Protein 2DDL (pdb70)

Solvent-accessible surface area: 2959 Å² total; per-residue (Å²): 130,134,41,92,89,206,117,11,82,90,55,9,183,160,83,117,66,4,155,81,30,126,19,85,60,152,129,39,111,32,100,76,96

Nearest PDB structures (foldseek):
  2ddl-assembly1_A  TM=5.776E-01  e=3.361E-04  unclassified
  1m2s-assembly1_A  TM=6.509E-01  e=1.854E-01  Olivierus martensii
  4jtc-assembly2_Y  TM=6.910E-01  e=8.664E-01  Leiurus hebraeus
  4jta-assembly2_Y  TM=6.886E-01  e=9.324E-01  Leiurus hebraeus
  2ddl-assembly1_A  TM=7.007E-01  e=1.284E-04  unclassified

Structure (mmCIF, N/CA/C/O backbone):
data_2DDL
#
_entry.id   2DDL
#
loop_
_atom_site.group_PDB
_atom_site.id
_atom_site.type_symbol
_atom_site.label_atom_id
_atom_site.label_alt_id
_atom_site.label_comp_id
_atom_site.label_asym_id
_atom_site.label_entity_id
_atom_site.label_seq_id
_atom_site.pdbx_PDB_ins_code
_atom_site.Cartn_x
_atom_site.Cartn_y
_atom_site.Cartn_z
_atom_site.occupancy
_atom_site.B_iso_or_equiv
_atom_site.auth_seq_id
_atom_site.auth_comp_id
_atom_site.auth_asym_id
_atom_site.auth_atom_id
_atom_site.pdbx_PDB_model_num
ATOM 1 N N . ALA A 1 1 ? -11.355 -2.724 -3.328 1.00 1.00 1 ALA A N 1
ATOM 2 C CA . ALA A 1 1 ? -11.728 -2.070 -2.047 1.00 1.00 1 ALA A CA 1
ATOM 3 C C . ALA A 1 1 ? -10.546 -1.309 -1.457 1.00 1.00 1 ALA A C 1
ATOM 4 O O . ALA A 1 1 ? -9.486 -1.211 -2.076 1.00 1.00 1 ALA A O 1
ATOM 13 N N . PHE A 1 2 ? -10.735 -0.770 -0.257 1.00 1.00 2 PHE A N 1
ATOM 14 C CA . PHE A 1 2 ? -9.684 -0.017 0.419 1.00 1.00 2 PHE A CA 1
ATOM 15 C C . PHE A 1 2 ? -9.302 1.223 -0.384 1.00 1.00 2 PHE A C 1
ATOM 16 O O . PHE A 1 2 ? -9.385 1.230 -1.612 1.00 1.00 2 PHE A O 1
ATOM 33 N N . CYS A 1 3 ? -8.885 2.271 0.322 1.00 1.00 3 CYS A N 1
ATOM 34 C CA . CYS A 1 3 ? -8.488 3.527 -0.320 1.00 1.00 3 CYS A CA 1
ATOM 35 C C . CYS A 1 3 ? -7.491 3.280 -1.450 1.00 1.00 3 CYS A C 1
ATOM 36 O O . CYS A 1 3 ? -6.281 3.251 -1.230 1.00 1.00 3 CYS A O 1
ATOM 43 N N . ASN A 1 4 ? -8.008 3.104 -2.664 1.00 1.00 4 ASN A N 1
ATOM 44 C CA . ASN A 1 4 ? -7.163 2.859 -3.830 1.00 1.00 4 ASN A CA 1
ATOM 45 C C . ASN A 1 4 ? -6.147 1.758 -3.545 1.00 1.00 4 ASN A C 1
ATOM 46 O O . ASN A 1 4 ? -4.998 2.033 -3.203 1.00 1.00 4 ASN A O 1
ATOM 57 N N . LEU A 1 5 ? -6.585 0.512 -3.682 1.00 1.00 5 LEU A N 1
ATOM 58 C CA . LEU A 1 5 ? -5.721 -0.636 -3.435 1.00 1.00 5 LEU A CA 1
ATOM 59 C C . LEU A 1 5 ? -4.608 -0.723 -4.470 1.00 1.00 5 LEU A C 1
ATOM 60 O O . LEU A 1 5 ? -3.428 -0.621 -4.131 1.00 1.00 5 LEU A O 1
ATOM 76 N N . ARG A 1 6 ? -4.983 -0.905 -5.734 1.00 1.00 6 ARG A N 1
ATOM 77 C CA . ARG A 1 6 ? -4.012 -1.001 -6.811 1.00 1.00 6 ARG A CA 1
ATOM 78 C C . ARG A 1 6 ? -2.933 0.059 -6.636 1.00 1.00 6 ARG A C 1
ATOM 79 O O . ARG A 1 6 ? -1.766 -0.255 -6.400 1.00 1.00 6 ARG A O 1
ATOM 100 N N . MET A 1 7 ? -3.341 1.316 -6.720 1.00 1.00 7 MET A N 1
ATOM 101 C CA . MET A 1 7 ? -2.413 2.424 -6.547 1.00 1.00 7 MET A CA 1
ATOM 102 C C . MET A 1 7 ? -1.595 2.233 -5.277 1.00 1.00 7 MET A C 1
ATOM 103 O O . MET A 1 7 ? -0.387 2.474 -5.260 1.00 1.00 7 MET A O 1
ATOM 117 N N . CYS A 1 8 ? -2.256 1.768 -4.218 1.00 1.00 8 CYS A N 1
ATOM 118 C CA . CYS A 1 8 ? -1.579 1.522 -2.954 1.00 1.00 8 CYS A CA 1
ATOM 119 C C . CYS A 1 8 ? -0.399 0.596 -3.179 1.00 1.00 8 CYS A C 1
ATOM 120 O O . CYS A 1 8 ? 0.720 0.873 -2.743 1.00 1.00 8 CYS A O 1
ATOM 127 N N . GLN A 1 9 ? -0.662 -0.496 -3.895 1.00 1.00 9 GLN A N 1
ATOM 128 C CA . GLN A 1 9 ? 0.372 -1.473 -4.216 1.00 1.00 9 GLN A CA 1
ATOM 129 C C . GLN A 1 9 ? 1.628 -0.758 -4.668 1.00 1.00 9 GLN A C 1
ATOM 130 O O . GLN A 1 9 ? 2.744 -1.120 -4.295 1.00 1.00 9 GLN A O 1
ATOM 144 N N . LEU A 1 10 ? 1.420 0.275 -5.469 1.00 1.00 10 LEU A N 1
ATOM 145 C CA . LEU A 1 10 ? 2.494 1.075 -5.981 1.00 1.00 10 LEU A CA 1
ATOM 146 C C . LEU A 1 10 ? 3.363 1.564 -4.841 1.00 1.00 10 LEU A C 1
ATOM 147 O O . LEU A 1 10 ? 4.570 1.323 -4.802 1.00 1.00 10 LEU A O 1
ATOM 163 N N . SER A 1 11 ? 2.715 2.240 -3.902 1.00 1.00 11 SER A N 1
ATOM 164 C CA . SER A 1 11 ? 3.397 2.776 -2.725 1.00 1.00 11 SER A CA 1
ATOM 165 C C . SER A 1 11 ? 4.233 1.697 -2.062 1.00 1.00 11 SER A C 1
ATOM 166 O O . SER A 1 11 ? 5.295 1.973 -1.507 1.00 1.00 11 SER A O 1
ATOM 174 N N . CYS A 1 12 ? 3.760 0.465 -2.147 1.00 1.00 12 CYS A N 1
ATOM 175 C CA . CYS A 1 12 ? 4.469 -0.658 -1.587 1.00 1.00 12 CYS A CA 1
ATOM 176 C C . CYS A 1 12 ? 5.595 -1.046 -2.525 1.00 1.00 12 CYS A C 1
ATOM 177 O O . CYS A 1 12 ? 6.710 -1.340 -2.102 1.00 1.00 12 CYS A O 1
ATOM 184 N N . ARG A 1 13 ? 5.289 -1.017 -3.814 1.00 1.00 13 ARG A N 1
ATOM 185 C CA . ARG A 1 13 ? 6.271 -1.343 -4.839 1.00 1.00 13 ARG A CA 1
ATOM 186 C C . ARG A 1 13 ? 7.465 -0.404 -4.731 1.00 1.00 13 ARG A C 1
ATOM 187 O O . ARG A 1 13 ? 8.616 -0.823 -4.851 1.00 1.00 13 ARG A O 1
ATOM 208 N N . LYS A 1 14 ? 7.175 0.870 -4.488 1.00 1.00 14 LYS A N 1
ATOM 209 C CA . LYS A 1 14 ? 8.214 1.880 -4.344 1.00 1.00 14 LYS A CA 1
ATOM 210 C C . LYS A 1 14 ? 8.801 1.844 -2.937 1.00 1.00 14 LYS A C 1
ATOM 211 O O . LYS A 1 14 ? 10.012 1.713 -2.762 1.00 1.00 14 LYS A O 1
ATOM 230 N N . SER A 1 15 ? 7.933 1.964 -1.935 1.00 1.00 15 SER A N 1
ATOM 231 C CA . SER A 1 15 ? 8.368 1.948 -0.543 1.00 1.00 15 SER A CA 1
ATOM 232 C C . SER A 1 15 ? 9.027 0.617 -0.185 1.00 1.00 15 SER A C 1
ATOM 233 O O . SER A 1 15 ? 10.230 0.559 0.068 1.00 1.00 15 SER A O 1
ATOM 241 N N . LEU A 1 16 ? 8.231 -0.448 -0.160 1.00 1.00 16 LEU A N 1
ATOM 242 C CA . LEU A 1 16 ? 8.741 -1.777 0.174 1.00 1.00 16 LEU A CA 1
ATOM 243 C C . LEU A 1 16 ? 7.762 -2.869 -0.251 1.00 1.00 16 LEU A C 1
ATOM 244 O O . LEU A 1 16 ? 6.554 -2.737 -0.067 1.00 1.00 16 LEU A O 1
ATOM 260 N N . GLY A 1 17 ? 8.295 -3.944 -0.823 1.00 1.00 17 GLY A N 1
ATOM 261 C CA . GLY A 1 17 ? 7.464 -5.051 -1.276 1.00 1.00 17 GLY A CA 1
ATOM 262 C C . GLY A 1 17 ? 6.860 -5.843 -0.185 1.00 1.00 17 GLY A C 1
ATOM 263 O O . GLY A 1 17 ? 7.031 -7.061 -0.121 1.00 1.00 17 GLY A O 1
ATOM 267 N N . CYS A 1 18 ? 6.055 -5.176 0.622 1.00 1.00 18 CYS A N 1
ATOM 268 C CA . CYS A 1 18 ? 5.339 -5.888 1.623 1.00 1.00 18 CYS A CA 1
ATOM 269 C C . CYS A 1 18 ? 3.876 -5.836 1.353 1.00 1.00 18 CYS A C 1
ATOM 270 O O . CYS A 1 18 ? 3.132 -4.935 1.733 1.00 1.00 18 CYS A O 1
ATOM 277 N N . LEU A 1 19 ? 3.532 -6.857 0.692 1.00 1.00 19 LEU A N 1
ATOM 278 C CA . LEU A 1 19 ? 2.181 -7.148 0.248 1.00 1.00 19 LEU A CA 1
ATOM 279 C C . LEU A 1 19 ? 1.130 -6.772 1.296 1.00 1.00 19 LEU A C 1
ATOM 280 O O . LEU A 1 19 ? 0.014 -6.384 0.951 1.00 1.00 19 LEU A O 1
ATOM 296 N N . LEU A 1 20 ? 1.488 -6.893 2.569 1.00 1.00 20 LEU A N 1
ATOM 297 C CA . LEU A 1 20 ? 0.566 -6.567 3.654 1.00 1.00 20 LEU A CA 1
ATOM 298 C C . LEU A 1 20 ? 0.856 -5.186 4.227 1.00 1.00 20 LEU A C 1
ATOM 299 O O . LEU A 1 20 ? 1.979 -4.688 4.144 1.00 1.00 20 LEU A O 1
ATOM 315 N N . GLY A 1 21 ? -0.168 -4.576 4.815 1.00 1.00 21 GLY A N 1
ATOM 316 C CA . GLY A 1 21 ? -0.014 -3.265 5.402 1.00 1.00 21 GLY A CA 1
ATOM 317 C C . GLY A 1 21 ? -1.327 -2.602 5.741 1.00 1.00 21 GLY A C 1
ATOM 318 O O . GLY A 1 21 ? -2.339 -3.263 5.970 1.00 1.00 21 GLY A O 1
ATOM 322 N N . LYS A 1 22 ? -1.288 -1.281 5.780 1.00 1.00 22 LYS A N 1
ATOM 323 C CA . LYS A 1 22 ? -2.465 -0.476 6.103 1.00 1.00 22 LYS A CA 1
ATOM 324 C C . LYS A 1 22 ? -2.659 0.656 5.103 1.00 1.00 22 LYS A C 1
ATOM 325 O O . LYS A 1 22 ? -1.697 1.230 4.597 1.00 1.00 22 LYS A O 1
ATOM 344 N N . CYS A 1 23 ? -3.918 0.972 4.836 1.00 1.00 23 CYS A N 1
ATOM 345 C CA . CYS A 1 23 ? -4.266 2.040 3.908 1.00 1.00 23 CYS A CA 1
ATOM 346 C C . CYS A 1 23 ? -4.919 3.206 4.645 1.00 1.00 23 CYS A C 1
ATOM 347 O O . CYS A 1 23 ? -5.562 3.016 5.678 1.00 1.00 23 CYS A O 1
ATOM 354 N N . ILE A 1 24 ? -4.752 4.411 4.110 1.00 1.00 24 ILE A N 1
ATOM 355 C CA . ILE A 1 24 ? -5.317 5.601 4.703 1.00 1.00 24 ILE A CA 1
ATOM 356 C C . ILE A 1 24 ? -5.920 6.459 3.632 1.00 1.00 24 ILE A C 1
ATOM 357 O O . ILE A 1 24 ? -5.701 6.259 2.437 1.00 1.00 24 ILE A O 1
ATOM 373 N N . GLY A 1 25 ? -6.662 7.413 4.114 1.00 1.00 25 GLY A N 1
ATOM 374 C CA . GLY A 1 25 ? -7.342 8.388 3.314 1.00 1.00 25 GLY A CA 1
ATOM 375 C C . GLY A 1 25 ? -6.973 8.297 1.896 1.00 1.00 25 GLY A C 1
ATOM 376 O O . GLY A 1 25 ? -7.736 7.940 0.999 1.00 1.00 25 GLY A O 1
ATOM 380 N N . ASP A 1 26 ? -5.739 8.611 1.774 1.00 1.00 26 ASP A N 1
ATOM 381 C CA . ASP A 1 26 ? -5.032 8.597 0.517 1.00 1.00 26 ASP A CA 1
ATOM 382 C C . ASP A 1 26 ? -3.630 8.087 0.753 1.00 1.00 26 ASP A C 1
ATOM 383 O O . ASP A 1 26 ? -2.753 8.214 -0.102 1.00 1.00 26 ASP A O 1
ATOM 392 N N . LYS A 1 27 ? -3.421 7.516 1.936 1.00 1.00 27 LYS A N 1
ATOM 393 C CA . LYS A 1 27 ? -2.144 7.003 2.301 1.00 1.00 27 LYS A CA 1
ATOM 394 C C . LYS A 1 27 ? -2.134 5.506 2.313 1.00 1.00 27 LYS A C 1
ATOM 395 O O . LYS A 1 27 ? -3.154 4.830 2.192 1.00 1.00 27 LYS A O 1
ATOM 414 N N . CYS A 1 28 ? -0.942 5.029 2.456 1.00 1.00 28 CYS A N 1
ATOM 415 C CA . CYS A 1 28 ? -0.665 3.599 2.497 1.00 1.00 28 CYS A CA 1
ATOM 416 C C . CYS A 1 28 ? 0.636 3.315 3.238 1.00 1.00 28 CYS A C 1
ATOM 417 O O . CYS A 1 28 ? 1.566 4.121 3.215 1.00 1.00 28 CYS A O 1
ATOM 424 N N . LYS A 1 29 ? 0.692 2.163 3.896 1.00 1.00 29 LYS A N 1
ATOM 425 C CA . LYS A 1 29 ? 1.877 1.768 4.648 1.00 1.00 29 LYS A CA 1
ATOM 426 C C . LYS A 1 29 ? 1.945 0.252 4.802 1.00 1.00 29 LYS A C 1
ATOM 427 O O . LYS A 1 29 ? 1.117 -0.351 5.484 1.00 1.00 29 LYS A O 1
ATOM 446 N N . CYS A 1 30 ? 2.943 -0.354 4.169 1.00 1.00 30 CYS A N 1
ATOM 447 C CA . CYS A 1 30 ? 3.128 -1.801 4.239 1.00 1.00 30 CYS A CA 1
ATOM 448 C C . CYS A 1 30 ? 3.647 -2.195 5.625 1.00 1.00 30 CYS A C 1
ATOM 449 O O . CYS A 1 30 ? 3.891 -1.325 6.461 1.00 1.00 30 CYS A O 1
ATOM 456 N N . TYR A 1 31 ? 3.824 -3.496 5.877 1.00 1.00 31 TYR A N 1
ATOM 457 C CA . TYR A 1 31 ? 4.301 -3.958 7.117 1.00 1.00 31 TYR A CA 1
ATOM 458 C C . TYR A 1 31 ? 5.702 -4.514 6.945 1.00 1.00 31 TYR A C 1
ATOM 459 O O . TYR A 1 31 ? 6.417 -4.130 6.019 1.00 1.00 31 TYR A O 1
ATOM 477 N N . GLY A 1 32 ? 6.082 -5.449 7.802 1.00 1.00 32 GLY A N 1
ATOM 478 C CA . GLY A 1 32 ? 7.375 -6.062 7.673 1.00 1.00 32 GLY A CA 1
ATOM 479 C C . GLY A 1 32 ? 7.321 -7.225 6.706 1.00 1.00 32 GLY A C 1
ATOM 480 O O . GLY A 1 32 ? 8.108 -8.164 6.819 1.00 1.00 32 GLY A O 1
ATOM 484 N N . CYS A 1 33 ? 6.376 -7.171 5.752 1.00 1.00 33 CYS A N 1
ATOM 485 C CA . CYS A 1 33 ? 6.230 -8.247 4.770 1.00 1.00 33 CYS A CA 1
ATOM 486 C C . CYS A 1 33 ? 5.738 -9.525 5.441 1.00 1.00 33 CYS A C 1
ATOM 487 O O . CYS A 1 33 ? 5.504 -10.518 4.720 1.00 1.00 33 CYS A O 1
ATOM 495 N N . ALA A 1 1 ? -14.667 1.714 3.657 1.00 1.00 1 ALA A N 2
ATOM 496 C CA . ALA A 1 1 ? -14.476 2.241 2.281 1.00 1.00 1 ALA A CA 2
ATOM 497 C C . ALA A 1 1 ? -12.994 2.348 1.936 1.00 1.00 1 ALA A C 2
ATOM 498 O O . ALA A 1 1 ? -12.311 3.276 2.369 1.00 1.00 1 ALA A O 2
ATOM 507 N N . PHE A 1 2 ? -12.504 1.391 1.155 1.00 1.00 2 PHE A N 2
ATOM 508 C CA . PHE A 1 2 ? -11.102 1.377 0.752 1.00 1.00 2 PHE A CA 2
ATOM 509 C C . PHE A 1 2 ? -10.750 2.637 -0.033 1.00 1.00 2 PHE A C 2
ATOM 510 O O . PHE A 1 2 ? -11.610 3.249 -0.665 1.00 1.00 2 PHE A O 2
ATOM 527 N N . CYS A 1 3 ? -9.477 3.017 0.013 1.00 1.00 3 CYS A N 2
ATOM 528 C CA . CYS A 1 3 ? -9.006 4.204 -0.694 1.00 1.00 3 CYS A CA 2
ATOM 529 C C . CYS A 1 3 ? -7.944 3.839 -1.719 1.00 1.00 3 CYS A C 2
ATOM 530 O O . CYS A 1 3 ? -6.750 4.029 -1.490 1.00 1.00 3 CYS A O 2
ATOM 537 N N . ASN A 1 4 ? -8.399 3.313 -2.852 1.00 1.00 4 ASN A N 2
ATOM 538 C CA . ASN A 1 4 ? -7.509 2.906 -3.942 1.00 1.00 4 ASN A CA 2
ATOM 539 C C . ASN A 1 4 ? -6.222 2.295 -3.405 1.00 1.00 4 ASN A C 2
ATOM 540 O O . ASN A 1 4 ? -5.174 2.941 -3.374 1.00 1.00 4 ASN A O 2
ATOM 551 N N . LEU A 1 5 ? -6.319 1.047 -2.979 1.00 1.00 5 LEU A N 2
ATOM 552 C CA . LEU A 1 5 ? -5.174 0.332 -2.431 1.00 1.00 5 LEU A CA 2
ATOM 553 C C . LEU A 1 5 ? -4.343 -0.304 -3.539 1.00 1.00 5 LEU A C 2
ATOM 554 O O . LEU A 1 5 ? -3.115 -0.351 -3.454 1.00 1.00 5 LEU A O 2
ATOM 570 N N . ARG A 1 6 ? -5.015 -0.786 -4.583 1.00 1.00 6 ARG A N 2
ATOM 571 C CA . ARG A 1 6 ? -4.338 -1.417 -5.705 1.00 1.00 6 ARG A CA 2
ATOM 572 C C . ARG A 1 6 ? -3.098 -0.621 -6.088 1.00 1.00 6 ARG A C 2
ATOM 573 O O . ARG A 1 6 ? -1.973 -1.103 -5.975 1.00 1.00 6 ARG A O 2
ATOM 594 N N . MET A 1 7 ? -3.313 0.611 -6.514 1.00 1.00 7 MET A N 2
ATOM 595 C CA . MET A 1 7 ? -2.207 1.477 -6.891 1.00 1.00 7 MET A CA 2
ATOM 596 C C . MET A 1 7 ? -1.215 1.600 -5.744 1.00 1.00 7 MET A C 2
ATOM 597 O O . MET A 1 7 ? -0.002 1.622 -5.960 1.00 1.00 7 MET A O 2
ATOM 611 N N . CYS A 1 8 ? -1.730 1.651 -4.517 1.00 1.00 8 CYS A N 2
ATOM 612 C CA . CYS A 1 8 ? -0.869 1.750 -3.350 1.00 1.00 8 CYS A CA 2
ATOM 613 C C . CYS A 1 8 ? 0.084 0.569 -3.319 1.00 1.00 8 CYS A C 2
ATOM 614 O O . CYS A 1 8 ? 1.275 0.725 -3.041 1.00 1.00 8 CYS A O 2
ATOM 621 N N . GLN A 1 9 ? -0.444 -0.613 -3.647 1.00 1.00 9 GLN A N 2
ATOM 622 C CA . GLN A 1 9 ? 0.367 -1.824 -3.689 1.00 1.00 9 GLN A CA 2
ATOM 623 C C . GLN A 1 9 ? 1.657 -1.546 -4.432 1.00 1.00 9 GLN A C 2
ATOM 624 O O . GLN A 1 9 ? 2.737 -1.978 -4.029 1.00 1.00 9 GLN A O 2
ATOM 638 N N . LEU A 1 10 ? 1.525 -0.798 -5.519 1.00 1.00 10 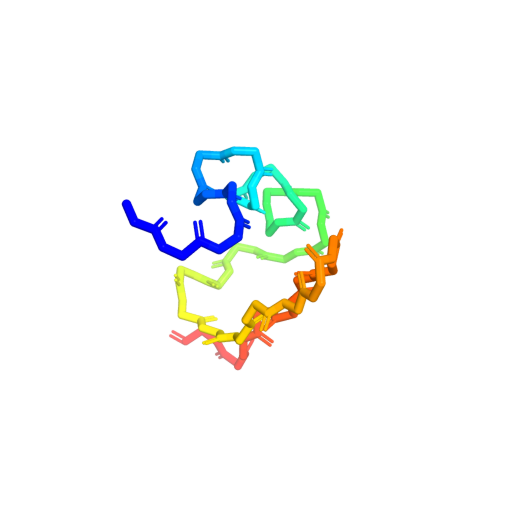LEU A N 2
ATOM 639 C CA . LEU A 1 10 ? 2.648 -0.424 -6.329 1.00 1.00 10 LEU A CA 2
ATOM 640 C C . LEU A 1 10 ? 3.724 0.198 -5.461 1.00 1.00 10 LEU A C 2
ATOM 641 O O . LEU A 1 10 ? 4.872 -0.247 -5.439 1.00 1.00 10 LEU A O 2
ATOM 657 N N . SER A 1 11 ? 3.315 1.227 -4.728 1.00 1.00 11 SER A N 2
ATOM 658 C CA . SER A 1 11 ? 4.215 1.940 -3.823 1.00 1.00 11 SER A CA 2
ATOM 659 C C . SER A 1 11 ? 4.982 0.961 -2.954 1.00 1.00 11 SER A C 2
ATOM 660 O O . SER A 1 11 ? 6.119 1.219 -2.568 1.00 1.00 11 SER A O 2
ATOM 668 N N . CYS A 1 12 ? 4.364 -0.174 -2.670 1.00 1.00 12 CYS A N 2
ATOM 669 C CA . CYS A 1 12 ? 5.001 -1.197 -1.878 1.00 1.00 12 CYS A CA 2
ATOM 670 C C . CYS A 1 12 ? 6.020 -1.924 -2.735 1.00 1.00 12 CYS A C 2
ATOM 671 O O . CYS A 1 12 ? 7.159 -2.136 -2.330 1.00 1.00 12 CYS A O 2
ATOM 678 N N . ARG A 1 13 ? 5.597 -2.284 -3.940 1.00 1.00 13 ARG A N 2
ATOM 679 C CA . ARG A 1 13 ? 6.469 -2.976 -4.882 1.00 1.00 13 ARG A CA 2
ATOM 680 C C . ARG A 1 13 ? 7.758 -2.189 -5.088 1.00 1.00 13 ARG A C 2
ATOM 681 O O . ARG A 1 13 ? 8.850 -2.757 -5.114 1.00 1.00 13 ARG A O 2
ATOM 702 N N . LYS A 1 14 ? 7.619 -0.875 -5.224 1.00 1.00 14 LYS A N 2
ATOM 703 C CA . LYS A 1 14 ? 8.767 0.001 -5.416 1.00 1.00 14 LYS A CA 2
ATOM 704 C C . LYS A 1 14 ? 9.460 0.280 -4.086 1.00 1.00 14 LYS A C 2
ATOM 705 O O . LYS A 1 14 ? 10.663 0.059 -3.943 1.00 1.00 14 LYS A O 2
ATOM 724 N N . SER A 1 15 ? 8.694 0.772 -3.115 1.00 1.00 15 SER A N 2
ATOM 725 C CA . SER A 1 15 ? 9.239 1.088 -1.799 1.00 1.00 15 SER A CA 2
ATOM 726 C C . SER A 1 15 ? 9.808 -0.154 -1.114 1.00 1.00 15 SER A C 2
ATOM 727 O O . SER A 1 15 ? 11.014 -0.248 -0.885 1.00 1.00 15 SER A O 2
ATOM 735 N N . LEU A 1 16 ? 8.933 -1.099 -0.777 1.00 1.00 16 LEU A N 2
ATOM 736 C CA . LEU A 1 16 ? 9.358 -2.327 -0.104 1.00 1.00 16 LEU A CA 2
ATOM 737 C C . LEU A 1 16 ? 8.745 -3.564 -0.758 1.00 1.00 16 LEU A C 2
ATOM 738 O O . LEU A 1 16 ? 7.540 -3.796 -0.668 1.00 1.00 16 LEU A O 2
ATOM 754 N N . GLY A 1 17 ? 9.590 -4.358 -1.413 1.00 1.00 17 GLY A N 2
ATOM 755 C CA . GLY A 1 17 ? 9.130 -5.568 -2.081 1.00 1.00 17 GLY A CA 2
ATOM 756 C C . GLY A 1 17 ? 8.171 -6.378 -1.295 1.00 1.00 17 GLY A C 2
ATOM 757 O O . GLY A 1 17 ? 7.397 -7.129 -1.892 1.00 1.00 17 GLY A O 2
ATOM 761 N N . CYS A 1 18 ? 8.138 -6.248 0.016 1.00 1.00 18 CYS A N 2
ATOM 762 C CA . CYS A 1 18 ? 7.155 -7.026 0.691 1.00 1.00 18 CYS A CA 2
ATOM 763 C C . CYS A 1 18 ? 5.796 -6.450 0.458 1.00 1.00 18 CYS A C 2
ATOM 764 O O . CYS A 1 18 ? 5.338 -5.504 1.099 1.00 1.00 18 CYS A O 2
ATOM 771 N N . LEU A 1 19 ? 5.204 -7.068 -0.489 1.00 1.00 19 LEU A N 2
ATOM 772 C CA . LEU A 1 19 ? 3.870 -6.748 -0.968 1.00 1.00 19 LEU A CA 2
ATOM 773 C C . LEU A 1 19 ? 2.817 -6.943 0.123 1.00 1.00 19 LEU A C 2
ATOM 774 O O . LEU A 1 19 ? 2.297 -8.044 0.308 1.00 1.00 19 LEU A O 2
ATOM 790 N N . LEU A 1 20 ? 2.503 -5.863 0.832 1.00 1.00 20 LEU A N 2
ATOM 791 C CA . LEU A 1 20 ? 1.507 -5.896 1.900 1.00 1.00 20 LEU A CA 2
ATOM 792 C C . LEU A 1 20 ? 1.366 -4.518 2.541 1.00 1.00 20 LEU A C 2
ATOM 793 O O . LEU A 1 20 ? 2.318 -3.740 2.572 1.00 1.00 20 LEU A O 2
ATOM 809 N N . GLY A 1 21 ? 0.175 -4.224 3.056 1.00 1.00 21 GLY A N 2
ATOM 810 C CA . GLY A 1 21 ? -0.063 -2.947 3.689 1.00 1.00 21 GLY A CA 2
ATOM 811 C C . GLY A 1 21 ? -1.525 -2.659 3.908 1.00 1.00 21 GLY A C 2
ATOM 812 O O . GLY A 1 21 ? -2.349 -3.567 4.011 1.00 1.00 21 GLY A O 2
ATOM 816 N N . LYS A 1 22 ? -1.833 -1.378 3.981 1.00 1.00 22 LYS A N 2
ATOM 817 C CA . LYS A 1 22 ? -3.203 -0.928 4.195 1.00 1.00 22 LYS A CA 2
ATOM 818 C C . LYS A 1 22 ? -3.339 0.567 3.944 1.00 1.00 22 LYS A C 2
ATOM 819 O O . LYS A 1 22 ? -2.427 1.345 4.227 1.00 1.00 22 LYS A O 2
ATOM 838 N N . CYS A 1 23 ? -4.489 0.956 3.411 1.00 1.00 23 CYS A N 2
ATOM 839 C CA . CYS A 1 23 ? -4.765 2.357 3.115 1.00 1.00 23 CYS A CA 2
ATOM 840 C C . CYS A 1 23 ? -5.674 2.965 4.178 1.00 1.00 23 CYS A C 2
ATOM 841 O O . CYS A 1 23 ? -6.448 2.262 4.826 1.00 1.00 23 CYS A O 2
ATOM 848 N N . ILE A 1 24 ? -5.572 4.277 4.348 1.00 1.00 24 ILE A N 2
ATOM 849 C CA . ILE A 1 24 ? -6.371 4.993 5.319 1.00 1.00 24 ILE A CA 2
ATOM 850 C C . ILE A 1 24 ? -6.907 6.255 4.711 1.00 1.00 24 ILE A C 2
ATOM 851 O O . ILE A 1 24 ? -6.515 6.678 3.623 1.00 1.00 24 ILE A O 2
ATOM 867 N N . GLY A 1 25 ? -7.798 6.821 5.466 1.00 1.00 25 GLY A N 2
ATOM 868 C CA . GLY A 1 25 ? -8.470 8.046 5.149 1.00 1.00 25 GLY A CA 2
ATOM 869 C C . GLY A 1 25 ? -7.905 8.708 3.968 1.00 1.00 25 GLY A C 2
ATOM 870 O O . GLY A 1 25 ? -8.497 8.842 2.897 1.00 1.00 25 GLY A O 2
ATOM 874 N N . ASP A 1 26 ? -6.712 9.084 4.234 1.00 1.00 26 ASP A N 2
ATOM 875 C CA . ASP A 1 26 ? -5.856 9.746 3.279 1.00 1.00 26 ASP A CA 2
ATOM 876 C C . ASP A 1 26 ? -4.464 9.180 3.395 1.00 1.00 26 ASP A C 2
ATOM 877 O O . ASP A 1 26 ? -3.505 9.720 2.842 1.00 1.00 26 ASP A O 2
ATOM 886 N N . LYS A 1 27 ? -4.361 8.083 4.133 1.00 1.00 27 LYS A N 2
ATOM 887 C CA . LYS A 1 27 ? -3.109 7.437 4.342 1.00 1.00 27 LYS A CA 2
ATOM 888 C C . LYS A 1 27 ? -2.993 6.183 3.532 1.00 1.00 27 LYS A C 2
ATOM 889 O O . LYS A 1 27 ? -3.943 5.692 2.925 1.00 1.00 27 LYS A O 2
ATOM 908 N N . CYS A 1 28 ? -1.796 5.695 3.555 1.00 1.00 28 CYS A N 2
ATOM 909 C CA . CYS A 1 28 ? -1.424 4.475 2.848 1.00 1.00 28 CYS A CA 2
ATOM 910 C C . CYS A 1 28 ? 0.020 4.098 3.147 1.00 1.00 28 CYS A C 2
ATOM 911 O O . CYS A 1 28 ? 0.918 4.935 3.065 1.00 1.00 28 CYS A O 2
ATOM 918 N N . LYS A 1 29 ? 0.239 2.836 3.500 1.00 1.00 29 LYS A N 2
ATOM 919 C CA . LYS A 1 29 ? 1.584 2.366 3.815 1.00 1.00 29 LYS A CA 2
ATOM 920 C C . LYS A 1 29 ? 1.619 0.859 3.995 1.00 1.00 29 LYS A C 2
ATOM 921 O O . LYS A 1 29 ? 0.661 0.252 4.474 1.00 1.00 29 LYS A O 2
ATOM 940 N N . CYS A 1 30 ? 2.739 0.264 3.608 1.00 1.00 30 CYS A N 2
ATOM 941 C CA . CYS A 1 30 ? 2.918 -1.176 3.726 1.00 1.00 30 CYS A CA 2
ATOM 942 C C . CYS A 1 30 ? 2.823 -1.607 5.185 1.00 1.00 30 CYS A C 2
ATOM 943 O O . CYS A 1 30 ? 2.778 -0.768 6.085 1.00 1.00 30 CYS A O 2
ATOM 950 N N . TYR A 1 31 ? 2.778 -2.915 5.418 1.00 1.00 31 TYR A N 2
ATOM 951 C CA . TYR A 1 31 ? 2.673 -3.449 6.725 1.00 1.00 31 TYR A CA 2
ATOM 952 C C . TYR A 1 31 ? 4.044 -3.709 7.332 1.00 1.00 31 TYR A C 2
ATOM 953 O O . TYR A 1 31 ? 4.211 -4.617 8.146 1.00 1.00 31 TYR A O 2
ATOM 971 N N . GLY A 1 32 ? 5.031 -2.921 6.917 1.00 1.00 32 GLY A N 2
ATOM 972 C CA . GLY A 1 32 ? 6.375 -3.105 7.419 1.00 1.00 32 GLY A CA 2
ATOM 973 C C . GLY A 1 32 ? 6.926 -4.469 7.058 1.00 1.00 32 GLY A C 2
ATOM 974 O O . GLY A 1 32 ? 7.904 -4.927 7.650 1.00 1.00 32 GLY A O 2
ATOM 978 N N . CYS A 1 33 ? 6.292 -5.126 6.084 1.00 1.00 33 CYS A N 2
ATOM 979 C CA . CYS A 1 33 ? 6.726 -6.450 5.653 1.00 1.00 33 CYS A CA 2
ATOM 980 C C . CYS A 1 33 ? 6.620 -7.453 6.797 1.00 1.00 33 CYS A C 2
ATOM 981 O O . CYS A 1 33 ? 5.625 -8.208 6.831 1.00 1.00 33 CYS A O 2
ATOM 989 N N . ALA A 1 1 ? -14.100 2.789 3.447 1.00 1.00 1 ALA A N 3
ATOM 990 C CA . ALA A 1 1 ? -13.812 3.338 2.097 1.00 1.00 1 ALA A CA 3
ATOM 991 C C . ALA A 1 1 ? -12.317 3.302 1.799 1.00 1.00 1 ALA A C 3
ATOM 992 O O . ALA A 1 1 ? -11.571 4.190 2.212 1.00 1.00 1 ALA A O 3
ATOM 1001 N N . PHE A 1 2 ? -11.886 2.272 1.079 1.00 1.00 2 PHE A N 3
ATOM 1002 C CA . PHE A 1 2 ? -10.480 2.121 0.725 1.00 1.00 2 PHE A CA 3
ATOM 1003 C C . PHE A 1 2 ? -9.996 3.307 -0.102 1.00 1.00 2 PHE A C 3
ATOM 1004 O O . PHE A 1 2 ? -10.783 3.971 -0.777 1.00 1.00 2 PHE A O 3
ATOM 1021 N N . CYS A 1 3 ? -8.695 3.565 -0.043 1.00 1.00 3 CYS A N 3
ATOM 1022 C CA . CYS A 1 3 ? -8.096 4.670 -0.785 1.00 1.00 3 CYS A CA 3
ATOM 1023 C C . CYS A 1 3 ? -7.105 4.153 -1.820 1.00 1.00 3 CYS A C 3
ATOM 1024 O O . CYS A 1 3 ? -5.897 4.134 -1.587 1.00 1.00 3 CYS A O 3
ATOM 1031 N N . ASN A 1 4 ? -7.628 3.731 -2.967 1.00 1.00 4 ASN A N 3
ATOM 1032 C CA . ASN A 1 4 ? -6.793 3.209 -4.045 1.00 1.00 4 ASN A CA 3
ATOM 1033 C C . ASN A 1 4 ? -5.804 2.176 -3.516 1.00 1.00 4 ASN A C 3
ATOM 1034 O O . ASN A 1 4 ? -4.641 2.487 -3.258 1.00 1.00 4 ASN A O 3
ATOM 1045 N N . LEU A 1 5 ? -6.280 0.949 -3.352 1.00 1.00 5 LEU A N 3
ATOM 1046 C CA . LEU A 1 5 ? -5.445 -0.135 -2.849 1.00 1.00 5 LEU A CA 3
ATOM 1047 C C . LEU A 1 5 ? -4.407 -0.553 -3.881 1.00 1.00 5 LEU A C 3
ATOM 1048 O O . LEU A 1 5 ? -3.204 -0.445 -3.640 1.00 1.00 5 LEU A O 3
ATOM 1064 N N . ARG A 1 6 ? -4.875 -1.025 -5.035 1.00 1.00 6 ARG A N 3
ATOM 1065 C CA . ARG A 1 6 ? -3.984 -1.457 -6.101 1.00 1.00 6 ARG A CA 3
ATOM 1066 C C . ARG A 1 6 ? -2.836 -0.473 -6.265 1.00 1.00 6 ARG A C 3
ATOM 1067 O O . ARG A 1 6 ? -1.673 -0.811 -6.045 1.00 1.00 6 ARG A O 3
ATOM 1088 N N . MET A 1 7 ? -3.176 0.757 -6.621 1.00 1.00 7 MET A N 3
ATOM 1089 C CA . MET A 1 7 ? -2.174 1.800 -6.790 1.00 1.00 7 MET A CA 3
ATOM 1090 C C . MET A 1 7 ? -1.255 1.841 -5.580 1.00 1.00 7 MET A C 3
ATOM 1091 O O . MET A 1 7 ? -0.035 1.946 -5.714 1.00 1.00 7 MET A O 3
ATOM 1105 N N . CYS A 1 8 ? -1.847 1.719 -4.395 1.00 1.00 8 CYS A N 3
ATOM 1106 C CA . CYS A 1 8 ? -1.074 1.714 -3.163 1.00 1.00 8 CYS A CA 3
ATOM 1107 C C . CYS A 1 8 ? -0.014 0.634 -3.236 1.00 1.00 8 CYS A C 3
ATOM 1108 O O . CYS A 1 8 ? 1.164 0.880 -2.969 1.00 1.00 8 CYS A O 3
ATOM 1115 N N . GLN A 1 9 ? -0.448 -0.561 -3.635 1.00 1.00 9 GLN A N 3
ATOM 1116 C CA . GLN A 1 9 ? 0.455 -1.697 -3.779 1.00 1.00 9 GLN A CA 3
ATOM 1117 C C . GLN A 1 9 ? 1.721 -1.247 -4.477 1.00 1.00 9 GLN A C 3
ATOM 1118 O O . GLN A 1 9 ? 2.832 -1.620 -4.100 1.00 1.00 9 GLN A O 3
ATOM 1132 N N . LEU A 1 10 ? 1.528 -0.419 -5.493 1.00 1.00 10 LEU A N 3
ATOM 1133 C CA . LEU A 1 10 ? 2.616 0.123 -6.253 1.00 1.00 10 LEU A CA 3
ATOM 1134 C C . LEU A 1 10 ? 3.603 0.808 -5.325 1.00 1.00 10 LEU A C 3
ATOM 1135 O O . LEU A 1 10 ? 4.788 0.475 -5.286 1.00 1.00 10 LEU A O 3
ATOM 1151 N N . SER A 1 11 ? 3.080 1.762 -4.565 1.00 1.00 11 SER A N 3
ATOM 1152 C CA . SER A 1 11 ? 3.885 2.514 -3.608 1.00 1.00 11 SER A CA 3
ATOM 1153 C C . SER A 1 11 ? 4.516 1.578 -2.586 1.00 1.00 11 SER A C 3
ATOM 1154 O O . SER A 1 11 ? 5.543 1.893 -1.988 1.00 1.00 11 SER A O 3
ATOM 1162 N N . CYS A 1 12 ? 3.897 0.419 -2.401 1.00 1.00 12 CYS A N 3
ATOM 1163 C CA . CYS A 1 12 ? 4.385 -0.574 -1.475 1.00 1.00 12 CYS A CA 3
ATOM 1164 C C . CYS A 1 12 ? 5.618 -1.250 -2.050 1.00 1.00 12 CYS A C 3
ATOM 1165 O O . CYS A 1 12 ? 6.573 -1.553 -1.336 1.00 1.00 12 CYS A O 3
ATOM 1172 N N . ARG A 1 13 ? 5.577 -1.478 -3.356 1.00 1.00 13 ARG A N 3
ATOM 1173 C CA . ARG A 1 13 ? 6.680 -2.118 -4.063 1.00 1.00 13 ARG A CA 3
ATOM 1174 C C . ARG A 1 13 ? 7.796 -1.120 -4.358 1.00 1.00 13 ARG A C 3
ATOM 1175 O O . ARG A 1 13 ? 8.962 -1.497 -4.473 1.00 1.00 13 ARG A O 3
ATOM 1196 N N . LYS A 1 14 ? 7.434 0.155 -4.479 1.00 1.00 14 LYS A N 3
ATOM 1197 C CA . LYS A 1 14 ? 8.409 1.200 -4.759 1.00 1.00 14 LYS A CA 3
ATOM 1198 C C . LYS A 1 14 ? 9.221 1.521 -3.512 1.00 1.00 14 LYS A C 3
ATOM 1199 O O . LYS A 1 14 ? 10.424 1.265 -3.458 1.00 1.00 14 LYS A O 3
ATOM 1218 N N . SER A 1 15 ? 8.553 2.080 -2.511 1.00 1.00 15 SER A N 3
ATOM 1219 C CA . SER A 1 15 ? 9.180 2.437 -1.273 1.00 1.00 15 SER A CA 3
ATOM 1220 C C . SER A 1 15 ? 9.739 1.206 -0.566 1.00 1.00 15 SER A C 3
ATOM 1221 O O . SER A 1 15 ? 10.891 1.196 -0.132 1.00 1.00 15 SER A O 3
ATOM 1229 N N . LEU A 1 16 ? 8.915 0.168 -0.455 1.00 1.00 16 LEU A N 3
ATOM 1230 C CA . LEU A 1 16 ? 9.329 -1.069 0.198 1.00 1.00 16 LEU A CA 3
ATOM 1231 C C . LEU A 1 16 ? 9.141 -2.264 -0.734 1.00 1.00 16 LEU A C 3
ATOM 1232 O O . LEU A 1 16 ? 8.906 -2.096 -1.931 1.00 1.00 16 LEU A O 3
ATOM 1248 N N . GLY A 1 17 ? 9.248 -3.469 -0.182 1.00 1.00 17 GLY A N 3
ATOM 1249 C CA . GLY A 1 17 ? 9.089 -4.668 -0.985 1.00 1.00 17 GLY A CA 3
ATOM 1250 C C . GLY A 1 17 ? 7.998 -5.549 -0.522 1.00 1.00 17 GLY A C 3
ATOM 1251 O O . GLY A 1 17 ? 7.614 -6.467 -1.250 1.00 1.00 17 GLY A O 3
ATOM 1255 N N . CYS A 1 18 ? 7.420 -5.279 0.631 1.00 1.00 18 CYS A N 3
ATOM 1256 C CA . CYS A 1 18 ? 6.321 -6.104 0.995 1.00 1.00 18 CYS A CA 3
ATOM 1257 C C . CYS A 1 18 ? 5.080 -5.594 0.344 1.00 1.00 18 CYS A C 3
ATOM 1258 O O . CYS A 1 18 ? 4.406 -4.671 0.797 1.00 1.00 18 CYS A O 3
ATOM 1265 N N . LEU A 1 19 ? 4.831 -6.243 -0.725 1.00 1.00 19 LEU A N 3
ATOM 1266 C CA . LEU A 1 19 ? 3.693 -5.989 -1.590 1.00 1.00 19 LEU A CA 3
ATOM 1267 C C . LEU A 1 19 ? 2.406 -5.800 -0.788 1.00 1.00 19 LEU A C 3
ATOM 1268 O O . LEU A 1 19 ? 1.503 -5.075 -1.206 1.00 1.00 19 LEU A O 3
ATOM 1284 N N . LEU A 1 20 ? 2.331 -6.453 0.367 1.00 1.00 20 LEU A N 3
ATOM 1285 C CA . LEU A 1 20 ? 1.163 -6.356 1.228 1.00 1.00 20 LEU A CA 3
ATOM 1286 C C . LEU A 1 20 ? 1.208 -5.082 2.060 1.00 1.00 20 LEU A C 3
ATOM 1287 O O . LEU A 1 20 ? 2.276 -4.519 2.304 1.00 1.00 20 LEU A O 3
ATOM 1303 N N . GLY A 1 21 ? 0.038 -4.640 2.496 1.00 1.00 21 GLY A N 3
ATOM 1304 C CA . GLY A 1 21 ? -0.057 -3.450 3.300 1.00 1.00 21 GLY A CA 3
ATOM 1305 C C . GLY A 1 21 ? -1.475 -2.987 3.503 1.00 1.00 21 GLY A C 3
ATOM 1306 O O . GLY A 1 21 ? -2.421 -3.772 3.435 1.00 1.00 21 GLY A O 3
ATOM 1310 N N . LYS A 1 22 ? -1.608 -1.701 3.761 1.00 1.00 22 LYS A N 3
ATOM 1311 C CA . LYS A 1 22 ? -2.915 -1.095 3.990 1.00 1.00 22 LYS A CA 3
ATOM 1312 C C . LYS A 1 22 ? -2.875 0.408 3.756 1.00 1.00 22 LYS A C 3
ATOM 1313 O O . LYS A 1 22 ? -1.879 1.071 4.047 1.00 1.00 22 LYS A O 3
ATOM 1332 N N . CYS A 1 23 ? -3.970 0.936 3.227 1.00 1.00 23 CYS A N 3
ATOM 1333 C CA . CYS A 1 23 ? -4.077 2.363 2.948 1.00 1.00 23 CYS A CA 3
ATOM 1334 C C . CYS A 1 23 ? -4.925 3.064 4.002 1.00 1.00 23 CYS A C 3
ATOM 1335 O O . CYS A 1 23 ? -5.779 2.450 4.641 1.00 1.00 23 CYS A O 3
ATOM 1342 N N . ILE A 1 24 ? -4.679 4.357 4.173 1.00 1.00 24 ILE A N 3
ATOM 1343 C CA . ILE A 1 24 ? -5.401 5.163 5.135 1.00 1.00 24 ILE A CA 3
ATOM 1344 C C . ILE A 1 24 ? -5.798 6.463 4.518 1.00 1.00 24 ILE A C 3
ATOM 1345 O O . ILE A 1 24 ? -5.391 6.818 3.412 1.00 1.00 24 ILE A O 3
ATOM 1361 N N . GLY A 1 25 ? -6.586 7.144 5.290 1.00 1.00 25 GLY A N 3
ATOM 1362 C CA . GLY A 1 25 ? -7.108 8.438 4.966 1.00 1.00 25 GLY A CA 3
ATOM 1363 C C . GLY A 1 25 ? -6.467 9.011 3.776 1.00 1.00 25 GLY A C 3
ATOM 1364 O O . GLY A 1 25 ? -7.036 9.190 2.700 1.00 1.00 25 GLY A O 3
ATOM 1368 N N . ASP A 1 26 ? -5.236 9.248 4.039 1.00 1.00 26 ASP A N 3
ATOM 1369 C CA . ASP A 1 26 ? -4.308 9.782 3.073 1.00 1.00 26 ASP A CA 3
ATOM 1370 C C . ASP A 1 26 ? -2.984 9.073 3.221 1.00 1.00 26 ASP A C 3
ATOM 1371 O O . ASP A 1 26 ? -1.968 9.494 2.667 1.00 1.00 26 ASP A O 3
ATOM 1380 N N . LYS A 1 27 ? -3.003 7.990 3.989 1.00 1.00 27 LYS A N 3
ATOM 1381 C CA . LYS A 1 27 ? -1.824 7.225 4.227 1.00 1.00 27 LYS A CA 3
ATOM 1382 C C . LYS A 1 27 ? -1.831 5.937 3.458 1.00 1.00 27 LYS A C 3
ATOM 1383 O O . LYS A 1 27 ? -2.819 5.527 2.852 1.00 1.00 27 LYS A O 3
ATOM 1402 N N . CYS A 1 28 ? -0.688 5.332 3.512 1.00 1.00 28 CYS A N 3
ATOM 1403 C CA . CYS A 1 28 ? -0.430 4.059 2.849 1.00 1.00 28 CYS A CA 3
ATOM 1404 C C . CYS A 1 28 ? 0.911 3.488 3.294 1.00 1.00 28 CYS A C 3
ATOM 1405 O O . CYS A 1 28 ? 1.932 4.175 3.250 1.00 1.00 28 CYS A O 3
ATOM 1412 N N . LYS A 1 29 ? 0.906 2.231 3.730 1.00 1.00 29 LYS A N 3
ATOM 1413 C CA . LYS A 1 29 ? 2.132 1.586 4.189 1.00 1.00 29 LYS A CA 3
ATOM 1414 C C . LYS A 1 29 ? 2.028 0.070 4.105 1.00 1.00 29 LYS A C 3
ATOM 1415 O O . LYS A 1 29 ? 0.961 -0.507 4.317 1.00 1.00 29 LYS A O 3
ATOM 1434 N N . CYS A 1 30 ? 3.151 -0.564 3.796 1.00 1.00 30 CYS A N 3
ATOM 1435 C CA . CYS A 1 30 ? 3.207 -2.016 3.683 1.00 1.00 30 CYS A CA 3
ATOM 1436 C C . CYS A 1 30 ? 3.006 -2.673 5.047 1.00 1.00 30 CYS A C 3
ATOM 1437 O O . CYS A 1 30 ? 2.896 -1.989 6.064 1.00 1.00 30 CYS A O 3
ATOM 1444 N N . TYR A 1 31 ? 2.940 -4.002 5.058 1.00 1.00 31 TYR A N 3
ATOM 1445 C CA . TYR A 1 31 ? 2.736 -4.744 6.246 1.00 1.00 31 TYR A CA 3
ATOM 1446 C C . TYR A 1 31 ? 4.050 -5.257 6.825 1.00 1.00 31 TYR A C 3
ATOM 1447 O O . TYR A 1 31 ? 4.635 -4.636 7.713 1.00 1.00 31 TYR A O 3
ATOM 1465 N N . GLY A 1 32 ? 4.506 -6.397 6.316 1.00 1.00 32 GLY A N 3
ATOM 1466 C CA . GLY A 1 32 ? 5.745 -6.977 6.791 1.00 1.00 32 GLY A CA 3
ATOM 1467 C C . GLY A 1 32 ? 6.936 -6.072 6.558 1.00 1.00 32 GLY A C 3
ATOM 1468 O O . GLY A 1 32 ? 7.975 -6.231 7.199 1.00 1.00 32 GLY A O 3
ATOM 1472 N N . CYS A 1 33 ? 6.790 -5.116 5.642 1.00 1.00 33 CYS A N 3
ATOM 1473 C CA . CYS A 1 33 ? 7.875 -4.188 5.340 1.00 1.00 33 CYS A CA 3
ATOM 1474 C C . CYS A 1 33 ? 7.445 -3.153 4.306 1.00 1.00 33 CYS A C 3
ATOM 1475 O O . CYS A 1 33 ? 7.020 -3.557 3.203 1.00 1.00 33 CYS A O 3
ATOM 1483 N N . ALA A 1 1 ? -14.875 -0.527 2.697 1.00 1.00 1 ALA A N 4
ATOM 1484 C CA . ALA A 1 1 ? -14.294 0.749 2.204 1.00 1.00 1 ALA A CA 4
ATOM 1485 C C . ALA A 1 1 ? -12.803 0.598 1.923 1.00 1.00 1 ALA A C 4
ATOM 1486 O O . ALA A 1 1 ? -12.141 -0.276 2.483 1.00 1.00 1 ALA A O 4
ATOM 1495 N N . PHE A 1 2 ? -12.281 1.456 1.053 1.00 1.00 2 PHE A N 4
ATOM 1496 C CA . PHE A 1 2 ? -10.867 1.418 0.697 1.00 1.00 2 PHE A CA 4
ATOM 1497 C C . PHE A 1 2 ? -10.513 2.560 -0.250 1.00 1.00 2 PHE A C 4
ATOM 1498 O O . PHE A 1 2 ? -11.367 3.070 -0.974 1.00 1.00 2 PHE A O 4
ATOM 1515 N N . CYS A 1 3 ? -9.245 2.952 -0.236 1.00 1.00 3 CYS A N 4
ATOM 1516 C CA . CYS A 1 3 ? -8.764 4.033 -1.092 1.00 1.00 3 CYS A CA 4
ATOM 1517 C C . CYS A 1 3 ? -7.754 3.510 -2.107 1.00 1.00 3 CYS A C 4
ATOM 1518 O O . CYS A 1 3 ? -6.546 3.593 -1.891 1.00 1.00 3 CYS A O 4
ATOM 1525 N N . ASN A 1 4 ? -8.260 2.966 -3.213 1.00 1.00 4 ASN A N 4
ATOM 1526 C CA . ASN A 1 4 ? -7.408 2.419 -4.269 1.00 1.00 4 ASN A CA 4
ATOM 1527 C C . ASN A 1 4 ? -6.261 1.604 -3.681 1.00 1.00 4 ASN A C 4
ATOM 1528 O O . ASN A 1 4 ? -5.137 2.090 -3.556 1.00 1.00 4 ASN A O 4
ATOM 1539 N N . LEU A 1 5 ? -6.561 0.365 -3.317 1.00 1.00 5 LEU A N 4
ATOM 1540 C CA . LEU A 1 5 ? -5.565 -0.525 -2.734 1.00 1.00 5 LEU A CA 4
ATOM 1541 C C . LEU A 1 5 ? -4.510 -0.918 -3.760 1.00 1.00 5 LEU A C 4
ATOM 1542 O O . LEU A 1 5 ? -3.315 -0.726 -3.536 1.00 1.00 5 LEU A O 4
ATOM 1558 N N . ARG A 1 6 ? -4.958 -1.463 -4.890 1.00 1.00 6 ARG A N 4
ATOM 1559 C CA . ARG A 1 6 ? -4.051 -1.882 -5.951 1.00 1.00 6 ARG A CA 4
ATOM 1560 C C . ARG A 1 6 ? -2.959 -0.845 -6.159 1.00 1.00 6 ARG A C 4
ATOM 1561 O O . ARG A 1 6 ? -1.776 -1.117 -5.959 1.00 1.00 6 ARG A O 4
ATOM 1582 N N . MET A 1 7 ? -3.367 0.358 -6.534 1.00 1.00 7 MET A N 4
ATOM 1583 C CA . MET A 1 7 ? -2.419 1.443 -6.747 1.00 1.00 7 MET A CA 4
ATOM 1584 C C . MET A 1 7 ? -1.500 1.578 -5.542 1.00 1.00 7 MET A C 4
ATOM 1585 O O . MET A 1 7 ? -0.287 1.737 -5.688 1.00 1.00 7 MET A O 4
ATOM 1599 N N . CYS A 1 8 ? -2.080 1.482 -4.349 1.00 1.00 8 CYS A N 4
ATOM 1600 C CA . CYS A 1 8 ? -1.299 1.571 -3.125 1.00 1.00 8 CYS A CA 4
ATOM 1601 C C . CYS A 1 8 ? -0.203 0.518 -3.146 1.00 1.00 8 CYS A C 4
ATOM 1602 O O . CYS A 1 8 ? 0.960 0.806 -2.853 1.00 1.00 8 CYS A O 4
ATOM 1609 N N . GLN A 1 9 ? -0.584 -0.699 -3.534 1.00 1.00 9 GLN A N 4
ATOM 1610 C CA . GLN A 1 9 ? 0.361 -1.806 -3.632 1.00 1.00 9 GLN A CA 4
ATOM 1611 C C . GLN A 1 9 ? 1.615 -1.351 -4.349 1.00 1.00 9 GLN A C 4
ATOM 1612 O O . GLN A 1 9 ? 2.734 -1.693 -3.966 1.00 1.00 9 GLN A O 4
ATOM 1626 N N . LEU A 1 10 ? 1.406 -0.562 -5.392 1.00 1.00 10 LEU A N 4
ATOM 1627 C CA . LEU A 1 10 ? 2.481 -0.029 -6.178 1.00 1.00 10 LEU A CA 4
ATOM 1628 C C . LEU A 1 10 ? 3.492 0.646 -5.275 1.00 1.00 10 LEU A C 4
ATOM 1629 O O . LEU A 1 10 ? 4.677 0.317 -5.278 1.00 1.00 10 LEU A O 4
ATOM 1645 N N . SER A 1 11 ? 2.988 1.583 -4.485 1.00 1.00 11 SER A N 4
ATOM 1646 C CA . SER A 1 11 ? 3.822 2.327 -3.541 1.00 1.00 11 SER A CA 4
ATOM 1647 C C . SER A 1 11 ? 4.607 1.369 -2.657 1.00 1.00 11 SER A C 4
ATOM 1648 O O . SER A 1 11 ? 5.726 1.660 -2.239 1.00 1.00 11 SER A O 4
ATOM 1656 N N . CYS A 1 12 ? 4.008 0.218 -2.395 1.00 1.00 12 CYS A N 4
ATOM 1657 C CA . CYS A 1 12 ? 4.618 -0.817 -1.585 1.00 1.00 12 CYS A CA 4
ATOM 1658 C C . CYS A 1 12 ? 5.660 -1.558 -2.404 1.00 1.00 12 CYS A C 4
ATOM 1659 O O . CYS A 1 12 ? 6.729 -1.899 -1.908 1.00 1.00 12 CYS A O 4
ATOM 1666 N N . ARG A 1 13 ? 5.338 -1.787 -3.670 1.00 1.00 13 ARG A N 4
ATOM 1667 C CA . ARG A 1 13 ? 6.251 -2.475 -4.575 1.00 1.00 13 ARG A CA 4
ATOM 1668 C C . ARG A 1 13 ? 7.427 -1.568 -4.915 1.00 1.00 13 ARG A C 4
ATOM 1669 O O . ARG A 1 13 ? 8.562 -2.023 -5.058 1.00 1.00 13 ARG A O 4
ATOM 1690 N N . LYS A 1 14 ? 7.136 -0.279 -5.031 1.00 1.00 14 LYS A N 4
ATOM 1691 C CA . LYS A 1 14 ? 8.149 0.719 -5.341 1.00 1.00 14 LYS A CA 4
ATOM 1692 C C . LYS A 1 14 ? 8.965 1.052 -4.101 1.00 1.00 14 LYS A C 4
ATOM 1693 O O . LYS A 1 14 ? 10.195 1.084 -4.139 1.00 1.00 14 LYS A O 4
ATOM 1712 N N . SER A 1 15 ? 8.263 1.301 -3.001 1.00 1.00 15 SER A N 4
ATOM 1713 C CA . SER A 1 15 ? 8.908 1.637 -1.739 1.00 1.00 15 SER A CA 4
ATOM 1714 C C . SER A 1 15 ? 9.913 0.566 -1.349 1.00 1.00 15 SER A C 4
ATOM 1715 O O . SER A 1 15 ? 11.112 0.831 -1.265 1.00 1.00 15 SER A O 4
ATOM 1723 N N . LEU A 1 16 ? 9.423 -0.645 -1.105 1.00 1.00 16 LEU A N 4
ATOM 1724 C CA . LEU A 1 16 ? 10.312 -1.739 -0.715 1.00 1.00 16 LEU A CA 4
ATOM 1725 C C . LEU A 1 16 ? 9.634 -3.104 -0.809 1.00 1.00 16 LEU A C 4
ATOM 1726 O O . LEU A 1 16 ? 8.515 -3.227 -1.300 1.00 1.00 16 LEU A O 4
ATOM 1742 N N . GLY A 1 17 ? 10.327 -4.130 -0.317 1.00 1.00 17 GLY A N 4
ATOM 1743 C CA . GLY A 1 17 ? 9.789 -5.482 -0.330 1.00 1.00 17 GLY A CA 4
ATOM 1744 C C . GLY A 1 17 ? 8.720 -5.687 0.656 1.00 1.00 17 GLY A C 4
ATOM 1745 O O . GLY A 1 17 ? 8.736 -6.653 1.419 1.00 1.00 17 GLY A O 4
ATOM 1749 N N . CYS A 1 18 ? 7.720 -4.835 0.574 1.00 1.00 18 CYS A N 4
ATOM 1750 C CA . CYS A 1 18 ? 6.593 -5.022 1.401 1.00 1.00 18 CYS A CA 4
ATOM 1751 C C . CYS A 1 18 ? 5.443 -5.478 0.574 1.00 1.00 18 CYS A C 4
ATOM 1752 O O . CYS A 1 18 ? 4.707 -4.725 -0.057 1.00 1.00 18 CYS A O 4
ATOM 1759 N N . LEU A 1 19 ? 5.356 -6.733 0.616 1.00 1.00 19 LEU A N 4
ATOM 1760 C CA . LEU A 1 19 ? 4.349 -7.506 -0.082 1.00 1.00 19 LEU A CA 4
ATOM 1761 C C . LEU A 1 19 ? 2.930 -7.139 0.367 1.00 1.00 19 LEU A C 4
ATOM 1762 O O . LEU A 1 19 ? 1.957 -7.490 -0.300 1.00 1.00 19 LEU A O 4
ATOM 1778 N N . LEU A 1 20 ? 2.808 -6.444 1.501 1.00 1.00 20 LEU A N 4
ATOM 1779 C CA . LEU A 1 20 ? 1.493 -6.059 2.015 1.00 1.00 20 LEU A CA 4
ATOM 1780 C C . LEU A 1 20 ? 1.514 -4.692 2.690 1.00 1.00 20 LEU A C 4
ATOM 1781 O O . LEU A 1 20 ? 2.560 -4.191 3.106 1.00 1.00 20 LEU A O 4
ATOM 1797 N N . GLY A 1 21 ? 0.325 -4.117 2.810 1.00 1.00 21 GLY A N 4
ATOM 1798 C CA . GLY A 1 21 ? 0.157 -2.848 3.435 1.00 1.00 21 GLY A CA 4
ATOM 1799 C C . GLY A 1 21 ? -1.285 -2.500 3.681 1.00 1.00 21 GLY A C 4
ATOM 1800 O O . GLY A 1 21 ? -2.145 -3.374 3.787 1.00 1.00 21 GLY A O 4
ATOM 1804 N N . LYS A 1 22 ? -1.538 -1.210 3.782 1.00 1.00 22 LYS A N 4
ATOM 1805 C CA . LYS A 1 22 ? -2.889 -0.714 4.033 1.00 1.00 22 LYS A CA 4
ATOM 1806 C C . LYS A 1 22 ? -3.031 0.755 3.655 1.00 1.00 22 LYS A C 4
ATOM 1807 O O . LYS A 1 22 ? -2.100 1.546 3.811 1.00 1.00 22 LYS A O 4
ATOM 1826 N N . CYS A 1 23 ? -4.214 1.107 3.165 1.00 1.00 23 CYS A N 4
ATOM 1827 C CA . CYS A 1 23 ? -4.508 2.477 2.765 1.00 1.00 23 CYS A CA 4
ATOM 1828 C C . CYS A 1 23 ? -5.467 3.134 3.752 1.00 1.00 23 CYS A C 4
ATOM 1829 O O . CYS A 1 23 ? -6.253 2.457 4.416 1.00 1.00 23 CYS A O 4
ATOM 1836 N N . ILE A 1 24 ? -5.396 4.456 3.841 1.00 1.00 24 ILE A N 4
ATOM 1837 C CA . ILE A 1 24 ? -6.244 5.217 4.736 1.00 1.00 24 ILE A CA 4
ATOM 1838 C C . ILE A 1 24 ? -6.775 6.427 4.039 1.00 1.00 24 ILE A C 4
ATOM 1839 O O . ILE A 1 24 ? -6.373 6.778 2.930 1.00 1.00 24 ILE A O 4
ATOM 1855 N N . GLY A 1 25 ? -7.671 7.040 4.748 1.00 1.00 25 GLY A N 4
ATOM 1856 C CA . GLY A 1 25 ? -8.337 8.241 4.344 1.00 1.00 25 GLY A CA 4
ATOM 1857 C C . GLY A 1 25 ? -7.734 8.832 3.143 1.00 1.00 25 GLY A C 4
ATOM 1858 O O . GLY A 1 25 ? -8.287 8.890 2.045 1.00 1.00 25 GLY A O 4
ATOM 1862 N N . ASP A 1 26 ? -6.551 9.233 3.425 1.00 1.00 26 ASP A N 4
ATOM 1863 C CA . ASP A 1 26 ? -5.667 9.833 2.458 1.00 1.00 26 ASP A CA 4
ATOM 1864 C C . ASP A 1 26 ? -4.274 9.294 2.665 1.00 1.00 26 ASP A C 4
ATOM 1865 O O . ASP A 1 26 ? -3.301 9.806 2.110 1.00 1.00 26 ASP A O 4
ATOM 1874 N N . LYS A 1 27 ? -4.186 8.252 3.482 1.00 1.00 27 LYS A N 4
ATOM 1875 C CA . LYS A 1 27 ? -2.932 7.643 3.779 1.00 1.00 27 LYS A CA 4
ATOM 1876 C C . LYS A 1 27 ? -2.763 6.338 3.058 1.00 1.00 27 LYS A C 4
ATOM 1877 O O . LYS A 1 27 ? -3.679 5.790 2.446 1.00 1.00 27 LYS A O 4
ATOM 1896 N N . CYS A 1 28 ? -1.558 5.878 3.160 1.00 1.00 28 CYS A N 4
ATOM 1897 C CA . CYS A 1 28 ? -1.131 4.624 2.551 1.00 1.00 28 CYS A CA 4
ATOM 1898 C C . CYS A 1 28 ? 0.270 4.253 3.019 1.00 1.00 28 CYS A C 4
ATOM 1899 O O . CYS A 1 28 ? 1.177 5.085 3.005 1.00 1.00 28 CYS A O 4
ATOM 1906 N N . LYS A 1 29 ? 0.446 3.003 3.437 1.00 1.00 29 LYS A N 4
ATOM 1907 C CA . LYS A 1 29 ? 1.746 2.547 3.910 1.00 1.00 29 LYS A CA 4
ATOM 1908 C C . LYS A 1 29 ? 1.759 1.042 4.128 1.00 1.00 29 LYS A C 4
ATOM 1909 O O . LYS A 1 29 ? 0.766 0.453 4.556 1.00 1.00 29 LYS A O 4
ATOM 1928 N N . CYS A 1 30 ? 2.896 0.429 3.833 1.00 1.00 30 CYS A N 4
ATOM 1929 C CA . CYS A 1 30 ? 3.057 -1.008 3.997 1.00 1.00 30 CYS A CA 4
ATOM 1930 C C . CYS A 1 30 ? 2.990 -1.382 5.474 1.00 1.00 30 CYS A C 4
ATOM 1931 O O . CYS A 1 30 ? 2.950 -0.504 6.335 1.00 1.00 30 CYS A O 4
ATOM 1938 N N . TYR A 1 31 ? 2.944 -2.680 5.773 1.00 1.00 31 TYR A N 4
ATOM 1939 C CA . TYR A 1 31 ? 2.844 -3.131 7.110 1.00 1.00 31 TYR A CA 4
ATOM 1940 C C . TYR A 1 31 ? 3.117 -4.622 7.206 1.00 1.00 31 TYR A C 4
ATOM 1941 O O . TYR A 1 31 ? 2.920 -5.360 6.242 1.00 1.00 31 TYR A O 4
ATOM 1959 N N . GLY A 1 32 ? 3.567 -5.065 8.370 1.00 1.00 32 GLY A N 4
ATOM 1960 C CA . GLY A 1 32 ? 3.850 -6.472 8.558 1.00 1.00 32 GLY A CA 4
ATOM 1961 C C . GLY A 1 32 ? 5.054 -6.945 7.766 1.00 1.00 32 GLY A C 4
ATOM 1962 O O . GLY A 1 32 ? 5.777 -7.836 8.213 1.00 1.00 32 GLY A O 4
ATOM 1966 N N . CYS A 1 33 ? 5.279 -6.361 6.586 1.00 1.00 33 CYS A N 4
ATOM 1967 C CA . CYS A 1 33 ? 6.413 -6.757 5.755 1.00 1.00 33 CYS A CA 4
ATOM 1968 C C . CYS A 1 33 ? 7.704 -6.809 6.570 1.00 1.00 33 CYS A C 4
ATOM 1969 O O . CYS A 1 33 ? 8.527 -7.714 6.316 1.00 1.00 33 CYS A O 4
ATOM 1977 N N . ALA A 1 1 ? -13.831 0.675 -2.580 1.00 1.00 1 ALA A N 5
ATOM 1978 C CA . ALA A 1 1 ? -12.989 -0.402 -1.996 1.00 1.00 1 ALA A CA 5
ATOM 1979 C C . ALA A 1 1 ? -11.617 0.132 -1.599 1.00 1.00 1 ALA A C 5
ATOM 1980 O O . ALA A 1 1 ? -10.653 0.019 -2.357 1.00 1.00 1 ALA A O 5
ATOM 1989 N N . PHE A 1 2 ? -11.536 0.712 -0.406 1.00 1.00 2 PHE A N 5
ATOM 1990 C CA . PHE A 1 2 ? -10.281 1.264 0.093 1.00 1.00 2 PHE A CA 5
ATOM 1991 C C . PHE A 1 2 ? -9.791 2.399 -0.801 1.00 1.00 2 PHE A C 5
ATOM 1992 O O . PHE A 1 2 ? -10.035 2.403 -2.007 1.00 1.00 2 PHE A O 5
ATOM 2009 N N . CYS A 1 3 ? -9.097 3.360 -0.200 1.00 1.00 3 CYS A N 5
ATOM 2010 C CA . CYS A 1 3 ? -8.570 4.501 -0.945 1.00 1.00 3 CYS A CA 5
ATOM 2011 C C . CYS A 1 3 ? -7.510 4.054 -1.942 1.00 1.00 3 CYS A C 5
ATOM 2012 O O . CYS A 1 3 ? -6.311 4.178 -1.693 1.00 1.00 3 CYS A O 5
ATOM 2019 N N . ASN A 1 4 ? -7.965 3.532 -3.075 1.00 1.00 4 ASN A N 5
ATOM 2020 C CA . ASN A 1 4 ? -7.065 3.058 -4.125 1.00 1.00 4 ASN A CA 5
ATOM 2021 C C . ASN A 1 4 ? -5.943 2.205 -3.540 1.00 1.00 4 ASN A C 5
ATOM 2022 O O . ASN A 1 4 ? -4.833 2.685 -3.314 1.00 1.00 4 ASN A O 5
ATOM 2033 N N . LEU A 1 5 ? -6.249 0.938 -3.292 1.00 1.00 5 LEU A N 5
ATOM 2034 C CA . LEU A 1 5 ? -5.276 0.011 -2.726 1.00 1.00 5 LEU A CA 5
ATOM 2035 C C . LEU A 1 5 ? -4.277 -0.455 -3.778 1.00 1.00 5 LEU A C 5
ATOM 2036 O O . LEU A 1 5 ? -3.067 -0.402 -3.559 1.00 1.00 5 LEU A O 5
ATOM 2052 N N . ARG A 1 6 ? -4.786 -0.906 -4.923 1.00 1.00 6 ARG A N 5
ATOM 2053 C CA . ARG A 1 6 ? -3.932 -1.379 -6.004 1.00 1.00 6 ARG A CA 5
ATOM 2054 C C . ARG A 1 6 ? -2.739 -0.454 -6.177 1.00 1.00 6 ARG A C 5
ATOM 2055 O O . ARG A 1 6 ? -1.592 -0.847 -5.968 1.00 1.00 6 ARG A O 5
ATOM 2076 N N . MET A 1 7 ? -3.022 0.788 -6.530 1.00 1.00 7 MET A N 5
ATOM 2077 C CA . MET A 1 7 ? -1.971 1.779 -6.708 1.00 1.00 7 MET A CA 5
ATOM 2078 C C . MET A 1 7 ? -1.088 1.841 -5.467 1.00 1.00 7 MET A C 5
ATOM 2079 O O . MET A 1 7 ? 0.136 1.942 -5.567 1.00 1.00 7 MET A O 5
ATOM 2093 N N . CYS A 1 8 ? -1.714 1.754 -4.294 1.00 1.00 8 CYS A N 5
ATOM 2094 C CA . CYS A 1 8 ? -0.977 1.784 -3.040 1.00 1.00 8 CYS A CA 5
ATOM 2095 C C . CYS A 1 8 ? 0.074 0.687 -3.034 1.00 1.00 8 CYS A C 5
ATOM 2096 O O . CYS A 1 8 ? 1.225 0.913 -2.654 1.00 1.00 8 CYS A O 5
ATOM 2103 N N . GLN A 1 9 ? -0.327 -0.498 -3.489 1.00 1.00 9 GLN A N 5
ATOM 2104 C CA . GLN A 1 9 ? 0.582 -1.636 -3.564 1.00 1.00 9 GLN A CA 5
ATOM 2105 C C . GLN A 1 9 ? 1.885 -1.212 -4.215 1.00 1.00 9 GLN A C 5
ATOM 2106 O O . GLN A 1 9 ? 2.973 -1.589 -3.779 1.00 1.00 9 GLN A O 5
ATOM 2120 N N . LEU A 1 10 ? 1.751 -0.408 -5.259 1.00 1.00 10 LEU A N 5
ATOM 2121 C CA . LEU A 1 10 ? 2.880 0.104 -5.985 1.00 1.00 10 LEU A CA 5
ATOM 2122 C C . LEU A 1 10 ? 3.879 0.716 -5.025 1.00 1.00 10 LEU A C 5
ATOM 2123 O O . LEU A 1 10 ? 5.061 0.370 -5.015 1.00 1.00 10 LEU A O 5
ATOM 2139 N N . SER A 1 11 ? 3.368 1.625 -4.206 1.00 1.00 11 SER A N 5
ATOM 2140 C CA . SER A 1 11 ? 4.183 2.313 -3.207 1.00 1.00 11 SER A CA 5
ATOM 2141 C C . SER A 1 11 ? 5.041 1.316 -2.445 1.00 1.00 11 SER A C 5
ATOM 2142 O O . SER A 1 11 ? 6.188 1.597 -2.104 1.00 1.00 11 SER A O 5
ATOM 2150 N N . CYS A 1 12 ? 4.479 0.140 -2.206 1.00 1.00 12 CYS A N 5
ATOM 2151 C CA . CYS A 1 12 ? 5.188 -0.917 -1.512 1.00 1.00 12 CYS A CA 5
ATOM 2152 C C . CYS A 1 12 ? 6.226 -1.523 -2.439 1.00 1.00 12 CYS A C 5
ATOM 2153 O O . CYS A 1 12 ? 7.367 -1.770 -2.052 1.00 1.00 12 CYS A O 5
ATOM 2160 N N . ARG A 1 13 ? 5.803 -1.753 -3.674 1.00 1.00 13 ARG A N 5
ATOM 2161 C CA . ARG A 1 13 ? 6.673 -2.328 -4.692 1.00 1.00 13 ARG A CA 5
ATOM 2162 C C . ARG A 1 13 ? 7.881 -1.432 -4.940 1.00 1.00 13 ARG A C 5
ATOM 2163 O O . ARG A 1 13 ? 9.020 -1.898 -4.959 1.00 1.00 13 ARG A O 5
ATOM 2184 N N . LYS A 1 14 ? 7.624 -0.142 -5.129 1.00 1.00 14 LYS A N 5
ATOM 2185 C CA . LYS A 1 14 ? 8.688 0.823 -5.375 1.00 1.00 14 LYS A CA 5
ATOM 2186 C C . LYS A 1 14 ? 9.501 1.070 -4.108 1.00 1.00 14 LYS A C 5
ATOM 2187 O O . LYS A 1 14 ? 10.724 0.928 -4.106 1.00 1.00 14 LYS A O 5
ATOM 2206 N N . SER A 1 15 ? 8.815 1.445 -3.032 1.00 1.00 15 SER A N 5
ATOM 2207 C CA . SER A 1 15 ? 9.476 1.716 -1.758 1.00 1.00 15 SER A CA 5
ATOM 2208 C C . SER A 1 15 ? 10.346 0.539 -1.321 1.00 1.00 15 SER A C 5
ATOM 2209 O O . SER A 1 15 ? 11.514 0.716 -0.977 1.00 1.00 15 SER A O 5
ATOM 2217 N N . LEU A 1 16 ? 9.770 -0.660 -1.332 1.00 1.00 16 LEU A N 5
ATOM 2218 C CA . LEU A 1 16 ? 10.502 -1.857 -0.930 1.00 1.00 16 LEU A CA 5
ATOM 2219 C C . LEU A 1 16 ? 10.186 -3.036 -1.848 1.00 1.00 16 LEU A C 5
ATOM 2220 O O . LEU A 1 16 ? 10.963 -3.361 -2.746 1.00 1.00 16 LEU A O 5
ATOM 2236 N N . GLY A 1 17 ? 9.044 -3.678 -1.614 1.00 1.00 17 GLY A N 5
ATOM 2237 C CA . GLY A 1 17 ? 8.654 -4.817 -2.427 1.00 1.00 17 GLY A CA 5
ATOM 2238 C C . GLY A 1 17 ? 7.895 -5.843 -1.683 1.00 1.00 17 GLY A C 5
ATOM 2239 O O . GLY A 1 17 ? 7.307 -6.728 -2.308 1.00 1.00 17 GLY A O 5
ATOM 2243 N N . CYS A 1 18 ? 7.819 -5.743 -0.372 1.00 1.00 18 CYS A N 5
ATOM 2244 C CA . CYS A 1 18 ? 7.018 -6.714 0.287 1.00 1.00 18 CYS A CA 5
ATOM 2245 C C . CYS A 1 18 ? 5.580 -6.332 0.190 1.00 1.00 18 CYS A C 5
ATOM 2246 O O . CYS A 1 18 ? 5.036 -5.536 0.953 1.00 1.00 18 CYS A O 5
ATOM 2253 N N . LEU A 1 19 ? 5.012 -6.944 -0.772 1.00 1.00 19 LEU A N 5
ATOM 2254 C CA . LEU A 1 19 ? 3.613 -6.792 -1.125 1.00 1.00 19 LEU A CA 5
ATOM 2255 C C . LEU A 1 19 ? 2.707 -6.968 0.095 1.00 1.00 19 LEU A C 5
ATOM 2256 O O . LEU A 1 19 ? 2.226 -8.068 0.370 1.00 1.00 19 LEU A O 5
ATOM 2272 N N . LEU A 1 20 ? 2.483 -5.878 0.824 1.00 1.00 20 LEU A N 5
ATOM 2273 C CA . LEU A 1 20 ? 1.640 -5.910 2.014 1.00 1.00 20 LEU A CA 5
ATOM 2274 C C . LEU A 1 20 ? 1.528 -4.517 2.635 1.00 1.00 20 LEU A C 5
ATOM 2275 O O . LEU A 1 20 ? 2.530 -3.823 2.808 1.00 1.00 20 LEU A O 5
ATOM 2291 N N . GLY A 1 21 ? 0.306 -4.120 2.981 1.00 1.00 21 GLY A N 5
ATOM 2292 C CA . GLY A 1 21 ? 0.086 -2.830 3.583 1.00 1.00 21 GLY A CA 5
ATOM 2293 C C . GLY A 1 21 ? -1.371 -2.477 3.709 1.00 1.00 21 GLY A C 5
ATOM 2294 O O . GLY A 1 21 ? -2.238 -3.349 3.765 1.00 1.00 21 GLY A O 5
ATOM 2298 N N . LYS A 1 22 ? -1.627 -1.184 3.759 1.00 1.00 22 LYS A N 5
ATOM 2299 C CA . LYS A 1 22 ? -2.988 -0.674 3.887 1.00 1.00 22 LYS A CA 5
ATOM 2300 C C . LYS A 1 22 ? -3.039 0.828 3.655 1.00 1.00 22 LYS A C 5
ATOM 2301 O O . LYS A 1 22 ? -2.100 1.556 3.979 1.00 1.00 22 LYS A O 5
ATOM 2320 N N . CYS A 1 23 ? -4.150 1.276 3.093 1.00 1.00 23 CYS A N 5
ATOM 2321 C CA . CYS A 1 23 ? -4.354 2.690 2.809 1.00 1.00 23 CYS A CA 5
ATOM 2322 C C . CYS A 1 23 ? -5.277 3.321 3.844 1.00 1.00 23 CYS A C 5
ATOM 2323 O O . CYS A 1 23 ? -6.109 2.642 4.446 1.00 1.00 23 CYS A O 5
ATOM 2330 N N . ILE A 1 24 ? -5.123 4.623 4.044 1.00 1.00 24 ILE A N 5
ATOM 2331 C CA . ILE A 1 24 ? -5.932 5.356 4.996 1.00 1.00 24 ILE A CA 5
ATOM 2332 C C . ILE A 1 24 ? -6.354 6.670 4.410 1.00 1.00 24 ILE A C 5
ATOM 2333 O O . ILE A 1 24 ? -5.881 7.104 3.360 1.00 1.00 24 ILE A O 5
ATOM 2349 N N . GLY A 1 25 ? -7.245 7.266 5.141 1.00 1.00 25 GLY A N 5
ATOM 2350 C CA . GLY A 1 25 ? -7.823 8.541 4.840 1.00 1.00 25 GLY A CA 5
ATOM 2351 C C . GLY A 1 25 ? -7.155 9.211 3.719 1.00 1.00 25 GLY A C 5
ATOM 2352 O O . GLY A 1 25 ? -7.680 9.424 2.625 1.00 1.00 25 GLY A O 5
ATOM 2356 N N . ASP A 1 26 ? -5.957 9.501 4.061 1.00 1.00 26 ASP A N 5
ATOM 2357 C CA . ASP A 1 26 ? -5.014 10.145 3.178 1.00 1.00 26 ASP A CA 5
ATOM 2358 C C . ASP A 1 26 ? -3.673 9.472 3.318 1.00 1.00 26 ASP A C 5
ATOM 2359 O O . ASP A 1 26 ? -2.656 9.960 2.825 1.00 1.00 26 ASP A O 5
ATOM 2368 N N . LYS A 1 27 ? -3.682 8.342 4.009 1.00 1.00 27 LYS A N 5
ATOM 2369 C CA . LYS A 1 27 ? -2.488 7.594 4.235 1.00 1.00 27 LYS A CA 5
ATOM 2370 C C . LYS A 1 27 ? -2.400 6.399 3.331 1.00 1.00 27 LYS A C 5
ATOM 2371 O O . LYS A 1 27 ? -3.339 6.019 2.632 1.00 1.00 27 LYS A O 5
ATOM 2390 N N . CYS A 1 28 ? -1.235 5.836 3.382 1.00 1.00 28 CYS A N 5
ATOM 2391 C CA . CYS A 1 28 ? -0.887 4.655 2.600 1.00 1.00 28 CYS A CA 5
ATOM 2392 C C . CYS A 1 28 ? 0.524 4.187 2.938 1.00 1.00 28 CYS A C 5
ATOM 2393 O O . CYS A 1 28 ? 1.476 4.963 2.861 1.00 1.00 28 CYS A O 5
ATOM 2400 N N . LYS A 1 29 ? 0.658 2.919 3.317 1.00 1.00 29 LYS A N 5
ATOM 2401 C CA . LYS A 1 29 ? 1.967 2.376 3.667 1.00 1.00 29 LYS A CA 5
ATOM 2402 C C . LYS A 1 29 ? 1.896 0.886 3.948 1.00 1.00 29 LYS A C 5
ATOM 2403 O O . LYS A 1 29 ? 0.885 0.373 4.428 1.00 1.00 29 LYS A O 5
ATOM 2422 N N . CYS A 1 30 ? 2.990 0.203 3.647 1.00 1.00 30 CYS A N 5
ATOM 2423 C CA . CYS A 1 30 ? 3.081 -1.235 3.867 1.00 1.00 30 CYS A CA 5
ATOM 2424 C C . CYS A 1 30 ? 2.839 -1.559 5.338 1.00 1.00 30 CYS A C 5
ATOM 2425 O O . CYS A 1 30 ? 2.827 -0.662 6.180 1.00 1.00 30 CYS A O 5
ATOM 2432 N N . TYR A 1 31 ? 2.625 -2.835 5.647 1.00 1.00 31 TYR A N 5
ATOM 2433 C CA . TYR A 1 31 ? 2.367 -3.248 6.976 1.00 1.00 31 TYR A CA 5
ATOM 2434 C C . TYR A 1 31 ? 3.646 -3.680 7.675 1.00 1.00 31 TYR A C 5
ATOM 2435 O O . TYR A 1 31 ? 4.262 -2.909 8.410 1.00 1.00 31 TYR A O 5
ATOM 2453 N N . GLY A 1 32 ? 4.044 -4.916 7.420 1.00 1.00 32 GLY A N 5
ATOM 2454 C CA . GLY A 1 32 ? 5.253 -5.447 8.003 1.00 1.00 32 GLY A CA 5
ATOM 2455 C C . GLY A 1 32 ? 6.042 -6.255 6.997 1.00 1.00 32 GLY A C 5
ATOM 2456 O O . GLY A 1 32 ? 6.938 -7.014 7.365 1.00 1.00 32 GLY A O 5
ATOM 2460 N N . CYS A 1 33 ? 5.705 -6.095 5.716 1.00 1.00 33 CYS A N 5
ATOM 2461 C CA . CYS A 1 33 ? 6.392 -6.825 4.658 1.00 1.00 33 CYS A CA 5
ATOM 2462 C C . CYS A 1 33 ? 6.206 -8.330 4.841 1.00 1.00 33 CYS A C 5
ATOM 2463 O O . CYS A 1 33 ? 6.879 -8.906 5.722 1.00 1.00 33 CYS A O 5
ATOM 2471 N N . ALA A 1 1 ? -14.573 0.078 2.492 1.00 1.00 1 ALA A N 6
ATOM 2472 C CA . ALA A 1 1 ? -13.957 1.341 2.009 1.00 1.00 1 ALA A CA 6
ATOM 2473 C C . ALA A 1 1 ? -12.456 1.171 1.797 1.00 1.00 1 ALA A C 6
ATOM 2474 O O . ALA A 1 1 ? -11.807 0.381 2.483 1.00 1.00 1 ALA A O 6
ATOM 2483 N N . PHE A 1 2 ? -11.911 1.917 0.842 1.00 1.00 2 PHE A N 6
ATOM 2484 C CA . PHE A 1 2 ? -10.486 1.850 0.539 1.00 1.00 2 PHE A CA 6
ATOM 2485 C C . PHE A 1 2 ? -10.047 3.052 -0.290 1.00 1.00 2 PHE A C 6
ATOM 2486 O O . PHE A 1 2 ? -10.849 3.656 -1.002 1.00 1.00 2 PHE A O 6
ATOM 2503 N N . CYS A 1 3 ? -8.767 3.391 -0.190 1.00 1.00 3 CYS A N 6
ATOM 2504 C CA . CYS A 1 3 ? -8.212 4.521 -0.929 1.00 1.00 3 CYS A CA 6
ATOM 2505 C C . CYS A 1 3 ? -7.131 4.056 -1.899 1.00 1.00 3 CYS A C 6
ATOM 2506 O O . CYS A 1 3 ? -5.940 4.116 -1.595 1.00 1.00 3 CYS A O 6
ATOM 2513 N N . ASN A 1 4 ? -7.557 3.590 -3.069 1.00 1.00 4 ASN A N 6
ATOM 2514 C CA . ASN A 1 4 ? -6.627 3.111 -4.087 1.00 1.00 4 ASN A CA 6
ATOM 2515 C C . ASN A 1 4 ? -5.700 2.045 -3.515 1.00 1.00 4 ASN A C 6
ATOM 2516 O O . ASN A 1 4 ? -4.565 2.331 -3.134 1.00 1.00 4 ASN A O 6
ATOM 2527 N N . LEU A 1 5 ? -6.198 0.816 -3.454 1.00 1.00 5 LEU A N 6
ATOM 2528 C CA . LEU A 1 5 ? -5.423 -0.300 -2.924 1.00 1.00 5 LEU A CA 6
ATOM 2529 C C . LEU A 1 5 ? -4.355 -0.750 -3.912 1.00 1.00 5 LEU A C 6
ATOM 2530 O O . LEU A 1 5 ? -3.160 -0.597 -3.656 1.00 1.00 5 LEU A O 6
ATOM 2546 N N . ARG A 1 6 ? -4.789 -1.303 -5.044 1.00 1.00 6 ARG A N 6
ATOM 2547 C CA . ARG A 1 6 ? -3.866 -1.777 -6.069 1.00 1.00 6 ARG A CA 6
ATOM 2548 C C . ARG A 1 6 ? -2.725 -0.789 -6.260 1.00 1.00 6 ARG A C 6
ATOM 2549 O O . ARG A 1 6 ? -1.559 -1.117 -6.043 1.00 1.00 6 ARG A O 6
ATOM 2570 N N . MET A 1 7 ? -3.068 0.432 -6.639 1.00 1.00 7 MET A N 6
ATOM 2571 C CA . MET A 1 7 ? -2.065 1.468 -6.834 1.00 1.00 7 MET A CA 6
ATOM 2572 C C . MET A 1 7 ? -1.181 1.584 -5.600 1.00 1.00 7 MET A C 6
ATOM 2573 O O . MET A 1 7 ? 0.042 1.678 -5.707 1.00 1.00 7 MET A O 6
ATOM 2587 N N . CYS A 1 8 ? -1.804 1.546 -4.424 1.00 1.00 8 CYS A N 6
ATOM 2588 C CA . CYS A 1 8 ? -1.060 1.626 -3.178 1.00 1.00 8 CYS A CA 6
ATOM 2589 C C . CYS A 1 8 ? -0.027 0.511 -3.127 1.00 1.00 8 CYS A C 6
ATOM 2590 O O . CYS A 1 8 ? 1.125 0.731 -2.748 1.00 1.00 8 CYS A O 6
ATOM 2597 N N . GLN A 1 9 ? -0.442 -0.685 -3.550 1.00 1.00 9 GLN A N 6
ATOM 2598 C CA . GLN A 1 9 ? 0.453 -1.836 -3.583 1.00 1.00 9 GLN A CA 6
ATOM 2599 C C . GLN A 1 9 ? 1.760 -1.446 -4.245 1.00 1.00 9 GLN A C 6
ATOM 2600 O O . GLN A 1 9 ? 2.844 -1.816 -3.794 1.00 1.00 9 GLN A O 6
ATOM 2614 N N . LEU A 1 10 ? 1.635 -0.674 -5.315 1.00 1.00 10 LEU A N 6
ATOM 2615 C CA . LEU A 1 10 ? 2.770 -0.195 -6.055 1.00 1.00 10 LEU A CA 6
ATOM 2616 C C . LEU A 1 10 ? 3.771 0.439 -5.110 1.00 1.00 10 LEU A C 6
ATOM 2617 O O . LEU A 1 10 ? 4.950 0.083 -5.084 1.00 1.00 10 LEU A O 6
ATOM 2633 N N . SER A 1 11 ? 3.265 1.379 -4.323 1.00 1.00 11 SER A N 6
ATOM 2634 C CA . SER A 1 11 ? 4.082 2.093 -3.343 1.00 1.00 11 SER A CA 6
ATOM 2635 C C . SER A 1 11 ? 4.920 1.114 -2.537 1.00 1.00 11 SER A C 6
ATOM 2636 O O . SER A 1 11 ? 6.056 1.408 -2.169 1.00 1.00 11 SER A O 6
ATOM 2644 N N . CYS A 1 12 ? 4.359 -0.060 -2.289 1.00 1.00 12 CYS A N 6
ATOM 2645 C CA . CYS A 1 12 ? 5.056 -1.094 -1.555 1.00 1.00 12 CYS A CA 6
ATOM 2646 C C . CYS A 1 12 ? 6.144 -1.687 -2.432 1.00 1.00 12 CYS A C 6
ATOM 2647 O O . CYS A 1 12 ? 7.283 -1.863 -2.005 1.00 1.00 12 CYS A O 6
ATOM 2654 N N . ARG A 1 13 ? 5.772 -1.978 -3.671 1.00 1.00 13 ARG A N 6
ATOM 2655 C CA . ARG A 1 13 ? 6.703 -2.542 -4.641 1.00 1.00 13 ARG A CA 6
ATOM 2656 C C . ARG A 1 13 ? 7.906 -1.624 -4.822 1.00 1.00 13 ARG A C 6
ATOM 2657 O O . ARG A 1 13 ? 9.052 -2.073 -4.804 1.00 1.00 13 ARG A O 6
ATOM 2678 N N . LYS A 1 14 ? 7.635 -0.334 -4.988 1.00 1.00 14 LYS A N 6
ATOM 2679 C CA . LYS A 1 14 ? 8.692 0.652 -5.161 1.00 1.00 14 LYS A CA 6
ATOM 2680 C C . LYS A 1 14 ? 9.418 0.895 -3.842 1.00 1.00 14 LYS A C 6
ATOM 2681 O O . LYS A 1 14 ? 10.641 0.776 -3.764 1.00 1.00 14 LYS A O 6
ATOM 2700 N N . SER A 1 15 ? 8.655 1.234 -2.807 1.00 1.00 15 SER A N 6
ATOM 2701 C CA . SER A 1 15 ? 9.228 1.492 -1.489 1.00 1.00 15 SER A CA 6
ATOM 2702 C C . SER A 1 15 ? 10.007 0.280 -0.980 1.00 1.00 15 SER A C 6
ATOM 2703 O O . SER A 1 15 ? 11.221 0.349 -0.788 1.00 1.00 15 SER A O 6
ATOM 2711 N N . LEU A 1 16 ? 9.302 -0.827 -0.760 1.00 1.00 16 LEU A N 6
ATOM 2712 C CA . LEU A 1 16 ? 9.933 -2.049 -0.268 1.00 1.00 16 LEU A CA 6
ATOM 2713 C C . LEU A 1 16 ? 9.688 -3.219 -1.220 1.00 1.00 16 LEU A C 6
ATOM 2714 O O . LEU A 1 16 ? 10.534 -3.536 -2.056 1.00 1.00 16 LEU A O 6
ATOM 2730 N N . GLY A 1 17 ? 8.526 -3.858 -1.093 1.00 1.00 17 GLY A N 6
ATOM 2731 C CA . GLY A 1 17 ? 8.201 -4.981 -1.956 1.00 1.00 17 GLY A CA 6
ATOM 2732 C C . GLY A 1 17 ? 7.402 -6.034 -1.300 1.00 1.00 17 GLY A C 6
ATOM 2733 O O . GLY A 1 17 ? 6.971 -6.968 -1.979 1.00 1.00 17 GLY A O 6
ATOM 2737 N N . CYS A 1 18 ? 7.104 -5.900 -0.023 1.00 1.00 18 CYS A N 6
ATOM 2738 C CA . CYS A 1 18 ? 6.252 -6.893 0.531 1.00 1.00 18 CYS A CA 6
ATOM 2739 C C . CYS A 1 18 ? 4.833 -6.495 0.354 1.00 1.00 18 CYS A C 6
ATOM 2740 O O . CYS A 1 18 ? 4.247 -5.718 1.104 1.00 1.00 18 CYS A O 6
ATOM 2747 N N . LEU A 1 19 ? 4.329 -7.072 -0.666 1.00 1.00 19 LEU A N 6
ATOM 2748 C CA . LEU A 1 19 ? 3.001 -6.920 -1.118 1.00 1.00 19 LEU A CA 6
ATOM 2749 C C . LEU A 1 19 ? 1.987 -7.078 0.019 1.00 1.00 19 LEU A C 6
ATOM 2750 O O . LEU A 1 19 ? 1.419 -8.153 0.213 1.00 1.00 19 LEU A O 6
ATOM 2766 N N . LEU A 1 20 ? 1.766 -5.997 0.765 1.00 1.00 20 LEU A N 6
ATOM 2767 C CA . LEU A 1 20 ? 0.822 -6.006 1.881 1.00 1.00 20 LEU A CA 6
ATOM 2768 C C . LEU A 1 20 ? 0.880 -4.688 2.651 1.00 1.00 20 LEU A C 6
ATOM 2769 O O . LEU A 1 20 ? 1.931 -4.051 2.733 1.00 1.00 20 LEU A O 6
ATOM 2785 N N . GLY A 1 21 ? -0.253 -4.290 3.222 1.00 1.00 21 GLY A N 6
ATOM 2786 C CA . GLY A 1 21 ? -0.311 -3.064 3.979 1.00 1.00 21 GLY A CA 6
ATOM 2787 C C . GLY A 1 21 ? -1.718 -2.637 4.300 1.00 1.00 21 GLY A C 6
ATOM 2788 O O . GLY A 1 21 ? -2.636 -3.455 4.367 1.00 1.00 21 GLY A O 6
ATOM 2792 N N . LYS A 1 22 ? -1.874 -1.344 4.504 1.00 1.00 22 LYS A N 6
ATOM 2793 C CA . LYS A 1 22 ? -3.173 -0.769 4.832 1.00 1.00 22 LYS A CA 6
ATOM 2794 C C . LYS A 1 22 ? -3.260 0.687 4.394 1.00 1.00 22 LYS A C 6
ATOM 2795 O O . LYS A 1 22 ? -2.278 1.428 4.451 1.00 1.00 22 LYS A O 6
ATOM 2814 N N . CYS A 1 23 ? -4.448 1.084 3.957 1.00 1.00 23 CYS A N 6
ATOM 2815 C CA . CYS A 1 23 ? -4.684 2.450 3.505 1.00 1.00 23 CYS A CA 6
ATOM 2816 C C . CYS A 1 23 ? -5.495 3.229 4.536 1.00 1.00 23 CYS A C 6
ATOM 2817 O O . CYS A 1 23 ? -6.261 2.649 5.306 1.00 1.00 23 CYS A O 6
ATOM 2824 N N . ILE A 1 24 ? -5.321 4.545 4.542 1.00 1.00 24 ILE A N 6
ATOM 2825 C CA . ILE A 1 24 ? -6.023 5.411 5.464 1.00 1.00 24 ILE A CA 6
ATOM 2826 C C . ILE A 1 24 ? -6.532 6.622 4.739 1.00 1.00 24 ILE A C 6
ATOM 2827 O O . ILE A 1 24 ? -6.181 6.896 3.592 1.00 1.00 24 ILE A O 6
ATOM 2843 N N . GLY A 1 25 ? -7.353 7.319 5.466 1.00 1.00 25 GLY A N 6
ATOM 2844 C CA . GLY A 1 25 ? -7.982 8.533 5.040 1.00 1.00 25 GLY A CA 6
ATOM 2845 C C . GLY A 1 25 ? -7.455 9.019 3.759 1.00 1.00 25 GLY A C 6
ATOM 2846 O O . GLY A 1 25 ? -8.101 9.057 2.712 1.00 1.00 25 GLY A O 6
ATOM 2850 N N . ASP A 1 26 ? -6.232 9.356 3.916 1.00 1.00 26 ASP A N 6
ATOM 2851 C CA . ASP A 1 26 ? -5.400 9.852 2.846 1.00 1.00 26 ASP A CA 6
ATOM 2852 C C . ASP A 1 26 ? -4.027 9.239 2.970 1.00 1.00 26 ASP A C 6
ATOM 2853 O O . ASP A 1 26 ? -3.076 9.664 2.315 1.00 1.00 26 ASP A O 6
ATOM 2862 N N . LYS A 1 27 ? -3.934 8.234 3.831 1.00 1.00 27 LYS A N 6
ATOM 2863 C CA . LYS A 1 27 ? -2.700 7.562 4.063 1.00 1.00 27 LYS A CA 6
ATOM 2864 C C . LYS A 1 27 ? -2.683 6.208 3.424 1.00 1.00 27 LYS A C 6
ATOM 2865 O O . LYS A 1 27 ? -3.684 5.691 2.933 1.00 1.00 27 LYS A O 6
ATOM 2884 N N . CYS A 1 28 ? -1.510 5.668 3.454 1.00 1.00 28 CYS A N 6
ATOM 2885 C CA . CYS A 1 28 ? -1.232 4.349 2.900 1.00 1.00 28 CYS A CA 6
ATOM 2886 C C . CYS A 1 28 ? 0.192 3.915 3.217 1.00 1.00 28 CYS A C 6
ATOM 2887 O O . CYS A 1 28 ? 1.133 4.697 3.081 1.00 1.00 28 CYS A O 6
ATOM 2894 N N . LYS A 1 29 ? 0.344 2.667 3.645 1.00 1.00 29 LYS A N 6
ATOM 2895 C CA . LYS A 1 29 ? 1.661 2.140 3.985 1.00 1.00 29 LYS A CA 6
ATOM 2896 C C . LYS A 1 29 ? 1.620 0.632 4.166 1.00 1.00 29 LYS A C 6
ATOM 2897 O O . LYS A 1 29 ? 0.629 0.074 4.637 1.00 1.00 29 LYS A O 6
ATOM 2916 N N . CYS A 1 30 ? 2.712 -0.018 3.790 1.00 1.00 30 CYS A N 6
ATOM 2917 C CA . CYS A 1 30 ? 2.818 -1.466 3.910 1.00 1.00 30 CYS A CA 6
ATOM 2918 C C . CYS A 1 30 ? 2.640 -1.894 5.363 1.00 1.00 30 CYS A C 6
ATOM 2919 O O . CYS A 1 30 ? 2.651 -1.059 6.268 1.00 1.00 30 CYS A O 6
ATOM 2926 N N . TYR A 1 31 ? 2.457 -3.190 5.583 1.00 1.00 31 TYR A N 6
ATOM 2927 C CA . TYR A 1 31 ? 2.259 -3.710 6.894 1.00 1.00 31 TYR A CA 6
ATOM 2928 C C . TYR A 1 31 ? 3.574 -3.755 7.655 1.00 1.00 31 TYR A C 6
ATOM 2929 O O . TYR A 1 31 ? 3.929 -2.814 8.364 1.00 1.00 31 TYR A O 6
ATOM 2947 N N . GLY A 1 32 ? 4.309 -4.843 7.473 1.00 1.00 32 GLY A N 6
ATOM 2948 C CA . GLY A 1 32 ? 5.594 -4.981 8.116 1.00 1.00 32 GLY A CA 6
ATOM 2949 C C . GLY A 1 32 ? 6.723 -4.708 7.144 1.00 1.00 32 GLY A C 6
ATOM 2950 O O . GLY A 1 32 ? 7.893 -4.918 7.465 1.00 1.00 32 GLY A O 6
ATOM 2954 N N . CYS A 1 33 ? 6.369 -4.241 5.943 1.00 1.00 33 CYS A N 6
ATOM 2955 C CA . CYS A 1 33 ? 7.364 -3.947 4.919 1.00 1.00 33 CYS A CA 6
ATOM 2956 C C . CYS A 1 33 ? 7.252 -2.499 4.449 1.00 1.00 33 CYS A C 6
ATOM 2957 O O . CYS A 1 33 ? 6.844 -1.644 5.263 1.00 1.00 33 CYS A O 6
ATOM 2965 N N . ALA A 1 1 ? -14.893 -0.595 -0.248 1.00 1.00 1 ALA A N 7
ATOM 2966 C CA . ALA A 1 1 ? -13.738 -0.293 -1.133 1.00 1.00 1 ALA A CA 7
ATOM 2967 C C . ALA A 1 1 ? -12.547 0.211 -0.325 1.00 1.00 1 ALA A C 7
ATOM 2968 O O . ALA A 1 1 ? -12.609 0.300 0.901 1.00 1.00 1 ALA A O 7
ATOM 2977 N N . PHE A 1 2 ? -11.464 0.540 -1.021 1.00 1.00 2 PHE A N 7
ATOM 2978 C CA . PHE A 1 2 ? -10.257 1.036 -0.368 1.00 1.00 2 PHE A CA 7
ATOM 2979 C C . PHE A 1 2 ? -9.705 2.256 -1.099 1.00 1.00 2 PHE A C 7
ATOM 2980 O O . PHE A 1 2 ? -9.855 2.385 -2.313 1.00 1.00 2 PHE A O 7
ATOM 2997 N N . CYS A 1 3 ? -9.067 3.148 -0.348 1.00 1.00 3 CYS A N 7
ATOM 2998 C CA . CYS A 1 3 ? -8.489 4.361 -0.924 1.00 1.00 3 CYS A CA 7
ATOM 2999 C C . CYS A 1 3 ? -7.386 4.020 -1.920 1.00 1.00 3 CYS A C 7
ATOM 3000 O O . CYS A 1 3 ? -6.201 4.071 -1.594 1.00 1.00 3 CYS A O 7
ATOM 3007 N N . ASN A 1 4 ? -7.788 3.673 -3.138 1.00 1.00 4 ASN A N 7
ATOM 3008 C CA . ASN A 1 4 ? -6.840 3.320 -4.194 1.00 1.00 4 ASN A CA 7
ATOM 3009 C C . ASN A 1 4 ? -5.781 2.352 -3.677 1.00 1.00 4 ASN A C 7
ATOM 3010 O O . ASN A 1 4 ? -4.667 2.752 -3.339 1.00 1.00 4 ASN A O 7
ATOM 3021 N N . LEU A 1 5 ? -6.145 1.079 -3.614 1.00 1.00 5 LEU A N 7
ATOM 3022 C CA . LEU A 1 5 ? -5.239 0.044 -3.133 1.00 1.00 5 LEU A CA 7
ATOM 3023 C C . LEU A 1 5 ? -4.267 -0.394 -4.221 1.00 1.00 5 LEU A C 7
ATOM 3024 O O . LEU A 1 5 ? -3.053 -0.402 -4.013 1.00 1.00 5 LEU A O 7
ATOM 3040 N N . ARG A 1 6 ? -4.801 -0.759 -5.385 1.00 1.00 6 ARG A N 7
ATOM 3041 C CA . ARG A 1 6 ? -3.975 -1.202 -6.499 1.00 1.00 6 ARG A CA 7
ATOM 3042 C C . ARG A 1 6 ? -2.755 -0.308 -6.646 1.00 1.00 6 ARG A C 7
ATOM 3043 O O . ARG A 1 6 ? -1.619 -0.752 -6.486 1.00 1.00 6 ARG A O 7
ATOM 3064 N N . MET A 1 7 ? -2.997 0.961 -6.924 1.00 1.00 7 MET A N 7
ATOM 3065 C CA . MET A 1 7 ? -1.909 1.916 -7.070 1.00 1.00 7 MET A CA 7
ATOM 3066 C C . MET A 1 7 ? -1.042 1.925 -5.818 1.00 1.00 7 MET A C 7
ATOM 3067 O O . MET A 1 7 ? 0.183 2.033 -5.900 1.00 1.00 7 MET A O 7
ATOM 3081 N N . CYS A 1 8 ? -1.679 1.781 -4.658 1.00 1.00 8 CYS A N 7
ATOM 3082 C CA . CYS A 1 8 ? -0.951 1.754 -3.400 1.00 1.00 8 CYS A CA 7
ATOM 3083 C C . CYS A 1 8 ? 0.080 0.639 -3.430 1.00 1.00 8 CYS A C 7
ATOM 3084 O O . CYS A 1 8 ? 1.223 0.821 -3.004 1.00 1.00 8 CYS A O 7
ATOM 3091 N N . GLN A 1 9 ? -0.326 -0.511 -3.970 1.00 1.00 9 GLN A N 7
ATOM 3092 C CA . GLN A 1 9 ? 0.570 -1.657 -4.087 1.00 1.00 9 GLN A CA 7
ATOM 3093 C C . GLN A 1 9 ? 1.903 -1.212 -4.651 1.00 1.00 9 GLN A C 7
ATOM 3094 O O . GLN A 1 9 ? 2.966 -1.636 -4.197 1.00 1.00 9 GLN A O 7
ATOM 3108 N N . LEU A 1 10 ? 1.827 -0.335 -5.641 1.00 1.00 10 LEU A N 7
ATOM 3109 C CA . LEU A 1 10 ? 2.995 0.203 -6.278 1.00 1.00 10 LEU A CA 7
ATOM 3110 C C . LEU A 1 10 ? 3.949 0.747 -5.234 1.00 1.00 10 LEU A C 7
ATOM 3111 O O . LEU A 1 10 ? 5.121 0.375 -5.174 1.00 1.00 10 LEU A O 7
ATOM 3127 N N . SER A 1 11 ? 3.409 1.627 -4.401 1.00 1.00 11 SER A N 7
ATOM 3128 C CA . SER A 1 11 ? 4.178 2.252 -3.327 1.00 1.00 11 SER A CA 7
ATOM 3129 C C . SER A 1 11 ? 4.958 1.205 -2.549 1.00 1.00 11 SER A C 7
ATOM 3130 O O . SER A 1 11 ? 6.074 1.455 -2.097 1.00 1.00 11 SER A O 7
ATOM 3138 N N . CYS A 1 12 ? 4.370 0.026 -2.415 1.00 1.00 12 CYS A N 7
ATOM 3139 C CA . CYS A 1 12 ? 5.008 -1.068 -1.716 1.00 1.00 12 CYS A CA 7
ATOM 3140 C C . CYS A 1 12 ? 6.100 -1.659 -2.588 1.00 1.00 12 CYS A C 7
ATOM 3141 O O . CYS A 1 12 ? 7.203 -1.947 -2.126 1.00 1.00 12 CYS A O 7
ATOM 3148 N N . ARG A 1 13 ? 5.773 -1.826 -3.861 1.00 1.00 13 ARG A N 7
ATOM 3149 C CA . ARG A 1 13 ? 6.713 -2.377 -4.829 1.00 1.00 13 ARG A CA 7
ATOM 3150 C C . ARG A 1 13 ? 7.936 -1.476 -4.959 1.00 1.00 13 ARG A C 7
ATOM 3151 O O . ARG A 1 13 ? 9.073 -1.948 -4.948 1.00 1.00 13 ARG A O 7
ATOM 3172 N N . LYS A 1 14 ? 7.692 -0.175 -5.077 1.00 1.00 14 LYS A N 7
ATOM 3173 C CA . LYS A 1 14 ? 8.770 0.797 -5.204 1.00 1.00 14 LYS A CA 7
ATOM 3174 C C . LYS A 1 14 ? 9.499 0.966 -3.875 1.00 1.00 14 LYS A C 7
ATOM 3175 O O . LYS A 1 14 ? 10.721 0.835 -3.805 1.00 1.00 14 LYS A O 7
ATOM 3194 N N . SER A 1 15 ? 8.741 1.260 -2.822 1.00 1.00 15 SER A N 7
ATOM 3195 C CA . SER A 1 15 ? 9.317 1.449 -1.494 1.00 1.00 15 SER A CA 7
ATOM 3196 C C . SER A 1 15 ? 10.142 0.235 -1.070 1.00 1.00 15 SER A C 7
ATOM 3197 O O . SER A 1 15 ? 11.335 0.354 -0.788 1.00 1.00 15 SER A O 7
ATOM 3205 N N . LEU A 1 16 ? 9.502 -0.930 -1.022 1.00 1.00 16 LEU A N 7
ATOM 3206 C CA . LEU A 1 16 ? 10.186 -2.158 -0.626 1.00 1.00 16 LEU A CA 7
ATOM 3207 C C . LEU A 1 16 ? 9.754 -3.339 -1.492 1.00 1.00 16 LEU A C 7
ATOM 3208 O O . LEU A 1 16 ? 10.482 -3.759 -2.391 1.00 1.00 16 LEU A O 7
ATOM 3224 N N . GLY A 1 17 ? 8.568 -3.874 -1.214 1.00 1.00 17 GLY A N 7
ATOM 3225 C CA . GLY A 1 17 ? 8.067 -5.004 -1.978 1.00 1.00 17 GLY A CA 7
ATOM 3226 C C . GLY A 1 17 ? 7.372 -6.022 -1.162 1.00 1.00 17 GLY A C 7
ATOM 3227 O O . GLY A 1 17 ? 6.956 -7.049 -1.702 1.00 1.00 17 GLY A O 7
ATOM 3231 N N . CYS A 1 18 ? 7.150 -5.754 0.111 1.00 1.00 18 CYS A N 7
ATOM 3232 C CA . CYS A 1 18 ? 6.398 -6.713 0.842 1.00 1.00 18 CYS A CA 7
ATOM 3233 C C . CYS A 1 18 ? 4.943 -6.434 0.688 1.00 1.00 18 CYS A C 7
ATOM 3234 O O . CYS A 1 18 ? 4.338 -5.601 1.360 1.00 1.00 18 CYS A O 7
ATOM 3241 N N . LEU A 1 19 ? 4.442 -7.170 -0.223 1.00 1.00 19 LEU A N 7
ATOM 3242 C CA . LEU A 1 19 ? 3.048 -7.149 -0.626 1.00 1.00 19 LEU A CA 7
ATOM 3243 C C . LEU A 1 19 ? 2.108 -7.287 0.573 1.00 1.00 19 LEU A C 7
ATOM 3244 O O . LEU A 1 19 ? 1.545 -8.355 0.815 1.00 1.00 19 LEU A O 7
ATOM 3260 N N . LEU A 1 20 ? 1.945 -6.200 1.323 1.00 1.00 20 LEU A N 7
ATOM 3261 C CA . LEU A 1 20 ? 1.081 -6.195 2.491 1.00 1.00 20 LEU A CA 7
ATOM 3262 C C . LEU A 1 20 ? 1.100 -4.820 3.162 1.00 1.00 20 LEU A C 7
ATOM 3263 O O . LEU A 1 20 ? 2.149 -4.180 3.262 1.00 1.00 20 LEU A O 7
ATOM 3279 N N . GLY A 1 21 ? -0.063 -4.376 3.629 1.00 1.00 21 GLY A N 7
ATOM 3280 C CA . GLY A 1 21 ? -0.161 -3.097 4.285 1.00 1.00 21 GLY A CA 7
ATOM 3281 C C . GLY A 1 21 ? -1.583 -2.660 4.509 1.00 1.00 21 GLY A C 7
ATOM 3282 O O . GLY A 1 21 ? -2.498 -3.479 4.596 1.00 1.00 21 GLY A O 7
ATOM 3286 N N . LYS A 1 22 ? -1.756 -1.357 4.606 1.00 1.00 22 LYS A N 7
ATOM 3287 C CA . LYS A 1 22 ? -3.074 -0.774 4.829 1.00 1.00 22 LYS A CA 7
ATOM 3288 C C . LYS A 1 22 ? -3.123 0.674 4.358 1.00 1.00 22 LYS A C 7
ATOM 3289 O O . LYS A 1 22 ? -2.161 1.426 4.519 1.00 1.00 22 LYS A O 7
ATOM 3308 N N . CYS A 1 23 ? -4.254 1.057 3.778 1.00 1.00 23 CYS A N 7
ATOM 3309 C CA . CYS A 1 23 ? -4.442 2.413 3.283 1.00 1.00 23 CYS A CA 7
ATOM 3310 C C . CYS A 1 23 ? -5.328 3.216 4.228 1.00 1.00 23 CYS A C 7
ATOM 3311 O O . CYS A 1 23 ? -6.152 2.657 4.952 1.00 1.00 23 CYS A O 7
ATOM 3318 N N . ILE A 1 24 ? -5.151 4.531 4.214 1.00 1.00 24 ILE A N 7
ATOM 3319 C CA . ILE A 1 24 ? -5.919 5.422 5.056 1.00 1.00 24 ILE A CA 7
ATOM 3320 C C . ILE A 1 24 ? -6.355 6.623 4.271 1.00 1.00 24 ILE A C 7
ATOM 3321 O O . ILE A 1 24 ? -5.915 6.869 3.148 1.00 1.00 24 ILE A O 7
ATOM 3337 N N . GLY A 1 25 ? -7.217 7.344 4.920 1.00 1.00 25 GLY A N 7
ATOM 3338 C CA . GLY A 1 25 ? -7.797 8.557 4.426 1.00 1.00 25 GLY A CA 7
ATOM 3339 C C . GLY A 1 25 ? -7.165 9.019 3.185 1.00 1.00 25 GLY A C 7
ATOM 3340 O O . GLY A 1 25 ? -7.726 9.049 2.090 1.00 1.00 25 GLY A O 7
ATOM 3344 N N . ASP A 1 26 ? -5.955 9.348 3.434 1.00 1.00 26 ASP A N 7
ATOM 3345 C CA . ASP A 1 26 ? -5.038 9.822 2.424 1.00 1.00 26 ASP A CA 7
ATOM 3346 C C . ASP A 1 26 ? -3.693 9.177 2.641 1.00 1.00 26 ASP A C 7
ATOM 3347 O O . ASP A 1 26 ? -2.691 9.567 2.043 1.00 1.00 26 ASP A O 7
ATOM 3356 N N . LYS A 1 27 ? -3.683 8.181 3.516 1.00 1.00 27 LYS A N 7
ATOM 3357 C CA . LYS A 1 27 ? -2.487 7.477 3.834 1.00 1.00 27 LYS A CA 7
ATOM 3358 C C . LYS A 1 27 ? -2.455 6.126 3.185 1.00 1.00 27 LYS A C 7
ATOM 3359 O O . LYS A 1 27 ? -3.432 5.634 2.624 1.00 1.00 27 LYS A O 7
ATOM 3378 N N . CYS A 1 28 ? -1.298 5.560 3.291 1.00 1.00 28 CYS A N 7
ATOM 3379 C CA . CYS A 1 28 ? -1.009 4.238 2.745 1.00 1.00 28 CYS A CA 7
ATOM 3380 C C . CYS A 1 28 ? 0.415 3.817 3.077 1.00 1.00 28 CYS A C 7
ATOM 3381 O O . CYS A 1 28 ? 1.355 4.593 2.907 1.00 1.00 28 CYS A O 7
ATOM 3388 N N . LYS A 1 29 ? 0.573 2.587 3.555 1.00 1.00 29 LYS A N 7
ATOM 3389 C CA . LYS A 1 29 ? 1.897 2.086 3.908 1.00 1.00 29 LYS A CA 7
ATOM 3390 C C . LYS A 1 29 ? 1.877 0.588 4.176 1.00 1.00 29 LYS A C 7
ATOM 3391 O O . LYS A 1 29 ? 0.916 0.055 4.731 1.00 1.00 29 LYS A O 7
ATOM 3410 N N . CYS A 1 30 ? 2.955 -0.080 3.785 1.00 1.00 30 CYS A N 7
ATOM 3411 C CA . CYS A 1 30 ? 3.080 -1.518 3.987 1.00 1.00 30 CYS A CA 7
ATOM 3412 C C . CYS A 1 30 ? 3.268 -1.825 5.470 1.00 1.00 30 CYS A C 7
ATOM 3413 O O . CYS A 1 30 ? 3.389 -0.911 6.286 1.00 1.00 30 CYS A O 7
ATOM 3420 N N . TYR A 1 31 ? 3.279 -3.107 5.820 1.00 1.00 31 TYR A N 7
ATOM 3421 C CA . TYR A 1 31 ? 3.433 -3.518 7.173 1.00 1.00 31 TYR A CA 7
ATOM 3422 C C . TYR A 1 31 ? 4.901 -3.539 7.575 1.00 1.00 31 TYR A C 7
ATOM 3423 O O . TYR A 1 31 ? 5.388 -4.520 8.139 1.00 1.00 31 TYR A O 7
ATOM 3441 N N . GLY A 1 32 ? 5.613 -2.463 7.260 1.00 1.00 32 GLY A N 7
ATOM 3442 C CA . GLY A 1 32 ? 7.022 -2.403 7.575 1.00 1.00 32 GLY A CA 7
ATOM 3443 C C . GLY A 1 32 ? 7.798 -3.507 6.884 1.00 1.00 32 GLY A C 7
ATOM 3444 O O . GLY A 1 32 ? 8.951 -3.770 7.227 1.00 1.00 32 GLY A O 7
ATOM 3448 N N . CYS A 1 33 ? 7.164 -4.163 5.907 1.00 1.00 33 CYS A N 7
ATOM 3449 C CA . CYS A 1 33 ? 7.811 -5.246 5.177 1.00 1.00 33 CYS A CA 7
ATOM 3450 C C . CYS A 1 33 ? 8.163 -6.398 6.113 1.00 1.00 33 CYS A C 7
ATOM 3451 O O . CYS A 1 33 ? 9.202 -6.304 6.801 1.00 1.00 33 CYS A O 7
ATOM 3459 N N . ALA A 1 1 ? -14.641 0.023 3.264 1.00 1.00 1 ALA A N 8
ATOM 3460 C CA . ALA A 1 1 ? -14.086 1.184 2.522 1.00 1.00 1 ALA A CA 8
ATOM 3461 C C . ALA A 1 1 ? -12.618 0.963 2.177 1.00 1.00 1 ALA A C 8
ATOM 3462 O O . ALA A 1 1 ? -11.980 0.046 2.694 1.00 1.00 1 ALA A O 8
ATOM 3471 N N . PHE A 1 2 ? -12.087 1.810 1.301 1.00 1.00 2 PHE A N 8
ATOM 3472 C CA . PHE A 1 2 ? -10.692 1.707 0.887 1.00 1.00 2 PHE A CA 8
ATOM 3473 C C . PHE A 1 2 ? -10.318 2.850 -0.051 1.00 1.00 2 PHE A C 8
ATOM 3474 O O . PHE A 1 2 ? -11.172 3.404 -0.744 1.00 1.00 2 PHE A O 8
ATOM 3491 N N . CYS A 1 3 ? -9.035 3.195 -0.068 1.00 1.00 3 CYS A N 8
ATOM 3492 C CA . CYS A 1 3 ? -8.543 4.273 -0.921 1.00 1.00 3 CYS A CA 8
ATOM 3493 C C . CYS A 1 3 ? -7.493 3.757 -1.897 1.00 1.00 3 CYS A C 8
ATOM 3494 O O . CYS A 1 3 ? -6.292 3.889 -1.664 1.00 1.00 3 CYS A O 8
ATOM 3501 N N . ASN A 1 4 ? -7.957 3.168 -2.994 1.00 1.00 4 ASN A N 8
ATOM 3502 C CA . ASN A 1 4 ? -7.062 2.629 -4.014 1.00 1.00 4 ASN A CA 8
ATOM 3503 C C . ASN A 1 4 ? -6.038 1.680 -3.399 1.00 1.00 4 ASN A C 8
ATOM 3504 O O . ASN A 1 4 ? -4.906 2.071 -3.114 1.00 1.00 4 ASN A O 8
ATOM 3515 N N . LEU A 1 5 ? -6.446 0.433 -3.197 1.00 1.00 5 LEU A N 8
ATOM 3516 C CA . LEU A 1 5 ? -5.568 -0.575 -2.615 1.00 1.00 5 LEU A CA 8
ATOM 3517 C C . LEU A 1 5 ? -4.494 -0.999 -3.606 1.00 1.00 5 LEU A C 8
ATOM 3518 O O . LEU A 1 5 ? -3.302 -0.827 -3.350 1.00 1.00 5 LEU A O 8
ATOM 3534 N N . ARG A 1 6 ? -4.919 -1.549 -4.742 1.00 1.00 6 ARG A N 8
ATOM 3535 C CA . ARG A 1 6 ? -3.987 -1.993 -5.770 1.00 1.00 6 ARG A CA 8
ATOM 3536 C C . ARG A 1 6 ? -2.872 -0.974 -5.954 1.00 1.00 6 ARG A C 8
ATOM 3537 O O . ARG A 1 6 ? -1.699 -1.269 -5.722 1.00 1.00 6 ARG A O 8
ATOM 3558 N N . MET A 1 7 ? -3.247 0.238 -6.338 1.00 1.00 7 MET A N 8
ATOM 3559 C CA . MET A 1 7 ? -2.275 1.306 -6.524 1.00 1.00 7 MET A CA 8
ATOM 3560 C C . MET A 1 7 ? -1.380 1.415 -5.298 1.00 1.00 7 MET A C 8
ATOM 3561 O O . MET A 1 7 ? -0.159 1.532 -5.414 1.00 1.00 7 MET A O 8
ATOM 3575 N N . CYS A 1 8 ? -1.995 1.343 -4.120 1.00 1.00 8 CYS A N 8
ATOM 3576 C CA . CYS A 1 8 ? -1.247 1.410 -2.873 1.00 1.00 8 CYS A CA 8
ATOM 3577 C C . CYS A 1 8 ? -0.169 0.340 -2.867 1.00 1.00 8 CYS A C 8
ATOM 3578 O O . CYS A 1 8 ? 0.989 0.606 -2.539 1.00 1.00 8 CYS A O 8
ATOM 3585 N N . GLN A 1 9 ? -0.557 -0.870 -3.266 1.00 1.00 9 GLN A N 8
ATOM 3586 C CA . GLN A 1 9 ? 0.376 -1.990 -3.337 1.00 1.00 9 GLN A CA 8
ATOM 3587 C C . GLN A 1 9 ? 1.647 -1.559 -4.041 1.00 1.00 9 GLN A C 8
ATOM 3588 O O . GLN A 1 9 ? 2.756 -1.898 -3.629 1.00 1.00 9 GLN A O 8
ATOM 3602 N N . LEU A 1 10 ? 1.464 -0.791 -5.105 1.00 1.00 10 LEU A N 8
ATOM 3603 C CA . LEU A 1 10 ? 2.559 -0.278 -5.882 1.00 1.00 10 LEU A CA 8
ATOM 3604 C C . LEU A 1 10 ? 3.570 0.386 -4.971 1.00 1.00 10 LEU A C 8
ATOM 3605 O O . LEU A 1 10 ? 4.758 0.060 -4.978 1.00 1.00 10 LEU A O 8
ATOM 3621 N N . SER A 1 11 ? 3.063 1.315 -4.172 1.00 1.00 11 SER A N 8
ATOM 3622 C CA . SER A 1 11 ? 3.889 2.053 -3.219 1.00 1.00 11 SER A CA 8
ATOM 3623 C C . SER A 1 11 ? 4.783 1.099 -2.444 1.00 1.00 11 SER A C 8
ATOM 3624 O O . SER A 1 11 ? 5.920 1.427 -2.110 1.00 1.00 11 SER A O 8
ATOM 3632 N N . CYS A 1 12 ? 4.268 -0.094 -2.185 1.00 1.00 12 CYS A N 8
ATOM 3633 C CA . CYS A 1 12 ? 5.021 -1.109 -1.479 1.00 1.00 12 CYS A CA 8
ATOM 3634 C C . CYS A 1 12 ? 6.092 -1.671 -2.396 1.00 1.00 12 CYS A C 8
ATOM 3635 O O . CYS A 1 12 ? 7.253 -1.808 -2.015 1.00 1.00 12 CYS A O 8
ATOM 3642 N N . ARG A 1 13 ? 5.680 -1.981 -3.618 1.00 1.00 13 ARG A N 8
ATOM 3643 C CA . ARG A 1 13 ? 6.590 -2.521 -4.622 1.00 1.00 13 ARG A CA 8
ATOM 3644 C C . ARG A 1 13 ? 7.761 -1.572 -4.846 1.00 1.00 13 ARG A C 8
ATOM 3645 O O . ARG A 1 13 ? 8.917 -1.992 -4.891 1.00 1.00 13 ARG A O 8
ATOM 3666 N N . LYS A 1 14 ? 7.450 -0.286 -4.976 1.00 1.00 14 LYS A N 8
ATOM 3667 C CA . LYS A 1 14 ? 8.473 0.730 -5.185 1.00 1.00 14 LYS A CA 8
ATOM 3668 C C . LYS A 1 14 ? 9.235 0.996 -3.892 1.00 1.00 14 LYS A C 8
ATOM 3669 O O . LYS A 1 14 ? 10.462 0.907 -3.852 1.00 1.00 14 LYS A O 8
ATOM 3688 N N . SER A 1 15 ? 8.498 1.325 -2.834 1.00 1.00 15 SER A N 8
ATOM 3689 C CA . SER A 1 15 ? 9.107 1.605 -1.537 1.00 1.00 15 SER A CA 8
ATOM 3690 C C . SER A 1 15 ? 9.913 0.409 -1.035 1.00 1.00 15 SER A C 8
ATOM 3691 O O . SER A 1 15 ? 11.133 0.489 -0.890 1.00 1.00 15 SER A O 8
ATOM 3699 N N . LEU A 1 16 ? 9.225 -0.698 -0.766 1.00 1.00 16 LEU A N 8
ATOM 3700 C CA . LEU A 1 16 ? 9.884 -1.906 -0.274 1.00 1.00 16 LEU A CA 8
ATOM 3701 C C . LEU A 1 16 ? 9.686 -3.077 -1.236 1.00 1.00 16 LEU A C 8
ATOM 3702 O O . LEU A 1 16 ? 10.541 -3.347 -2.080 1.00 1.00 16 LEU A O 8
ATOM 3718 N N . GLY A 1 17 ? 8.555 -3.770 -1.109 1.00 1.00 17 GLY A N 8
ATOM 3719 C CA . GLY A 1 17 ? 8.278 -4.900 -1.980 1.00 1.00 17 GLY A CA 8
ATOM 3720 C C . GLY A 1 17 ? 7.496 -5.974 -1.341 1.00 1.00 17 GLY A C 8
ATOM 3721 O O . GLY A 1 17 ? 7.050 -6.885 -2.039 1.00 1.00 17 GLY A O 8
ATOM 3725 N N . CYS A 1 18 ? 7.231 -5.886 -0.054 1.00 1.00 18 CYS A N 8
ATOM 3726 C CA . CYS A 1 18 ? 6.396 -6.901 0.484 1.00 1.00 18 CYS A CA 8
ATOM 3727 C C . CYS A 1 18 ? 4.970 -6.520 0.316 1.00 1.00 18 CYS A C 8
ATOM 3728 O O . CYS A 1 18 ? 4.377 -5.762 1.079 1.00 1.00 18 CYS A O 8
ATOM 3735 N N . LEU A 1 19 ? 4.471 -7.087 -0.711 1.00 1.00 19 LEU A N 8
ATOM 3736 C CA . LEU A 1 19 ? 3.139 -6.945 -1.157 1.00 1.00 19 LEU A CA 8
ATOM 3737 C C . LEU A 1 19 ? 2.128 -7.091 -0.014 1.00 1.00 19 LEU A C 8
ATOM 3738 O O . LEU A 1 19 ? 1.570 -8.167 0.201 1.00 1.00 19 LEU A O 8
ATOM 3754 N N . LEU A 1 20 ? 1.897 -5.996 0.709 1.00 1.00 20 LEU A N 8
ATOM 3755 C CA . LEU A 1 20 ? 0.952 -5.990 1.824 1.00 1.00 20 LEU A CA 8
ATOM 3756 C C . LEU A 1 20 ? 0.981 -4.648 2.553 1.00 1.00 20 LEU A C 8
ATOM 3757 O O . LEU A 1 20 ? 2.030 -4.013 2.667 1.00 1.00 20 LEU A O 8
ATOM 3773 N N . GLY A 1 21 ? -0.178 -4.226 3.051 1.00 1.00 21 GLY A N 8
ATOM 3774 C CA . GLY A 1 21 ? -0.270 -2.975 3.762 1.00 1.00 21 GLY A CA 8
ATOM 3775 C C . GLY A 1 21 ? -1.690 -2.538 3.997 1.00 1.00 21 GLY A C 8
ATOM 3776 O O . GLY A 1 21 ? -2.611 -3.353 4.043 1.00 1.00 21 GLY A O 8
ATOM 3780 N N . LYS A 1 22 ? -1.854 -1.239 4.151 1.00 1.00 22 LYS A N 8
ATOM 3781 C CA . LYS A 1 22 ? -3.169 -0.656 4.391 1.00 1.00 22 LYS A CA 8
ATOM 3782 C C . LYS A 1 22 ? -3.198 0.817 4.011 1.00 1.00 22 LYS A C 8
ATOM 3783 O O . LYS A 1 22 ? -2.220 1.541 4.196 1.00 1.00 22 LYS A O 8
ATOM 3802 N N . CYS A 1 23 ? -4.333 1.251 3.479 1.00 1.00 23 CYS A N 8
ATOM 3803 C CA . CYS A 1 23 ? -4.507 2.638 3.068 1.00 1.00 23 CYS A CA 8
ATOM 3804 C C . CYS A 1 23 ? -5.397 3.388 4.052 1.00 1.00 23 CYS A C 8
ATOM 3805 O O . CYS A 1 23 ? -6.235 2.791 4.729 1.00 1.00 23 CYS A O 8
ATOM 3812 N N . ILE A 1 24 ? -5.208 4.699 4.126 1.00 1.00 24 ILE A N 8
ATOM 3813 C CA . ILE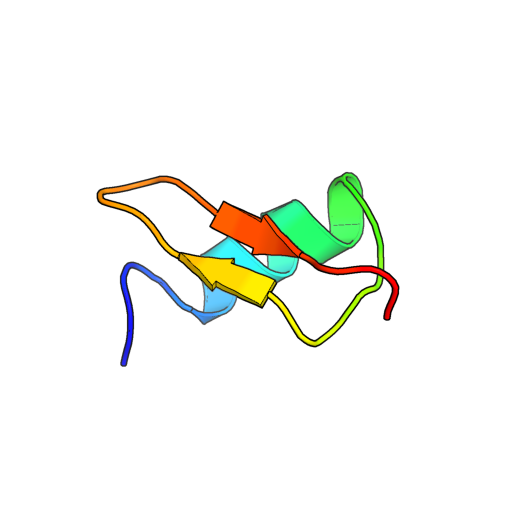 A 1 24 ? -5.978 5.542 5.016 1.00 1.00 24 ILE A CA 8
ATOM 3814 C C . ILE A 1 24 ? -6.416 6.779 4.305 1.00 1.00 24 ILE A C 8
ATOM 3815 O O . ILE A 1 24 ? -6.009 7.073 3.181 1.00 1.00 24 ILE A O 8
ATOM 3831 N N . GLY A 1 25 ? -7.240 7.479 5.019 1.00 1.00 25 GLY A N 8
ATOM 3832 C CA . GLY A 1 25 ? -7.810 8.726 4.604 1.00 1.00 25 GLY A CA 8
ATOM 3833 C C . GLY A 1 25 ? -7.175 9.248 3.387 1.00 1.00 25 GLY A C 8
ATOM 3834 O O . GLY A 1 25 ? -7.737 9.336 2.296 1.00 1.00 25 GLY A O 8
ATOM 3838 N N . ASP A 1 26 ? -5.959 9.553 3.648 1.00 1.00 26 ASP A N 8
ATOM 3839 C CA . ASP A 1 26 ? -5.043 10.065 2.660 1.00 1.00 26 ASP A CA 8
ATOM 3840 C C . ASP A 1 26 ? -3.699 9.409 2.851 1.00 1.00 26 ASP A C 8
ATOM 3841 O O . ASP A 1 26 ? -2.696 9.826 2.272 1.00 1.00 26 ASP A O 8
ATOM 3850 N N . LYS A 1 27 ? -3.687 8.374 3.681 1.00 1.00 27 LYS A N 8
ATOM 3851 C CA . LYS A 1 27 ? -2.486 7.661 3.963 1.00 1.00 27 LYS A CA 8
ATOM 3852 C C . LYS A 1 27 ? -2.441 6.347 3.242 1.00 1.00 27 LYS A C 8
ATOM 3853 O O . LYS A 1 27 ? -3.411 5.878 2.648 1.00 1.00 27 LYS A O 8
ATOM 3872 N N . CYS A 1 28 ? -1.278 5.786 3.323 1.00 1.00 28 CYS A N 8
ATOM 3873 C CA . CYS A 1 28 ? -0.972 4.500 2.706 1.00 1.00 28 CYS A CA 8
ATOM 3874 C C . CYS A 1 28 ? 0.414 4.021 3.119 1.00 1.00 28 CYS A C 8
ATOM 3875 O O . CYS A 1 28 ? 1.378 4.786 3.085 1.00 1.00 28 CYS A O 8
ATOM 3882 N N . LYS A 1 29 ? 0.512 2.755 3.513 1.00 1.00 29 LYS A N 8
ATOM 3883 C CA . LYS A 1 29 ? 1.790 2.193 3.934 1.00 1.00 29 LYS A CA 8
ATOM 3884 C C . LYS A 1 29 ? 1.703 0.685 4.099 1.00 1.00 29 LYS A C 8
ATOM 3885 O O . LYS A 1 29 ? 0.670 0.146 4.495 1.00 1.00 29 LYS A O 8
ATOM 3904 N N . CYS A 1 30 ? 2.804 0.014 3.794 1.00 1.00 30 CYS A N 8
ATOM 3905 C CA . CYS A 1 30 ? 2.871 -1.437 3.908 1.00 1.00 30 CYS A CA 8
ATOM 3906 C C . CYS A 1 30 ? 2.596 -1.871 5.344 1.00 1.00 30 CYS A C 8
ATOM 3907 O O . CYS A 1 30 ? 2.549 -1.040 6.251 1.00 1.00 30 CYS A O 8
ATOM 3914 N N . TYR A 1 31 ? 2.397 -3.168 5.544 1.00 1.00 31 TYR A N 8
ATOM 3915 C CA . TYR A 1 31 ? 2.113 -3.695 6.835 1.00 1.00 31 TYR A CA 8
ATOM 3916 C C . TYR A 1 31 ? 3.379 -3.771 7.672 1.00 1.00 31 TYR A C 8
ATOM 3917 O O . TYR A 1 31 ? 3.680 -2.868 8.453 1.00 1.00 31 TYR A O 8
ATOM 3935 N N . GLY A 1 32 ? 4.131 -4.843 7.477 1.00 1.00 32 GLY A N 8
ATOM 3936 C CA . GLY A 1 32 ? 5.376 -5.014 8.189 1.00 1.00 32 GLY A CA 8
ATOM 3937 C C . GLY A 1 32 ? 6.565 -4.809 7.274 1.00 1.00 32 GLY A C 8
ATOM 3938 O O . GLY A 1 32 ? 7.706 -5.063 7.660 1.00 1.00 32 GLY A O 8
ATOM 3942 N N . CYS A 1 33 ? 6.297 -4.352 6.047 1.00 1.00 33 CYS A N 8
ATOM 3943 C CA . CYS A 1 33 ? 7.359 -4.122 5.075 1.00 1.00 33 CYS A CA 8
ATOM 3944 C C . CYS A 1 33 ? 7.320 -2.688 4.550 1.00 1.00 33 CYS A C 8
ATOM 3945 O O . CYS A 1 33 ? 7.689 -1.771 5.314 1.00 1.00 33 CYS A O 8
ATOM 3953 N N . ALA A 1 1 ? -15.489 2.472 -0.840 1.00 1.00 1 ALA A N 9
ATOM 3954 C CA . ALA A 1 1 ? -14.651 1.714 0.126 1.00 1.00 1 ALA A CA 9
ATOM 3955 C C . ALA A 1 1 ? -13.188 1.712 -0.303 1.00 1.00 1 ALA A C 9
ATOM 3956 O O . ALA A 1 1 ? -12.880 1.676 -1.495 1.00 1.00 1 ALA A O 9
ATOM 3965 N N . PHE A 1 2 ? -12.289 1.751 0.675 1.00 1.00 2 PHE A N 9
ATOM 3966 C CA . PHE A 1 2 ? -10.857 1.753 0.399 1.00 1.00 2 PHE A CA 9
ATOM 3967 C C . PHE A 1 2 ? -10.461 2.981 -0.413 1.00 1.00 2 PHE A C 9
ATOM 3968 O O . PHE A 1 2 ? -11.276 3.548 -1.141 1.00 1.00 2 PHE A O 9
ATOM 3985 N N . CYS A 1 3 ? -9.204 3.387 -0.280 1.00 1.00 3 CYS A N 9
ATOM 3986 C CA . CYS A 1 3 ? -8.692 4.550 -1.000 1.00 1.00 3 CYS A CA 9
ATOM 3987 C C . CYS A 1 3 ? -7.557 4.154 -1.930 1.00 1.00 3 CYS A C 9
ATOM 3988 O O . CYS A 1 3 ? -6.384 4.374 -1.631 1.00 1.00 3 CYS A O 9
ATOM 3995 N N . ASN A 1 4 ? -7.927 3.567 -3.062 1.00 1.00 4 ASN A N 9
ATOM 3996 C CA . ASN A 1 4 ? -6.958 3.121 -4.067 1.00 1.00 4 ASN A CA 9
ATOM 3997 C C . ASN A 1 4 ? -5.704 2.559 -3.413 1.00 1.00 4 ASN A C 9
ATOM 3998 O O . ASN A 1 4 ? -4.664 3.215 -3.355 1.00 1.00 4 ASN A O 9
ATOM 4009 N N . LEU A 1 5 ? -5.824 1.339 -2.917 1.00 1.00 5 LEU A N 9
ATOM 4010 C CA . LEU A 1 5 ? -4.714 0.666 -2.254 1.00 1.00 5 LEU A CA 9
ATOM 4011 C C . LEU A 1 5 ? -3.769 0.034 -3.267 1.00 1.00 5 LEU A C 9
ATOM 4012 O O . LEU A 1 5 ? -2.548 0.127 -3.132 1.00 1.00 5 LEU A O 9
ATOM 4028 N N . ARG A 1 6 ? -4.342 -0.607 -4.284 1.00 1.00 6 ARG A N 9
ATOM 4029 C CA . ARG A 1 6 ? -3.557 -1.262 -5.324 1.00 1.00 6 ARG A CA 9
ATOM 4030 C C . ARG A 1 6 ? -2.373 -0.401 -5.732 1.00 1.00 6 ARG A C 9
ATOM 4031 O O . ARG A 1 6 ? -1.218 -0.802 -5.590 1.00 1.00 6 ARG A O 9
ATOM 4052 N N . MET A 1 7 ? -2.663 0.798 -6.215 1.00 1.00 7 MET A N 9
ATOM 4053 C CA . MET A 1 7 ? -1.611 1.717 -6.624 1.00 1.00 7 MET A CA 9
ATOM 4054 C C . MET A 1 7 ? -0.579 1.844 -5.517 1.00 1.00 7 MET A C 9
ATOM 4055 O O . MET A 1 7 ? 0.626 1.768 -5.761 1.00 1.00 7 MET A O 9
ATOM 4069 N N . CYS A 1 8 ? -1.063 1.996 -4.289 1.00 1.00 8 CYS A N 9
ATOM 4070 C CA . CYS A 1 8 ? -0.177 2.096 -3.142 1.00 1.00 8 CYS A CA 9
ATOM 4071 C C . CYS A 1 8 ? 0.705 0.860 -3.082 1.00 1.00 8 CYS A C 9
ATOM 4072 O O . CYS A 1 8 ? 1.921 0.953 -2.895 1.00 1.00 8 CYS A O 9
ATOM 4079 N N . GLN A 1 9 ? 0.078 -0.299 -3.286 1.00 1.00 9 GLN A N 9
ATOM 4080 C CA . GLN A 1 9 ? 0.789 -1.571 -3.290 1.00 1.00 9 GLN A CA 9
ATOM 4081 C C . GLN A 1 9 ? 2.039 -1.456 -4.136 1.00 1.00 9 GLN A C 9
ATOM 4082 O O . GLN A 1 9 ? 3.103 -1.966 -3.785 1.00 1.00 9 GLN A O 9
ATOM 4096 N N . LEU A 1 10 ? 1.890 -0.765 -5.255 1.00 1.00 10 LEU A N 9
ATOM 4097 C CA . LEU A 1 10 ? 2.972 -0.547 -6.170 1.00 1.00 10 LEU A CA 9
ATOM 4098 C C . LEU A 1 10 ? 4.166 0.016 -5.431 1.00 1.00 10 LEU A C 9
ATOM 4099 O O . LEU A 1 10 ? 5.264 -0.536 -5.467 1.00 1.00 10 LEU A O 9
ATOM 4115 N N . SER A 1 11 ? 3.918 1.119 -4.740 1.00 1.00 11 SER A N 9
ATOM 4116 C CA . SER A 1 11 ? 4.960 1.790 -3.961 1.00 1.00 11 SER A CA 9
ATOM 4117 C C . SER A 1 11 ? 5.672 0.794 -3.063 1.00 1.00 11 SER A C 9
ATOM 4118 O O . SER A 1 11 ? 6.878 0.885 -2.845 1.00 1.00 11 SER A O 9
ATOM 4126 N N . CYS A 1 12 ? 4.917 -0.171 -2.568 1.00 1.00 12 CYS A N 9
ATOM 4127 C CA . CYS A 1 12 ? 5.459 -1.209 -1.718 1.00 1.00 12 CYS A CA 9
ATOM 4128 C C . CYS A 1 12 ? 6.245 -2.192 -2.562 1.00 1.00 12 CYS A C 9
ATOM 4129 O O . CYS A 1 12 ? 7.319 -2.651 -2.177 1.00 1.00 12 CYS A O 9
ATOM 4136 N N . ARG A 1 13 ? 5.686 -2.499 -3.723 1.00 1.00 13 ARG A N 9
ATOM 4137 C CA . ARG A 1 13 ? 6.313 -3.427 -4.657 1.00 1.00 13 ARG A CA 9
ATOM 4138 C C . ARG A 1 13 ? 7.612 -2.844 -5.201 1.00 1.00 13 ARG A C 9
ATOM 4139 O O . ARG A 1 13 ? 8.680 -3.437 -5.053 1.00 1.00 13 ARG A O 9
ATOM 4160 N N . LYS A 1 14 ? 7.511 -1.676 -5.826 1.00 1.00 14 LYS A N 9
ATOM 4161 C CA . LYS A 1 14 ? 8.675 -1.004 -6.386 1.00 1.00 14 LYS A CA 9
ATOM 4162 C C . LYS A 1 14 ? 9.712 -0.737 -5.301 1.00 1.00 14 LYS A C 9
ATOM 4163 O O . LYS A 1 14 ? 10.887 -1.070 -5.456 1.00 1.00 14 LYS A O 9
ATOM 4182 N N . SER A 1 15 ? 9.269 -0.135 -4.200 1.00 1.00 15 SER A N 9
ATOM 4183 C CA . SER A 1 15 ? 10.165 0.172 -3.090 1.00 1.00 15 SER A CA 9
ATOM 4184 C C . SER A 1 15 ? 10.872 -1.086 -2.591 1.00 1.00 15 SER A C 9
ATOM 4185 O O . SER A 1 15 ? 12.098 -1.182 -2.650 1.00 1.00 15 SER A O 9
ATOM 4193 N N . LEU A 1 16 ? 10.096 -2.045 -2.092 1.00 1.00 16 LEU A N 9
ATOM 4194 C CA . LEU A 1 16 ? 10.662 -3.289 -1.576 1.00 1.00 16 LEU A CA 9
ATOM 4195 C C . LEU A 1 16 ? 9.749 -4.482 -1.870 1.00 1.00 16 LEU A C 9
ATOM 4196 O O . LEU A 1 16 ? 8.862 -4.403 -2.719 1.00 1.00 16 LEU A O 9
ATOM 4212 N N . GLY A 1 17 ? 9.976 -5.588 -1.162 1.00 1.00 17 GLY A N 9
ATOM 4213 C CA . GLY A 1 17 ? 9.167 -6.779 -1.356 1.00 1.00 17 GLY A CA 9
ATOM 4214 C C . GLY A 1 17 ? 8.347 -7.116 -0.125 1.00 1.00 17 GLY A C 9
ATOM 4215 O O . GLY A 1 17 ? 8.276 -8.273 0.290 1.00 1.00 17 GLY A O 9
ATOM 4219 N N . CYS A 1 18 ? 7.736 -6.093 0.460 1.00 1.00 18 CYS A N 9
ATOM 4220 C CA . CYS A 1 18 ? 6.914 -6.255 1.665 1.00 1.00 18 CYS A CA 9
ATOM 4221 C C . CYS A 1 18 ? 5.558 -5.675 1.458 1.00 1.00 18 CYS A C 9
ATOM 4222 O O . CYS A 1 18 ? 4.836 -5.214 2.341 1.00 1.00 18 CYS A O 9
ATOM 4229 N N . LEU A 1 19 ? 5.330 -5.748 0.257 1.00 1.00 19 LEU A N 9
ATOM 4230 C CA . LEU A 1 19 ? 4.154 -5.320 -0.455 1.00 1.00 19 LEU A CA 9
ATOM 4231 C C . LEU A 1 19 ? 2.946 -5.040 0.448 1.00 1.00 19 LEU A C 9
ATOM 4232 O O . LEU A 1 19 ? 2.254 -4.039 0.264 1.00 1.00 19 LEU A O 9
ATOM 4248 N N . LEU A 1 20 ? 2.699 -5.917 1.417 1.00 1.00 20 LEU A N 9
ATOM 4249 C CA . LEU A 1 20 ? 1.575 -5.747 2.341 1.00 1.00 20 LEU A CA 9
ATOM 4250 C C . LEU A 1 20 ? 1.449 -4.300 2.813 1.00 1.00 20 LEU A C 9
ATOM 4251 O O . LEU A 1 20 ? 2.419 -3.543 2.808 1.00 1.00 20 LEU A O 9
ATOM 4267 N N . GLY A 1 21 ? 0.242 -3.934 3.227 1.00 1.00 21 GLY A N 9
ATOM 4268 C CA . GLY A 1 21 ? -0.014 -2.598 3.708 1.00 1.00 21 GLY A CA 9
ATOM 4269 C C . GLY A 1 21 ? -1.478 -2.317 3.911 1.00 1.00 21 GLY A C 9
ATOM 4270 O O . GLY A 1 21 ? -2.281 -3.227 4.120 1.00 1.00 21 GLY A O 9
ATOM 4274 N N . LYS A 1 22 ? -1.815 -1.043 3.853 1.00 1.00 22 LYS A N 9
ATOM 4275 C CA . LYS A 1 22 ? -3.197 -0.608 4.036 1.00 1.00 22 LYS A CA 9
ATOM 4276 C C . LYS A 1 22 ? -3.346 0.893 3.828 1.00 1.00 22 LYS A C 9
ATOM 4277 O O . LYS A 1 22 ? -2.453 1.673 4.158 1.00 1.00 22 LYS A O 9
ATOM 4296 N N . CYS A 1 23 ? -4.491 1.283 3.283 1.00 1.00 23 CYS A N 9
ATOM 4297 C CA . CYS A 1 23 ? -4.785 2.690 3.027 1.00 1.00 23 CYS A CA 9
ATOM 4298 C C . CYS A 1 23 ? -5.768 3.232 4.058 1.00 1.00 23 CYS A C 9
ATOM 4299 O O . CYS A 1 23 ? -6.561 2.485 4.630 1.00 1.00 23 CYS A O 9
ATOM 4306 N N . ILE A 1 24 ? -5.707 4.538 4.288 1.00 1.00 24 ILE A N 9
ATOM 4307 C CA . ILE A 1 24 ? -6.578 5.196 5.239 1.00 1.00 24 ILE A CA 9
ATOM 4308 C C . ILE A 1 24 ? -7.123 6.456 4.653 1.00 1.00 24 ILE A C 9
ATOM 4309 O O . ILE A 1 24 ? -6.720 6.913 3.583 1.00 1.00 24 ILE A O 9
ATOM 4325 N N . GLY A 1 25 ? -8.031 6.988 5.409 1.00 1.00 25 GLY A N 9
ATOM 4326 C CA . GLY A 1 25 ? -8.713 8.211 5.112 1.00 1.00 25 GLY A CA 9
ATOM 4327 C C . GLY A 1 25 ? -8.105 8.923 3.981 1.00 1.00 25 GLY A C 9
ATOM 4328 O O . GLY A 1 25 ? -8.646 9.075 2.886 1.00 1.00 25 GLY A O 9
ATOM 4332 N N . ASP A 1 26 ? -6.932 9.314 4.315 1.00 1.00 26 ASP A N 9
ATOM 4333 C CA . ASP A 1 26 ? -6.047 10.018 3.421 1.00 1.00 26 ASP A CA 9
ATOM 4334 C C . ASP A 1 26 ? -4.647 9.486 3.600 1.00 1.00 26 ASP A C 9
ATOM 4335 O O . ASP A 1 26 ? -3.677 10.065 3.112 1.00 1.00 26 ASP A O 9
ATOM 4344 N N . LYS A 1 27 ? -4.551 8.373 4.317 1.00 1.00 27 LYS A N 9
ATOM 4345 C CA . LYS A 1 27 ? -3.290 7.761 4.574 1.00 1.00 27 LYS A CA 9
ATOM 4346 C C . LYS A 1 27 ? -3.091 6.532 3.739 1.00 1.00 27 LYS A C 9
ATOM 4347 O O . LYS A 1 27 ? -3.990 6.029 3.069 1.00 1.00 27 LYS A O 9
ATOM 4366 N N . CYS A 1 28 ? -1.881 6.083 3.812 1.00 1.00 28 CYS A N 9
ATOM 4367 C CA . CYS A 1 28 ? -1.428 4.897 3.094 1.00 1.00 28 CYS A CA 9
ATOM 4368 C C . CYS A 1 28 ? -0.029 4.500 3.545 1.00 1.00 28 CYS A C 9
ATOM 4369 O O . CYS A 1 28 ? 0.862 5.344 3.642 1.00 1.00 28 CYS A O 9
ATOM 4376 N N . LYS A 1 29 ? 0.163 3.215 3.826 1.00 1.00 29 LYS A N 9
ATOM 4377 C CA . LYS A 1 29 ? 1.463 2.731 4.271 1.00 1.00 29 LYS A CA 9
ATOM 4378 C C . LYS A 1 29 ? 1.497 1.213 4.321 1.00 1.00 29 LYS A C 9
ATOM 4379 O O . LYS A 1 29 ? 0.504 0.565 4.651 1.00 1.00 29 LYS A O 9
ATOM 4398 N N . CYS A 1 30 ? 2.654 0.654 3.995 1.00 1.00 30 CYS A N 9
ATOM 4399 C CA . CYS A 1 30 ? 2.832 -0.790 4.004 1.00 1.00 30 CYS A CA 9
ATOM 4400 C C . CYS A 1 30 ? 2.667 -1.340 5.417 1.00 1.00 30 CYS A C 9
ATOM 4401 O O . CYS A 1 30 ? 2.374 -0.595 6.352 1.00 1.00 30 CYS A O 9
ATOM 4408 N N . TYR A 1 31 ? 2.852 -2.646 5.567 1.00 1.00 31 TYR A N 9
ATOM 4409 C CA . TYR A 1 31 ? 2.724 -3.294 6.831 1.00 1.00 31 TYR A CA 9
ATOM 4410 C C . TYR A 1 31 ? 3.928 -2.978 7.699 1.00 1.00 31 TYR A C 9
ATOM 4411 O O . TYR A 1 31 ? 4.700 -3.866 8.063 1.00 1.00 31 TYR A O 9
ATOM 4429 N N . GLY A 1 32 ? 4.112 -1.697 7.989 1.00 1.00 32 GLY A N 9
ATOM 4430 C CA . GLY A 1 32 ? 5.256 -1.287 8.766 1.00 1.00 32 GLY A CA 9
ATOM 4431 C C . GLY A 1 32 ? 6.541 -1.466 7.979 1.00 1.00 32 GLY A C 9
ATOM 4432 O O . GLY A 1 32 ? 7.635 -1.308 8.520 1.00 1.00 32 GLY A O 9
ATOM 4436 N N . CYS A 1 33 ? 6.407 -1.804 6.689 1.00 1.00 33 CYS A N 9
ATOM 4437 C CA . CYS A 1 33 ? 7.570 -2.009 5.832 1.00 1.00 33 CYS A CA 9
ATOM 4438 C C . CYS A 1 33 ? 8.243 -0.680 5.504 1.00 1.00 33 CYS A C 9
ATOM 4439 O O . CYS A 1 33 ? 7.750 0.024 4.598 1.00 1.00 33 CYS A O 9
ATOM 4447 N N . ALA A 1 1 ? -8.667 -3.604 1.121 1.00 1.00 1 ALA A N 10
ATOM 4448 C CA . ALA A 1 1 ? -9.026 -2.907 -0.141 1.00 1.00 1 ALA A CA 10
ATOM 4449 C C . ALA A 1 1 ? -9.726 -1.583 0.145 1.00 1.00 1 ALA A C 10
ATOM 4450 O O . ALA A 1 1 ? -10.950 -1.485 0.053 1.00 1.00 1 ALA A O 10
ATOM 4459 N N . PHE A 1 2 ? -8.943 -0.567 0.493 1.00 1.00 2 PHE A N 10
ATOM 4460 C CA . PHE A 1 2 ? -9.492 0.752 0.793 1.00 1.00 2 PHE A CA 10
ATOM 4461 C C . PHE A 1 2 ? -8.709 1.842 0.071 1.00 1.00 2 PHE A C 10
ATOM 4462 O O . PHE A 1 2 ? -7.501 1.717 -0.135 1.00 1.00 2 PHE A O 10
ATOM 4479 N N . CYS A 1 3 ? -9.410 2.913 -0.303 1.00 1.00 3 CYS A N 10
ATOM 4480 C CA . CYS A 1 3 ? -8.802 4.050 -1.004 1.00 1.00 3 CYS A CA 10
ATOM 4481 C C . CYS A 1 3 ? -7.682 3.606 -1.936 1.00 1.00 3 CYS A C 10
ATOM 4482 O O . CYS A 1 3 ? -6.500 3.736 -1.615 1.00 1.00 3 CYS A O 10
ATOM 4489 N N . ASN A 1 4 ? -8.071 3.082 -3.092 1.00 1.00 4 ASN A N 10
ATOM 4490 C CA . ASN A 1 4 ? -7.115 2.608 -4.093 1.00 1.00 4 ASN A CA 10
ATOM 4491 C C . ASN A 1 4 ? -5.966 1.846 -3.442 1.00 1.00 4 ASN A C 10
ATOM 4492 O O . ASN A 1 4 ? -4.881 2.390 -3.234 1.00 1.00 4 ASN A O 10
ATOM 4503 N N . LEU A 1 5 ? -6.219 0.586 -3.119 1.00 1.00 5 LEU A N 10
ATOM 4504 C CA . LEU A 1 5 ? -5.214 -0.259 -2.486 1.00 1.00 5 LEU A CA 10
ATOM 4505 C C . LEU A 1 5 ? -4.168 -0.717 -3.493 1.00 1.00 5 LEU A C 10
ATOM 4506 O O . LEU A 1 5 ? -2.975 -0.469 -3.316 1.00 1.00 5 LEU A O 10
ATOM 4522 N N . ARG A 1 6 ? -4.619 -1.385 -4.553 1.00 1.00 6 ARG A N 10
ATOM 4523 C CA . ARG A 1 6 ? -3.720 -1.878 -5.588 1.00 1.00 6 ARG A CA 10
ATOM 4524 C C . ARG A 1 6 ? -2.663 -0.836 -5.918 1.00 1.00 6 ARG A C 10
ATOM 4525 O O . ARG A 1 6 ? -1.469 -1.058 -5.723 1.00 1.00 6 ARG A O 10
ATOM 4546 N N . MET A 1 7 ? -3.114 0.316 -6.392 1.00 1.00 7 MET A N 10
ATOM 4547 C CA . MET A 1 7 ? -2.204 1.402 -6.727 1.00 1.00 7 MET A CA 10
ATOM 4548 C C . MET A 1 7 ? -1.257 1.664 -5.566 1.00 1.00 7 MET A C 10
ATOM 4549 O O . MET A 1 7 ? -0.051 1.823 -5.757 1.00 1.00 7 MET A O 10
ATOM 4563 N N . CYS A 1 8 ? -1.808 1.674 -4.356 1.00 1.00 8 CYS A N 10
ATOM 4564 C CA . CYS A 1 8 ? -1.002 1.889 -3.164 1.00 1.00 8 CYS A CA 10
ATOM 4565 C C . CYS A 1 8 ? 0.119 0.863 -3.118 1.00 1.00 8 CYS A C 10
ATOM 4566 O O . CYS A 1 8 ? 1.281 1.203 -2.887 1.00 1.00 8 CYS A O 10
ATOM 4573 N N . GLN A 1 9 ? -0.242 -0.393 -3.378 1.00 1.00 9 GLN A N 10
ATOM 4574 C CA . GLN A 1 9 ? 0.728 -1.483 -3.397 1.00 1.00 9 GLN A CA 10
ATOM 4575 C C . GLN A 1 9 ? 1.948 -1.072 -4.196 1.00 1.00 9 GLN A C 10
ATOM 4576 O O . GLN A 1 9 ? 3.087 -1.340 -3.813 1.00 1.00 9 GLN A O 10
ATOM 4590 N N . LEU A 1 10 ? 1.687 -0.402 -5.308 1.00 1.00 10 LEU A N 10
ATOM 4591 C CA . LEU A 1 10 ? 2.726 0.075 -6.175 1.00 1.00 10 LEU A CA 10
ATOM 4592 C C . LEU A 1 10 ? 3.742 0.863 -5.375 1.00 1.00 10 LEU A C 10
ATOM 4593 O O . LEU A 1 10 ? 4.938 0.570 -5.386 1.00 1.00 10 LEU A O 10
ATOM 4609 N N . SER A 1 11 ? 3.230 1.858 -4.662 1.00 1.00 11 SER A N 10
ATOM 4610 C CA . SER A 1 11 ? 4.064 2.716 -3.820 1.00 1.00 11 SER A CA 10
ATOM 4611 C C . SER A 1 11 ? 5.005 1.876 -2.981 1.00 1.00 11 SER A C 10
ATOM 4612 O O . SER A 1 11 ? 6.142 2.266 -2.728 1.00 1.00 11 SER A O 10
ATOM 4620 N N . CYS A 1 12 ? 4.537 0.707 -2.578 1.00 1.00 12 CYS A N 10
ATOM 4621 C CA . CYS A 1 12 ? 5.348 -0.199 -1.804 1.00 1.00 12 CYS A CA 10
ATOM 4622 C C . CYS A 1 12 ? 6.322 -0.898 -2.729 1.00 1.00 12 CYS A C 10
ATOM 4623 O O . CYS A 1 12 ? 7.506 -1.023 -2.435 1.00 1.00 12 CYS A O 10
ATOM 4630 N N . ARG A 1 13 ? 5.802 -1.332 -3.869 1.00 1.00 13 ARG A N 10
ATOM 4631 C CA . ARG A 1 13 ? 6.616 -2.009 -4.872 1.00 1.00 13 ARG A CA 10
ATOM 4632 C C . ARG A 1 13 ? 7.806 -1.138 -5.254 1.00 1.00 13 ARG A C 10
ATOM 4633 O O . ARG A 1 13 ? 8.932 -1.620 -5.377 1.00 1.00 13 ARG A O 10
ATOM 4654 N N . LYS A 1 14 ? 7.545 0.153 -5.425 1.00 1.00 14 LYS A N 10
ATOM 4655 C CA . LYS A 1 14 ? 8.588 1.106 -5.776 1.00 1.00 14 LYS A CA 10
ATOM 4656 C C . LYS A 1 14 ? 9.383 1.505 -4.537 1.00 1.00 14 LYS A C 10
ATOM 4657 O O . LYS A 1 14 ? 10.607 1.379 -4.505 1.00 1.00 14 LYS A O 10
ATOM 4676 N N . SER A 1 15 ? 8.677 1.992 -3.518 1.00 1.00 15 SER A N 10
ATOM 4677 C CA . SER A 1 15 ? 9.321 2.414 -2.278 1.00 1.00 15 SER A CA 10
ATOM 4678 C C . SER A 1 15 ? 10.048 1.252 -1.601 1.00 1.00 15 SER A C 10
ATOM 4679 O O . SER A 1 15 ? 11.274 1.258 -1.491 1.00 1.00 15 SER A O 10
ATOM 4687 N N . LEU A 1 16 ? 9.286 0.262 -1.140 1.00 1.00 16 LEU A N 10
ATOM 4688 C CA . LEU A 1 16 ? 9.867 -0.898 -0.463 1.00 1.00 16 LEU A CA 10
ATOM 4689 C C . LEU A 1 16 ? 9.575 -2.196 -1.221 1.00 1.00 16 LEU A C 10
ATOM 4690 O O . LEU A 1 16 ? 10.379 -2.633 -2.043 1.00 1.00 16 LEU A O 10
ATOM 4706 N N . GLY A 1 17 ? 8.421 -2.808 -0.945 1.00 1.00 17 GLY A N 10
ATOM 4707 C CA . GLY A 1 17 ? 8.065 -4.045 -1.624 1.00 1.00 17 GLY A CA 10
ATOM 4708 C C . GLY A 1 17 ? 7.137 -4.919 -0.870 1.00 1.00 17 GLY A C 10
ATOM 4709 O O . GLY A 1 17 ? 6.823 -6.011 -1.347 1.00 1.00 17 GLY A O 10
ATOM 4713 N N . CYS A 1 18 ? 6.610 -4.465 0.251 1.00 1.00 18 CYS A N 10
ATOM 4714 C CA . CYS A 1 18 ? 5.650 -5.302 0.888 1.00 1.00 18 CYS A CA 10
ATOM 4715 C C . CYS A 1 18 ? 4.286 -4.995 0.372 1.00 1.00 18 CYS A C 10
ATOM 4716 O O . CYS A 1 18 ? 3.583 -4.082 0.802 1.00 1.00 18 CYS A O 10
ATOM 4723 N N . LEU A 1 19 ? 3.961 -5.811 -0.548 1.00 1.00 19 LEU A N 10
ATOM 4724 C CA . LEU A 1 19 ? 2.734 -5.812 -1.247 1.00 1.00 19 LEU A CA 10
ATOM 4725 C C . LEU A 1 19 ? 1.536 -5.674 -0.305 1.00 1.00 19 LEU A C 10
ATOM 4726 O O . LEU A 1 19 ? 0.489 -5.155 -0.690 1.00 1.00 19 LEU A O 10
ATOM 4742 N N . LEU A 1 20 ? 1.700 -6.140 0.929 1.00 1.00 20 LEU A N 10
ATOM 4743 C CA . LEU A 1 20 ? 0.634 -6.067 1.923 1.00 1.00 20 LEU A CA 10
ATOM 4744 C C . LEU A 1 20 ? 0.677 -4.745 2.677 1.00 1.00 20 LEU A C 10
ATOM 4745 O O . LEU A 1 20 ? 1.719 -4.095 2.764 1.00 1.00 20 LEU A O 10
ATOM 4761 N N . GLY A 1 21 ? -0.468 -4.363 3.228 1.00 1.00 21 GLY A N 10
ATOM 4762 C CA . GLY A 1 21 ? -0.563 -3.136 3.978 1.00 1.00 21 GLY A CA 10
ATOM 4763 C C . GLY A 1 21 ? -1.982 -2.759 4.314 1.00 1.00 21 GLY A C 10
ATOM 4764 O O . GLY A 1 21 ? -2.870 -3.609 4.388 1.00 1.00 21 GLY A O 10
ATOM 4768 N N . LYS A 1 22 ? -2.181 -1.472 4.523 1.00 1.00 22 LYS A N 10
ATOM 4769 C CA . LYS A 1 22 ? -3.495 -0.940 4.867 1.00 1.00 22 LYS A CA 10
ATOM 4770 C C . LYS A 1 22 ? -3.647 0.500 4.393 1.00 1.00 22 LYS A C 10
ATOM 4771 O O . LYS A 1 22 ? -2.701 1.287 4.443 1.00 1.00 22 LYS A O 10
ATOM 4790 N N . CYS A 1 23 ? -4.848 0.836 3.937 1.00 1.00 23 CYS A N 10
ATOM 4791 C CA . CYS A 1 23 ? -5.136 2.183 3.455 1.00 1.00 23 CYS A CA 10
ATOM 4792 C C . CYS A 1 23 ? -6.071 2.914 4.412 1.00 1.00 23 CYS A C 10
ATOM 4793 O O . CYS A 1 23 ? -6.859 2.292 5.123 1.00 1.00 23 CYS A O 10
ATOM 4800 N N . ILE A 1 24 ? -5.974 4.238 4.424 1.00 1.00 24 ILE A N 10
ATOM 4801 C CA . ILE A 1 24 ? -6.795 5.065 5.281 1.00 1.00 24 ILE A CA 10
ATOM 4802 C C . ILE A 1 24 ? -7.311 6.240 4.511 1.00 1.00 24 ILE A C 10
ATOM 4803 O O . ILE A 1 24 ? -6.883 6.528 3.394 1.00 1.00 24 ILE A O 10
ATOM 4819 N N . GLY A 1 25 ? -8.223 6.897 5.164 1.00 1.00 25 GLY A N 10
ATOM 4820 C CA . GLY A 1 25 ? -8.876 8.074 4.678 1.00 1.00 25 GLY A CA 10
ATOM 4821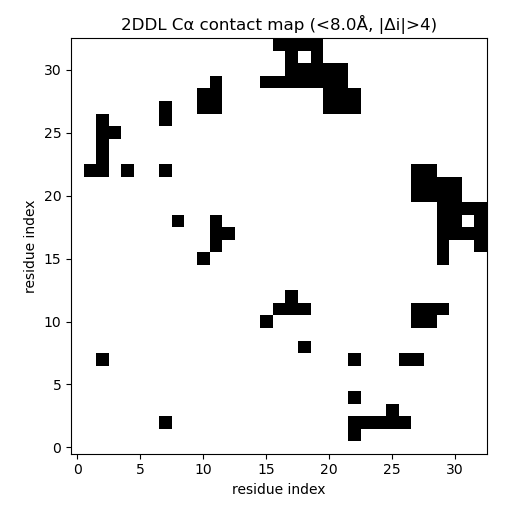 C C . GLY A 1 25 ? -8.287 8.561 3.428 1.00 1.00 25 GLY A C 10
ATOM 4822 O O . GLY A 1 25 ? -8.858 8.548 2.337 1.00 1.00 25 GLY A O 10
ATOM 4826 N N . ASP A 1 26 ? -7.097 8.959 3.665 1.00 1.00 26 ASP A N 10
ATOM 4827 C CA . ASP A 1 26 ? -6.215 9.474 2.646 1.00 1.00 26 ASP A CA 10
ATOM 4828 C C . ASP A 1 26 ? -4.816 8.973 2.900 1.00 1.00 26 ASP A C 10
ATOM 4829 O O . ASP A 1 26 ? -3.850 9.448 2.303 1.00 1.00 26 ASP A O 10
ATOM 4838 N N . LYS A 1 27 ? -4.711 8.007 3.804 1.00 1.00 27 LYS A N 10
ATOM 4839 C CA . LYS A 1 27 ? -3.447 7.446 4.146 1.00 1.00 27 LYS A CA 10
ATOM 4840 C C . LYS A 1 27 ? -3.271 6.076 3.562 1.00 1.00 27 LYS A C 10
ATOM 4841 O O . LYS A 1 27 ? -4.186 5.460 3.017 1.00 1.00 27 LYS A O 10
ATOM 4860 N N . CYS A 1 28 ? -2.061 5.641 3.701 1.00 1.00 28 CYS A N 10
ATOM 4861 C CA . CYS A 1 28 ? -1.626 4.335 3.219 1.00 1.00 28 CYS A CA 10
ATOM 4862 C C . CYS A 1 28 ? -0.292 3.946 3.849 1.00 1.00 28 CYS A C 10
ATOM 4863 O O . CYS A 1 28 ? 0.630 4.759 3.920 1.00 1.00 28 CYS A O 10
ATOM 4870 N N . LYS A 1 29 ? -0.194 2.702 4.307 1.00 1.00 29 LYS A N 10
ATOM 4871 C CA . LYS A 1 29 ? 1.031 2.219 4.931 1.00 1.00 29 LYS A CA 10
ATOM 4872 C C . LYS A 1 29 ? 1.146 0.704 4.812 1.00 1.00 29 LYS A C 10
ATOM 4873 O O . LYS A 1 29 ? 0.210 -0.027 5.133 1.00 1.00 29 LYS A O 10
ATOM 4892 N N . CYS A 1 30 ? 2.302 0.240 4.351 1.00 1.00 30 CYS A N 10
ATOM 4893 C CA . CYS A 1 30 ? 2.541 -1.188 4.192 1.00 1.00 30 CYS A CA 10
ATOM 4894 C C . CYS A 1 30 ? 2.673 -1.866 5.553 1.00 1.00 30 CYS A C 10
ATOM 4895 O O . CYS A 1 30 ? 2.770 -1.197 6.583 1.00 1.00 30 CYS A O 10
ATOM 4902 N N . TYR A 1 31 ? 2.656 -3.194 5.554 1.00 1.00 31 TYR A N 10
ATOM 4903 C CA . TYR A 1 31 ? 2.749 -3.954 6.752 1.00 1.00 31 TYR A CA 10
ATOM 4904 C C . TYR A 1 31 ? 4.195 -4.092 7.199 1.00 1.00 31 TYR A C 10
ATOM 4905 O O . TYR A 1 31 ? 4.676 -3.323 8.032 1.00 1.00 31 TYR A O 10
ATOM 4923 N N . GLY A 1 32 ? 4.890 -5.066 6.624 1.00 1.00 32 GLY A N 10
ATOM 4924 C CA . GLY A 1 32 ? 6.280 -5.273 6.959 1.00 1.00 32 GLY A CA 10
ATOM 4925 C C . GLY A 1 32 ? 7.177 -4.241 6.307 1.00 1.00 32 GLY A C 10
ATOM 4926 O O . GLY A 1 32 ? 8.378 -4.198 6.574 1.00 1.00 32 GLY A O 10
ATOM 4930 N N . CYS A 1 33 ? 6.595 -3.402 5.446 1.00 1.00 33 CYS A N 10
ATOM 4931 C CA . CYS A 1 33 ? 7.363 -2.369 4.761 1.00 1.00 33 CYS A CA 10
ATOM 4932 C C . CYS A 1 33 ? 6.808 -0.982 5.069 1.00 1.00 33 CYS A C 10
ATOM 4933 O O . CYS A 1 33 ? 6.928 -0.091 4.202 1.00 1.00 33 CYS A O 10
ATOM 4941 N N . ALA A 1 1 ? -14.299 -1.436 -1.526 1.00 1.00 1 ALA A N 11
ATOM 4942 C CA . ALA A 1 1 ? -14.050 0.027 -1.599 1.00 1.00 1 ALA A CA 11
ATOM 4943 C C . ALA A 1 1 ? -12.877 0.427 -0.710 1.00 1.00 1 ALA A C 11
ATOM 4944 O O . ALA A 1 1 ? -12.990 0.439 0.516 1.00 1.00 1 ALA A O 11
ATOM 4953 N N . PHE A 1 2 ? -11.752 0.754 -1.337 1.00 1.00 2 PHE A N 11
ATOM 4954 C CA . PHE A 1 2 ? -10.557 1.155 -0.603 1.00 1.00 2 PHE A CA 11
ATOM 4955 C C . PHE A 1 2 ? -9.869 2.334 -1.285 1.00 1.00 2 PHE A C 11
ATOM 4956 O O . PHE A 1 2 ? -9.988 2.519 -2.496 1.00 1.00 2 PHE A O 11
ATOM 4973 N N . CYS A 1 3 ? -9.149 3.126 -0.499 1.00 1.00 3 CYS A N 11
ATOM 4974 C CA . CYS A 1 3 ? -8.439 4.288 -1.031 1.00 1.00 3 CYS A CA 11
ATOM 4975 C C . CYS A 1 3 ? -7.234 3.856 -1.853 1.00 1.00 3 CYS A C 11
ATOM 4976 O O . CYS A 1 3 ? -6.095 3.923 -1.396 1.00 1.00 3 CYS A O 11
ATOM 4983 N N . ASN A 1 4 ? -7.505 3.415 -3.075 1.00 1.00 4 ASN A N 11
ATOM 4984 C CA . ASN A 1 4 ? -6.456 2.962 -3.989 1.00 1.00 4 ASN A CA 11
ATOM 4985 C C . ASN A 1 4 ? -5.423 2.112 -3.261 1.00 1.00 4 ASN A C 11
ATOM 4986 O O . ASN A 1 4 ? -4.339 2.583 -2.916 1.00 1.00 4 ASN A O 11
ATOM 4997 N N . LEU A 1 5 ? -5.776 0.857 -3.030 1.00 1.00 5 LEU A N 11
ATOM 4998 C CA . LEU A 1 5 ? -4.894 -0.075 -2.338 1.00 1.00 5 LEU A CA 11
ATOM 4999 C C . LEU A 1 5 ? -3.816 -0.607 -3.272 1.00 1.00 5 LEU A C 11
ATOM 5000 O O . LEU A 1 5 ? -2.633 -0.312 -3.099 1.00 1.00 5 LEU A O 11
ATOM 5016 N N . ARG A 1 6 ? -4.232 -1.393 -4.264 1.00 1.00 6 ARG A N 11
ATOM 5017 C CA . ARG A 1 6 ? -3.302 -1.973 -5.227 1.00 1.00 6 ARG A CA 11
ATOM 5018 C C . ARG A 1 6 ? -2.251 -0.955 -5.648 1.00 1.00 6 ARG A C 11
ATOM 5019 O O . ARG A 1 6 ? -1.054 -1.166 -5.454 1.00 1.00 6 ARG A O 11
ATOM 5040 N N . MET A 1 7 ? -2.704 0.163 -6.200 1.00 1.00 7 MET A N 11
ATOM 5041 C CA . MET A 1 7 ? -1.793 1.215 -6.625 1.00 1.00 7 MET A CA 11
ATOM 5042 C C . MET A 1 7 ? -0.828 1.546 -5.500 1.00 1.00 7 MET A C 11
ATOM 5043 O O . MET A 1 7 ? 0.383 1.631 -5.706 1.00 1.00 7 MET A O 11
ATOM 5057 N N . CYS A 1 8 ? -1.373 1.693 -4.299 1.00 1.00 8 CYS A N 11
ATOM 5058 C CA . CYS A 1 8 ? -0.554 1.980 -3.132 1.00 1.00 8 CYS A CA 11
ATOM 5059 C C . CYS A 1 8 ? 0.507 0.902 -2.983 1.00 1.00 8 CYS A C 11
ATOM 5060 O O . CYS A 1 8 ? 1.684 1.194 -2.761 1.00 1.00 8 CYS A O 11
ATOM 5067 N N . GLN A 1 9 ? 0.079 -0.349 -3.146 1.00 1.00 9 GLN A N 11
ATOM 5068 C CA . GLN A 1 9 ? 0.985 -1.488 -3.060 1.00 1.00 9 GLN A CA 11
ATOM 5069 C C . GLN A 1 9 ? 2.219 -1.226 -3.896 1.00 1.00 9 GLN A C 11
ATOM 5070 O O . GLN A 1 9 ? 3.344 -1.529 -3.495 1.00 1.00 9 GLN A O 11
ATOM 5084 N N . LEU A 1 10 ? 1.987 -0.646 -5.062 1.00 1.00 10 LEU A N 11
ATOM 5085 C CA . LEU A 1 10 ? 3.041 -0.313 -5.976 1.00 1.00 10 LEU A CA 11
ATOM 5086 C C . LEU A 1 10 ? 4.120 0.472 -5.260 1.00 1.00 10 LEU A C 11
ATOM 5087 O O . LEU A 1 10 ? 5.297 0.114 -5.280 1.00 1.00 10 LEU A O 11
ATOM 5103 N N . SER A 1 11 ? 3.685 1.542 -4.611 1.00 1.00 11 SER A N 11
ATOM 5104 C CA . SER A 1 11 ? 4.589 2.412 -3.860 1.00 1.00 11 SER A CA 11
ATOM 5105 C C . SER A 1 11 ? 5.500 1.589 -2.970 1.00 1.00 11 SER A C 11
ATOM 5106 O O . SER A 1 11 ? 6.677 1.904 -2.807 1.00 1.00 11 SER A O 11
ATOM 5114 N N . CYS A 1 12 ? 4.955 0.517 -2.420 1.00 1.00 12 CYS A N 11
ATOM 5115 C CA . CYS A 1 12 ? 5.719 -0.367 -1.576 1.00 1.00 12 CYS A CA 11
ATOM 5116 C C . CYS A 1 12 ? 6.596 -1.247 -2.444 1.00 1.00 12 CYS A C 11
ATOM 5117 O O . CYS A 1 12 ? 7.757 -1.500 -2.134 1.00 1.00 12 CYS A O 11
ATOM 5124 N N . ARG A 1 13 ? 6.016 -1.696 -3.547 1.00 1.00 13 ARG A N 11
ATOM 5125 C CA . ARG A 1 13 ? 6.725 -2.546 -4.496 1.00 1.00 13 ARG A CA 11
ATOM 5126 C C . ARG A 1 13 ? 7.955 -1.826 -5.035 1.00 1.00 13 ARG A C 11
ATOM 5127 O O . ARG A 1 13 ? 9.055 -2.378 -5.052 1.00 1.00 13 ARG A O 11
ATOM 5148 N N . LYS A 1 14 ? 7.759 -0.583 -5.464 1.00 1.00 14 LYS A N 11
ATOM 5149 C CA . LYS A 1 14 ? 8.848 0.224 -5.992 1.00 1.00 14 LYS A CA 11
ATOM 5150 C C . LYS A 1 14 ? 9.766 0.680 -4.864 1.00 1.00 14 LYS A C 11
ATOM 5151 O O . LYS A 1 14 ? 10.972 0.434 -4.894 1.00 1.00 14 LYS A O 11
ATOM 5170 N N . SER A 1 15 ? 9.187 1.346 -3.867 1.00 1.00 15 SER A N 11
ATOM 5171 C CA . SER A 1 15 ? 9.960 1.832 -2.728 1.00 1.00 15 SER A CA 11
ATOM 5172 C C . SER A 1 15 ? 10.722 0.694 -2.050 1.00 1.00 15 SER A C 11
ATOM 5173 O O . SER A 1 15 ? 11.905 0.829 -1.738 1.00 1.00 15 SER A O 11
ATOM 5181 N N . LEU A 1 16 ? 10.038 -0.426 -1.820 1.00 1.00 16 LEU A N 11
ATOM 5182 C CA . LEU A 1 16 ? 10.661 -1.579 -1.175 1.00 1.00 16 LEU A CA 11
ATOM 5183 C C . LEU A 1 16 ? 10.081 -2.896 -1.700 1.00 1.00 16 LEU A C 11
ATOM 5184 O O . LEU A 1 16 ? 10.606 -3.475 -2.651 1.00 1.00 16 LEU A O 11
ATOM 5200 N N . GLY A 1 17 ? 9.003 -3.371 -1.074 1.00 1.00 17 GLY A N 11
ATOM 5201 C CA . GLY A 1 17 ? 8.389 -4.619 -1.499 1.00 1.00 17 GLY A CA 11
ATOM 5202 C C . GLY A 1 17 ? 7.553 -5.248 -0.462 1.00 1.00 17 GLY A C 11
ATOM 5203 O O . GLY A 1 17 ? 7.553 -6.471 -0.314 1.00 1.00 17 GLY A O 11
ATOM 5207 N N . CYS A 1 18 ? 6.745 -4.437 0.189 1.00 1.00 18 CYS A N 11
ATOM 5208 C CA . CYS A 1 18 ? 5.821 -4.995 1.111 1.00 1.00 18 CYS A CA 11
ATOM 5209 C C . CYS A 1 18 ? 4.434 -4.855 0.597 1.00 1.00 18 CYS A C 11
ATOM 5210 O O . CYS A 1 18 ? 3.743 -3.847 0.734 1.00 1.00 18 CYS A O 11
ATOM 5217 N N . LEU A 1 19 ? 4.089 -5.921 0.006 1.00 1.00 19 LEU A N 11
ATOM 5218 C CA . LEU A 1 19 ? 2.844 -6.154 -0.612 1.00 1.00 19 LEU A CA 11
ATOM 5219 C C . LEU A 1 19 ? 1.665 -5.805 0.305 1.00 1.00 19 LEU A C 11
ATOM 5220 O O . LEU A 1 19 ? 1.010 -4.781 0.119 1.00 1.00 19 LEU A O 11
ATOM 5236 N N . LEU A 1 20 ? 1.396 -6.658 1.289 1.00 1.00 20 LEU A N 11
ATOM 5237 C CA . LEU A 1 20 ? 0.295 -6.432 2.220 1.00 1.00 20 LEU A CA 11
ATOM 5238 C C . LEU A 1 20 ? 0.447 -5.104 2.950 1.00 1.00 20 LEU A C 11
ATOM 5239 O O . LEU A 1 20 ? 1.548 -4.568 3.074 1.00 1.00 20 LEU A O 11
ATOM 5255 N N . GLY A 1 21 ? -0.674 -4.591 3.439 1.00 1.00 21 GLY A N 11
ATOM 5256 C CA . GLY A 1 21 ? -0.674 -3.350 4.162 1.00 1.00 21 GLY A CA 11
ATOM 5257 C C . GLY A 1 21 ? -2.058 -2.862 4.507 1.00 1.00 21 GLY A C 11
ATOM 5258 O O . GLY A 1 21 ? -3.006 -3.641 4.604 1.00 1.00 21 GLY A O 11
ATOM 5262 N N . LYS A 1 22 ? -2.156 -1.560 4.699 1.00 1.00 22 LYS A N 11
ATOM 5263 C CA . LYS A 1 22 ? -3.420 -0.920 5.050 1.00 1.00 22 LYS A CA 11
ATOM 5264 C C . LYS A 1 22 ? -3.459 0.521 4.553 1.00 1.00 22 LYS A C 11
ATOM 5265 O O . LYS A 1 22 ? -2.459 1.236 4.612 1.00 1.00 22 LYS A O 11
ATOM 5284 N N . CYS A 1 23 ? -4.622 0.941 4.069 1.00 1.00 23 CYS A N 11
ATOM 5285 C CA . CYS A 1 23 ? -4.794 2.299 3.567 1.00 1.00 23 CYS A CA 11
ATOM 5286 C C . CYS A 1 23 ? -5.638 3.133 4.523 1.00 1.00 23 CYS A C 11
ATOM 5287 O O . CYS A 1 23 ? -6.451 2.603 5.279 1.00 1.00 23 CYS A O 11
ATOM 5294 N N . ILE A 1 24 ? -5.436 4.444 4.478 1.00 1.00 24 ILE A N 11
ATOM 5295 C CA . ILE A 1 24 ? -6.161 5.370 5.322 1.00 1.00 24 ILE A CA 11
ATOM 5296 C C . ILE A 1 24 ? -6.655 6.519 4.511 1.00 1.00 24 ILE A C 11
ATOM 5297 O O . ILE A 1 24 ? -6.314 6.693 3.341 1.00 1.00 24 ILE A O 11
ATOM 5313 N N . GLY A 1 25 ? -7.447 7.288 5.190 1.00 1.00 25 GLY A N 11
ATOM 5314 C CA . GLY A 1 25 ? -8.050 8.479 4.671 1.00 1.00 25 GLY A CA 11
ATOM 5315 C C . GLY A 1 25 ? -7.486 8.856 3.369 1.00 1.00 25 GLY A C 11
ATOM 5316 O O . GLY A 1 25 ? -8.105 8.811 2.305 1.00 1.00 25 GLY A O 11
ATOM 5320 N N . ASP A 1 26 ? -6.261 9.192 3.527 1.00 1.00 26 ASP A N 11
ATOM 5321 C CA . ASP A 1 26 ? -5.397 9.583 2.442 1.00 1.00 26 ASP A CA 11
ATOM 5322 C C . ASP A 1 26 ? -4.024 8.997 2.673 1.00 1.00 26 ASP A C 11
ATOM 5323 O O . ASP A 1 26 ? -3.052 9.373 2.019 1.00 1.00 26 ASP A O 11
ATOM 5332 N N . LYS A 1 27 ? -3.951 8.074 3.627 1.00 1.00 27 LYS A N 11
ATOM 5333 C CA . LYS A 1 27 ? -2.717 7.445 3.961 1.00 1.00 27 LYS A CA 11
ATOM 5334 C C . LYS A 1 27 ? -2.650 6.037 3.447 1.00 1.00 27 LYS A C 11
ATOM 5335 O O . LYS A 1 27 ? -3.620 5.455 2.964 1.00 1.00 27 LYS A O 11
ATOM 5354 N N . CYS A 1 28 ? -1.465 5.529 3.572 1.00 1.00 28 CYS A N 11
ATOM 5355 C CA . CYS A 1 28 ? -1.132 4.174 3.149 1.00 1.00 28 CYS A CA 11
ATOM 5356 C C . CYS A 1 28 ? 0.091 3.660 3.902 1.00 1.00 28 CYS A C 11
ATOM 5357 O O . CYS A 1 28 ? 1.098 4.359 4.020 1.00 1.00 28 CYS A O 11
ATOM 5364 N N . LYS A 1 29 ? -0.002 2.435 4.411 1.00 1.00 29 LYS A N 11
ATOM 5365 C CA . LYS A 1 29 ? 1.099 1.833 5.154 1.00 1.00 29 LYS A CA 11
ATOM 5366 C C . LYS A 1 29 ? 1.121 0.320 4.967 1.00 1.00 29 LYS A C 11
ATOM 5367 O O . LYS A 1 29 ? 0.103 -0.352 5.135 1.00 1.00 29 LYS A O 11
ATOM 5386 N N . CYS A 1 30 ? 2.289 -0.208 4.620 1.00 1.00 30 CYS A N 11
ATOM 5387 C CA . CYS A 1 30 ? 2.450 -1.641 4.410 1.00 1.00 30 CYS A CA 11
ATOM 5388 C C . CYS A 1 30 ? 2.596 -2.364 5.748 1.00 1.00 30 CYS A C 11
ATOM 5389 O O . CYS A 1 30 ? 2.763 -1.725 6.787 1.00 1.00 30 CYS A O 11
ATOM 5396 N N . TYR A 1 31 ? 2.514 -3.693 5.729 1.00 1.00 31 TYR A N 11
ATOM 5397 C CA . TYR A 1 31 ? 2.613 -4.468 6.909 1.00 1.00 31 TYR A CA 11
ATOM 5398 C C . TYR A 1 31 ? 3.072 -5.893 6.616 1.00 1.00 31 TYR A C 11
ATOM 5399 O O . TYR A 1 31 ? 3.956 -6.423 7.288 1.00 1.00 31 TYR A O 11
ATOM 5417 N N . GLY A 1 32 ? 2.449 -6.510 5.614 1.00 1.00 32 GLY A N 11
ATOM 5418 C CA . GLY A 1 32 ? 2.783 -7.878 5.244 1.00 1.00 32 GLY A CA 11
ATOM 5419 C C . GLY A 1 32 ? 4.274 -8.150 5.237 1.00 1.00 32 GLY A C 11
ATOM 5420 O O . GLY A 1 32 ? 4.705 -9.279 5.471 1.00 1.00 32 GLY A O 11
ATOM 5424 N N . CYS A 1 33 ? 5.063 -7.118 4.967 1.00 1.00 33 CYS A N 11
ATOM 5425 C CA . CYS A 1 33 ? 6.512 -7.264 4.930 1.00 1.00 33 CYS A CA 11
ATOM 5426 C C . CYS A 1 33 ? 7.188 -6.140 5.715 1.00 1.00 33 CYS A C 11
ATOM 5427 O O . CYS A 1 33 ? 8.367 -6.308 6.090 1.00 1.00 33 CYS A O 11
ATOM 5435 N N . ALA A 1 1 ? -15.159 0.599 -0.700 1.00 1.00 1 ALA A N 12
ATOM 5436 C CA . ALA A 1 1 ? -13.883 0.443 -1.446 1.00 1.00 1 ALA A CA 12
ATOM 5437 C C . ALA A 1 1 ? -12.710 1.000 -0.647 1.00 1.00 1 ALA A C 12
ATOM 5438 O O . ALA A 1 1 ? -12.900 1.685 0.358 1.00 1.00 1 ALA A O 12
ATOM 5447 N N . PHE A 1 2 ? -11.497 0.702 -1.100 1.00 1.00 2 PHE A N 12
ATOM 5448 C CA . PHE A 1 2 ? -10.292 1.174 -0.428 1.00 1.00 2 PHE A CA 12
ATOM 5449 C C . PHE A 1 2 ? -9.637 2.305 -1.215 1.00 1.00 2 PHE A C 12
ATOM 5450 O O . PHE A 1 2 ? -9.726 2.353 -2.442 1.00 1.00 2 PHE A O 12
ATOM 5467 N N . CYS A 1 3 ? -8.979 3.211 -0.500 1.00 1.00 3 CYS A N 12
ATOM 5468 C CA . CYS A 1 3 ? -8.306 4.344 -1.134 1.00 1.00 3 CYS A CA 12
ATOM 5469 C C . CYS A 1 3 ? -7.149 3.872 -2.004 1.00 1.00 3 CYS A C 12
ATOM 5470 O O . CYS A 1 3 ? -5.986 3.951 -1.612 1.00 1.00 3 CYS A O 12
ATOM 5477 N N . ASN A 1 4 ? -7.486 3.383 -3.192 1.00 1.00 4 ASN A N 12
ATOM 5478 C CA . ASN A 1 4 ? -6.490 2.889 -4.144 1.00 1.00 4 ASN A CA 12
ATOM 5479 C C . ASN A 1 4 ? -5.411 2.074 -3.442 1.00 1.00 4 ASN A C 12
ATOM 5480 O O . ASN A 1 4 ? -4.313 2.565 -3.178 1.00 1.00 4 ASN A O 12
ATOM 5491 N N . LEU A 1 5 ? -5.739 0.826 -3.142 1.00 1.00 5 LEU A N 12
ATOM 5492 C CA . LEU A 1 5 ? -4.809 -0.071 -2.467 1.00 1.00 5 LEU A CA 12
ATOM 5493 C C . LEU A 1 5 ? -3.779 -0.625 -3.441 1.00 1.00 5 LEU A C 12
ATOM 5494 O O . LEU A 1 5 ? -2.578 -0.410 -3.275 1.00 1.00 5 LEU A O 12
ATOM 5510 N N . ARG A 1 6 ? -4.254 -1.336 -4.462 1.00 1.00 6 ARG A N 12
ATOM 5511 C CA . ARG A 1 6 ? -3.373 -1.921 -5.464 1.00 1.00 6 ARG A CA 12
ATOM 5512 C C . ARG A 1 6 ? -2.279 -0.939 -5.854 1.00 1.00 6 ARG A C 12
ATOM 5513 O O . ARG A 1 6 ? -1.093 -1.194 -5.645 1.00 1.00 6 ARG A O 12
ATOM 5534 N N . MET A 1 7 ? -2.688 0.201 -6.393 1.00 1.00 7 MET A N 12
ATOM 5535 C CA . MET A 1 7 ? -1.740 1.233 -6.790 1.00 1.00 7 MET A CA 12
ATOM 5536 C C . MET A 1 7 ? -0.768 1.505 -5.654 1.00 1.00 7 MET A C 12
ATOM 5537 O O . MET A 1 7 ? 0.444 1.587 -5.861 1.00 1.00 7 MET A O 12
ATOM 5551 N N . CYS A 1 8 ? -1.307 1.606 -4.444 1.00 1.00 8 CYS A N 12
ATOM 5552 C CA . CYS A 1 8 ? -0.482 1.835 -3.268 1.00 1.00 8 CYS A CA 12
ATOM 5553 C C . CYS A 1 8 ? 0.591 0.763 -3.187 1.00 1.00 8 CYS A C 12
ATOM 5554 O O . CYS A 1 8 ? 1.775 1.058 -3.008 1.00 1.00 8 CYS A O 12
ATOM 5561 N N . GLN A 1 9 ? 0.161 -0.487 -3.357 1.00 1.00 9 GLN A N 12
ATOM 5562 C CA . GLN A 1 9 ? 1.073 -1.625 -3.333 1.00 1.00 9 GLN A CA 12
ATOM 5563 C C . GLN A 1 9 ? 2.295 -1.331 -4.178 1.00 1.00 9 GLN A C 12
ATOM 5564 O O . GLN A 1 9 ? 3.425 -1.646 -3.804 1.00 1.00 9 GLN A O 12
ATOM 5578 N N . LEU A 1 10 ? 2.047 -0.713 -5.321 1.00 1.00 10 LEU A N 12
ATOM 5579 C CA . LEU A 1 10 ? 3.089 -0.350 -6.237 1.00 1.00 10 LEU A CA 12
ATOM 5580 C C . LEU A 1 10 ? 4.168 0.428 -5.515 1.00 1.00 10 LEU A C 12
ATOM 5581 O O . LEU A 1 10 ? 5.344 0.071 -5.539 1.00 1.00 10 LEU A O 12
ATOM 5597 N N . SER A 1 11 ? 3.733 1.493 -4.856 1.00 1.00 11 SER A N 12
ATOM 5598 C CA . SER A 1 11 ? 4.638 2.356 -4.100 1.00 1.00 11 SER A CA 12
ATOM 5599 C C . SER A 1 11 ? 5.534 1.530 -3.197 1.00 1.00 11 SER A C 12
ATOM 5600 O O . SER A 1 11 ? 6.708 1.844 -3.016 1.00 1.00 11 SER A O 12
ATOM 5608 N N . CYS A 1 12 ? 4.982 0.457 -2.654 1.00 1.00 12 CYS A N 12
ATOM 5609 C CA . CYS A 1 12 ? 5.734 -0.424 -1.801 1.00 1.00 12 CYS A CA 12
ATOM 5610 C C . CYS A 1 12 ? 6.606 -1.321 -2.656 1.00 1.00 12 CYS A C 12
ATOM 5611 O O . CYS A 1 12 ? 7.755 -1.603 -2.326 1.00 1.00 12 CYS A O 12
ATOM 5618 N N . ARG A 1 13 ? 6.038 -1.750 -3.775 1.00 1.00 13 ARG A N 12
ATOM 5619 C CA . ARG A 1 13 ? 6.748 -2.608 -4.715 1.00 1.00 13 ARG A CA 12
ATOM 5620 C C . ARG A 1 13 ? 7.987 -1.895 -5.241 1.00 1.00 13 ARG A C 12
ATOM 5621 O O . ARG A 1 13 ? 9.082 -2.456 -5.257 1.00 1.00 13 ARG A O 12
ATOM 5642 N N . LYS A 1 14 ? 7.803 -0.647 -5.657 1.00 1.00 14 LYS A N 12
ATOM 5643 C CA . LYS A 1 14 ? 8.902 0.159 -6.168 1.00 1.00 14 LYS A CA 12
ATOM 5644 C C . LYS A 1 14 ? 9.807 0.597 -5.024 1.00 1.00 14 LYS A C 12
ATOM 5645 O O . LYS A 1 14 ? 11.013 0.350 -5.044 1.00 1.00 14 LYS A O 12
ATOM 5664 N N . SER A 1 15 ? 9.216 1.244 -4.022 1.00 1.00 15 SER A N 12
ATOM 5665 C CA . SER A 1 15 ? 9.977 1.710 -2.865 1.00 1.00 15 SER A CA 12
ATOM 5666 C C . SER A 1 15 ? 10.728 0.558 -2.199 1.00 1.00 15 SER A C 12
ATOM 5667 O O . SER A 1 15 ? 11.954 0.591 -2.085 1.00 1.00 15 SER A O 12
ATOM 5675 N N . LEU A 1 16 ? 9.989 -0.459 -1.758 1.00 1.00 16 LEU A N 12
ATOM 5676 C CA . LEU A 1 16 ? 10.598 -1.614 -1.101 1.00 1.00 16 LEU A CA 12
ATOM 5677 C C . LEU A 1 16 ? 10.040 -2.930 -1.652 1.00 1.00 16 LEU A C 12
ATOM 5678 O O . LEU A 1 16 ? 10.587 -3.492 -2.601 1.00 1.00 16 LEU A O 12
ATOM 5694 N N . GLY A 1 17 ? 8.954 -3.422 -1.053 1.00 1.00 17 GLY A N 12
ATOM 5695 C CA . GLY A 1 17 ? 8.359 -4.670 -1.504 1.00 1.00 17 GLY A CA 12
ATOM 5696 C C . GLY A 1 17 ? 7.435 -5.277 -0.527 1.00 1.00 17 GLY A C 12
ATOM 5697 O O . GLY A 1 17 ? 7.330 -6.502 -0.446 1.00 1.00 17 GLY A O 12
ATOM 5701 N N . CYS A 1 18 ? 6.672 -4.440 0.149 1.00 1.00 18 CYS A N 12
ATOM 5702 C CA . CYS A 1 18 ? 5.679 -4.979 1.012 1.00 1.00 18 CYS A CA 12
ATOM 5703 C C . CYS A 1 18 ? 4.330 -4.810 0.406 1.00 1.00 18 CYS A C 12
ATOM 5704 O O . CYS A 1 18 ? 3.656 -3.785 0.492 1.00 1.00 18 CYS A O 12
ATOM 5711 N N . LEU A 1 19 ? 4.001 -5.870 -0.204 1.00 1.00 19 LEU A N 12
ATOM 5712 C CA . LEU A 1 19 ? 2.783 -6.075 -0.912 1.00 1.00 19 LEU A CA 12
ATOM 5713 C C . LEU A 1 19 ? 1.550 -5.818 -0.037 1.00 1.00 19 LEU A C 12
ATOM 5714 O O . LEU A 1 19 ? 0.610 -5.148 -0.463 1.00 1.00 19 LEU A O 12
ATOM 5730 N N . LEU A 1 20 ? 1.549 -6.359 1.176 1.00 1.00 20 LEU A N 12
ATOM 5731 C CA . LEU A 1 20 ? 0.416 -6.186 2.082 1.00 1.00 20 LEU A CA 12
ATOM 5732 C C . LEU A 1 20 ? 0.536 -4.895 2.891 1.00 1.00 20 LEU A C 12
ATOM 5733 O O . LEU A 1 20 ? 1.636 -4.392 3.129 1.00 1.00 20 LEU A O 12
ATOM 5749 N N . GLY A 1 21 ? -0.609 -4.374 3.320 1.00 1.00 21 GLY A N 12
ATOM 5750 C CA . GLY A 1 21 ? -0.632 -3.169 4.097 1.00 1.00 21 GLY A CA 12
ATOM 5751 C C . GLY A 1 21 ? -2.023 -2.689 4.415 1.00 1.00 21 GLY A C 12
ATOM 5752 O O . GLY A 1 21 ? -2.977 -3.466 4.453 1.00 1.00 21 GLY A O 12
ATOM 5756 N N . LYS A 1 22 ? -2.122 -1.394 4.654 1.00 1.00 22 LYS A N 12
ATOM 5757 C CA . LYS A 1 22 ? -3.395 -0.766 4.988 1.00 1.00 22 LYS A CA 12
ATOM 5758 C C . LYS A 1 22 ? -3.456 0.665 4.467 1.00 1.00 22 LYS A C 12
ATOM 5759 O O . LYS A 1 22 ? -2.464 1.393 4.498 1.00 1.00 22 LYS A O 12
ATOM 5778 N N . CYS A 1 23 ? -4.632 1.059 3.992 1.00 1.00 23 CYS A N 12
ATOM 5779 C CA . CYS A 1 23 ? -4.834 2.404 3.465 1.00 1.00 23 CYS A CA 12
ATOM 5780 C C . CYS A 1 23 ? -5.794 3.194 4.347 1.00 1.00 23 CYS A C 12
ATOM 5781 O O . CYS A 1 23 ? -6.651 2.621 5.020 1.00 1.00 23 CYS A O 12
ATOM 5788 N N . ILE A 1 24 ? -5.643 4.513 4.339 1.00 1.00 24 ILE A N 12
ATOM 5789 C CA . ILE A 1 24 ? -6.484 5.390 5.128 1.00 1.00 24 ILE A CA 12
ATOM 5790 C C . ILE A 1 24 ? -6.886 6.582 4.323 1.00 1.00 24 ILE A C 12
ATOM 5791 O O . ILE A 1 24 ? -6.402 6.824 3.217 1.00 1.00 24 ILE A O 12
ATOM 5807 N N . GLY A 1 25 ? -7.769 7.304 4.938 1.00 1.00 25 GLY A N 12
ATOM 5808 C CA . GLY A 1 25 ? -8.324 8.517 4.418 1.00 1.00 25 GLY A CA 12
ATOM 5809 C C . GLY A 1 25 ? -7.616 8.982 3.220 1.00 1.00 25 GLY A C 12
ATOM 5810 O O . GLY A 1 25 ? -8.105 9.003 2.090 1.00 1.00 25 GLY A O 12
ATOM 5814 N N . ASP A 1 26 ? -6.424 9.320 3.544 1.00 1.00 26 ASP A N 12
ATOM 5815 C CA . ASP A 1 26 ? -5.450 9.792 2.592 1.00 1.00 26 ASP A CA 12
ATOM 5816 C C . ASP A 1 26 ? -4.114 9.168 2.906 1.00 1.00 26 ASP A C 12
ATOM 5817 O O . ASP A 1 26 ? -3.080 9.568 2.371 1.00 1.00 26 ASP A O 12
ATOM 5826 N N . LYS A 1 27 ? -4.144 8.181 3.791 1.00 1.00 27 LYS A N 12
ATOM 5827 C CA . LYS A 1 27 ? -2.955 7.503 4.190 1.00 1.00 27 LYS A CA 12
ATOM 5828 C C . LYS A 1 27 ? -2.823 6.166 3.520 1.00 1.00 27 LYS A C 12
ATOM 5829 O O . LYS A 1 27 ? -3.732 5.652 2.868 1.00 1.00 27 LYS A O 12
ATOM 5848 N N . CYS A 1 28 ? -1.655 5.638 3.712 1.00 1.00 28 CYS A N 12
ATOM 5849 C CA . CYS A 1 28 ? -1.265 4.342 3.167 1.00 1.00 28 CYS A CA 12
ATOM 5850 C C . CYS A 1 28 ? 0.053 3.879 3.778 1.00 1.00 28 CYS A C 12
ATOM 5851 O O . CYS A 1 28 ? 1.015 4.644 3.847 1.00 1.00 28 CYS A O 12
ATOM 5858 N N . LYS A 1 29 ? 0.096 2.627 4.226 1.00 1.00 29 LYS A N 12
ATOM 5859 C CA . LYS A 1 29 ? 1.305 2.083 4.831 1.00 1.00 29 LYS A CA 12
ATOM 5860 C C . LYS A 1 29 ? 1.291 0.559 4.821 1.00 1.00 29 LYS A C 12
ATOM 5861 O O . LYS A 1 29 ? 0.314 -0.067 5.231 1.00 1.00 29 LYS A O 12
ATOM 5880 N N . CYS A 1 30 ? 2.386 -0.030 4.354 1.00 1.00 30 CYS A N 12
ATOM 5881 C CA . CYS A 1 30 ? 2.507 -1.481 4.294 1.00 1.00 30 CYS A CA 12
ATOM 5882 C C . CYS A 1 30 ? 2.815 -2.040 5.678 1.00 1.00 30 CYS A C 12
ATOM 5883 O O . CYS A 1 30 ? 3.234 -1.301 6.569 1.00 1.00 30 CYS A O 12
ATOM 5890 N N . TYR A 1 31 ? 2.586 -3.336 5.870 1.00 1.00 31 TYR A N 12
ATOM 5891 C CA . TYR A 1 31 ? 2.810 -3.953 7.123 1.00 1.00 31 TYR A CA 12
ATOM 5892 C C . TYR A 1 31 ? 2.984 -5.464 6.999 1.00 1.00 31 TYR A C 12
ATOM 5893 O O . TYR A 1 31 ? 2.071 -6.167 6.573 1.00 1.00 31 TYR A O 12
ATOM 5911 N N . GLY A 1 32 ? 4.152 -5.961 7.392 1.00 1.00 32 GLY A N 12
ATOM 5912 C CA . GLY A 1 32 ? 4.405 -7.389 7.331 1.00 1.00 32 GLY A CA 12
ATOM 5913 C C . GLY A 1 32 ? 4.960 -7.839 5.994 1.00 1.00 32 GLY A C 12
ATOM 5914 O O . GLY A 1 32 ? 5.836 -8.702 5.941 1.00 1.00 32 GLY A O 12
ATOM 5918 N N . CYS A 1 33 ? 4.453 -7.259 4.909 1.00 1.00 33 CYS A N 12
ATOM 5919 C CA . CYS A 1 33 ? 4.913 -7.618 3.571 1.00 1.00 33 CYS A CA 12
ATOM 5920 C C . CYS A 1 33 ? 4.548 -9.063 3.244 1.00 1.00 33 CYS A C 12
ATOM 5921 O O . CYS A 1 33 ? 4.627 -9.437 2.055 1.00 1.00 33 CYS A O 12
ATOM 5929 N N . ALA A 1 1 ? -11.957 -1.443 -3.773 1.00 1.00 1 ALA A N 13
ATOM 5930 C CA . ALA A 1 1 ? -12.167 -0.972 -2.380 1.00 1.00 1 ALA A CA 13
ATOM 5931 C C . ALA A 1 1 ? -10.886 -0.375 -1.806 1.00 1.00 1 ALA A C 13
ATOM 5932 O O . ALA A 1 1 ? -9.835 -0.405 -2.445 1.00 1.00 1 ALA A O 13
ATOM 5941 N N . PHE A 1 2 ? -10.983 0.166 -0.595 1.00 1.00 2 PHE A N 13
ATOM 5942 C CA . PHE A 1 2 ? -9.832 0.770 0.067 1.00 1.00 2 PHE A CA 13
ATOM 5943 C C . PHE A 1 2 ? -9.310 1.963 -0.729 1.00 1.00 2 PHE A C 13
ATOM 5944 O O . PHE A 1 2 ? -9.414 1.998 -1.955 1.00 1.00 2 PHE A O 13
ATOM 5961 N N . CYS A 1 3 ? -8.751 2.939 -0.020 1.00 1.00 3 CYS A N 13
ATOM 5962 C CA . CYS A 1 3 ? -8.210 4.141 -0.658 1.00 1.00 3 CYS A CA 13
ATOM 5963 C C . CYS A 1 3 ? -7.174 3.780 -1.719 1.00 1.00 3 CYS A C 13
ATOM 5964 O O . CYS A 1 3 ? -5.978 3.709 -1.436 1.00 1.00 3 CYS A O 13
ATOM 5971 N N . ASN A 1 4 ? -7.641 3.553 -2.944 1.00 1.00 4 ASN A N 13
ATOM 5972 C CA . ASN A 1 4 ? -6.756 3.199 -4.051 1.00 1.00 4 ASN A CA 13
ATOM 5973 C C . ASN A 1 4 ? -5.813 2.067 -3.656 1.00 1.00 4 ASN A C 13
ATOM 5974 O O . ASN A 1 4 ? -4.666 2.303 -3.280 1.00 1.00 4 ASN A O 13
ATOM 5985 N N . LEU A 1 5 ? -6.310 0.839 -3.742 1.00 1.00 5 LEU A N 13
ATOM 5986 C CA . LEU A 1 5 ? -5.518 -0.334 -3.391 1.00 1.00 5 LEU A CA 13
ATOM 5987 C C . LEU A 1 5 ? -4.466 -0.627 -4.452 1.00 1.00 5 LEU A C 13
ATOM 5988 O O . LEU A 1 5 ? -3.267 -0.550 -4.184 1.00 1.00 5 LEU A O 13
ATOM 6004 N N . ARG A 1 6 ? -4.917 -0.955 -5.662 1.00 1.00 6 ARG A N 13
ATOM 6005 C CA . ARG A 1 6 ? -4.012 -1.255 -6.759 1.00 1.00 6 ARG A CA 13
ATOM 6006 C C . ARG A 1 6 ? -2.863 -0.255 -6.778 1.00 1.00 6 ARG A C 13
ATOM 6007 O O . ARG A 1 6 ? -1.704 -0.614 -6.578 1.00 1.00 6 ARG A O 13
ATOM 6028 N N . MET A 1 7 ? -3.199 1.008 -6.990 1.00 1.00 7 MET A N 13
ATOM 6029 C CA . MET A 1 7 ? -2.194 2.061 -7.011 1.00 1.00 7 MET A CA 13
ATOM 6030 C C . MET A 1 7 ? -1.337 1.999 -5.754 1.00 1.00 7 MET A C 13
ATOM 6031 O O . MET A 1 7 ? -0.117 2.163 -5.815 1.00 1.00 7 MET A O 13
ATOM 6045 N N . CYS A 1 8 ? -1.974 1.734 -4.615 1.00 1.00 8 CYS A N 13
ATOM 6046 C CA . CYS A 1 8 ? -1.251 1.631 -3.357 1.00 1.00 8 CYS A CA 13
ATOM 6047 C C . CYS A 1 8 ? -0.155 0.586 -3.483 1.00 1.00 8 CYS A C 13
ATOM 6048 O O . CYS A 1 8 ? 0.991 0.819 -3.090 1.00 1.00 8 CYS A O 13
ATOM 6055 N N . GLN A 1 9 ? -0.511 -0.558 -4.070 1.00 1.00 9 GLN A N 13
ATOM 6056 C CA . GLN A 1 9 ? 0.443 -1.641 -4.283 1.00 1.00 9 GLN A CA 13
ATOM 6057 C C . GLN A 1 9 ? 1.736 -1.085 -4.843 1.00 1.00 9 GLN A C 13
ATOM 6058 O O . GLN A 1 9 ? 2.832 -1.480 -4.445 1.00 1.00 9 GLN A O 13
ATOM 6072 N N . LEU A 1 10 ? 1.586 -0.148 -5.768 1.00 1.00 10 LEU A N 13
ATOM 6073 C CA . LEU A 1 10 ? 2.705 0.496 -6.394 1.00 1.00 10 LEU A CA 13
ATOM 6074 C C . LEU A 1 10 ? 3.645 1.042 -5.338 1.00 1.00 10 LEU A C 13
ATOM 6075 O O . LEU A 1 10 ? 4.835 0.724 -5.307 1.00 1.00 10 LEU A O 13
ATOM 6091 N N . SER A 1 11 ? 3.075 1.857 -4.460 1.00 1.00 11 SER A N 13
ATOM 6092 C CA . SER A 1 11 ? 3.831 2.468 -3.367 1.00 1.00 11 SER A CA 13
ATOM 6093 C C . SER A 1 11 ? 4.625 1.416 -2.616 1.00 1.00 11 SER A C 13
ATOM 6094 O O . SER A 1 11 ? 5.693 1.697 -2.077 1.00 1.00 11 SER A O 13
ATOM 6102 N N . CYS A 1 12 ? 4.110 0.198 -2.605 1.00 1.00 12 CYS A N 13
ATOM 6103 C CA . CYS A 1 12 ? 4.779 -0.898 -1.951 1.00 1.00 12 CYS A CA 13
ATOM 6104 C C . CYS A 1 12 ? 5.890 -1.408 -2.850 1.00 1.00 12 CYS A C 13
ATOM 6105 O O . CYS A 1 12 ? 7.007 -1.661 -2.407 1.00 1.00 12 CYS A O 13
ATOM 6112 N N . ARG A 1 13 ? 5.573 -1.530 -4.132 1.00 1.00 13 ARG A N 13
ATOM 6113 C CA . ARG A 1 13 ? 6.546 -1.988 -5.115 1.00 1.00 13 ARG A CA 13
ATOM 6114 C C . ARG A 1 13 ? 7.779 -1.092 -5.089 1.00 1.00 13 ARG A C 13
ATOM 6115 O O . ARG A 1 13 ? 8.909 -1.563 -5.215 1.00 1.00 13 ARG A O 13
ATOM 6136 N N . LYS A 1 14 ? 7.546 0.204 -4.914 1.00 1.00 14 LYS A N 13
ATOM 6137 C CA . LYS A 1 14 ? 8.626 1.179 -4.857 1.00 1.00 14 LYS A CA 13
ATOM 6138 C C . LYS A 1 14 ? 9.198 1.273 -3.444 1.00 1.00 14 LYS A C 13
ATOM 6139 O O . LYS A 1 14 ? 10.401 1.112 -3.239 1.00 1.00 14 LYS A O 13
ATOM 6158 N N . SER A 1 15 ? 8.327 1.544 -2.473 1.00 1.00 15 SER A N 13
ATOM 6159 C CA . SER A 1 15 ? 8.750 1.669 -1.083 1.00 1.00 15 SER A CA 13
ATOM 6160 C C . SER A 1 15 ? 9.334 0.361 -0.554 1.00 1.00 15 SER A C 13
ATOM 6161 O O . SER A 1 15 ? 10.530 0.273 -0.276 1.00 1.00 15 SER A O 13
ATOM 6169 N N . LEU A 1 16 ? 8.483 -0.650 -0.410 1.00 1.00 16 LEU A N 13
ATOM 6170 C CA . LEU A 1 16 ? 8.919 -1.952 0.096 1.00 1.00 16 LEU A CA 13
ATOM 6171 C C . LEU A 1 16 ? 8.022 -3.074 -0.418 1.00 1.00 16 LEU A C 13
ATOM 6172 O O . LEU A 1 16 ? 6.798 -2.958 -0.403 1.00 1.00 16 LEU A O 13
ATOM 6188 N N . GLY A 1 17 ? 8.639 -4.158 -0.878 1.00 1.00 17 GLY A N 13
ATOM 6189 C CA . GLY A 1 17 ? 7.886 -5.287 -1.404 1.00 1.00 17 GLY A CA 13
ATOM 6190 C C . GLY A 1 17 ? 7.234 -6.128 -0.377 1.00 1.00 17 GLY A C 13
ATOM 6191 O O . GLY A 1 17 ? 7.296 -7.357 -0.442 1.00 1.00 17 GLY A O 13
ATOM 6195 N N . CYS A 1 18 ? 6.495 -5.486 0.507 1.00 1.00 18 CYS A N 13
ATOM 6196 C CA . CYS A 1 18 ? 5.725 -6.236 1.437 1.00 1.00 18 CYS A CA 13
ATOM 6197 C C . CYS A 1 18 ? 4.278 -5.954 1.234 1.00 1.00 18 CYS A C 13
ATOM 6198 O O . CYS A 1 18 ? 3.687 -4.999 1.737 1.00 1.00 18 CYS A O 13
ATOM 6205 N N . LEU A 1 19 ? 3.765 -6.839 0.483 1.00 1.00 19 LEU A N 13
ATOM 6206 C CA . LEU A 1 19 ? 2.373 -6.876 0.073 1.00 1.00 19 LEU A CA 13
ATOM 6207 C C . LEU A 1 19 ? 1.429 -6.440 1.194 1.00 1.00 19 LEU A C 13
ATOM 6208 O O . LEU A 1 19 ? 0.387 -5.836 0.938 1.00 1.00 19 LEU A O 13
ATOM 6224 N N . LEU A 1 20 ? 1.796 -6.749 2.432 1.00 1.00 20 LEU A N 13
ATOM 6225 C CA . LEU A 1 20 ? 0.974 -6.383 3.582 1.00 1.00 20 LEU A CA 13
ATOM 6226 C C . LEU A 1 20 ? 1.123 -4.904 3.913 1.00 1.00 20 LEU A C 13
ATOM 6227 O O . LEU A 1 20 ? 2.124 -4.273 3.574 1.00 1.00 20 LEU A O 13
ATOM 6243 N N . GLY A 1 21 ? 0.111 -4.362 4.577 1.00 1.00 21 GLY A N 13
ATOM 6244 C CA . GLY A 1 21 ? 0.120 -2.967 4.955 1.00 1.00 21 GLY A CA 13
ATOM 6245 C C . GLY A 1 21 ? -1.237 -2.472 5.374 1.00 1.00 21 GLY A C 13
ATOM 6246 O O . GLY A 1 21 ? -2.086 -3.240 5.826 1.00 1.00 21 GLY A O 13
ATOM 6250 N N . LYS A 1 22 ? -1.430 -1.178 5.224 1.00 1.00 22 LYS A N 13
ATOM 6251 C CA . LYS A 1 22 ? -2.693 -0.547 5.593 1.00 1.00 22 LYS A CA 13
ATOM 6252 C C . LYS A 1 22 ? -2.888 0.783 4.876 1.00 1.00 22 LYS A C 13
ATOM 6253 O O . LYS A 1 22 ? -1.941 1.545 4.683 1.00 1.00 22 LYS A O 13
ATOM 6272 N N . CYS A 1 23 ? -4.131 1.055 4.489 1.00 1.00 23 CYS A N 13
ATOM 6273 C CA . CYS A 1 23 ? -4.470 2.292 3.799 1.00 1.00 23 CYS A CA 13
ATOM 6274 C C . CYS A 1 23 ? -5.452 3.118 4.624 1.00 1.00 23 CYS A C 13
ATOM 6275 O O . CYS A 1 23 ? -6.300 2.571 5.328 1.00 1.00 23 CYS A O 13
ATOM 6282 N N . ILE A 1 24 ? -5.331 4.438 4.532 1.00 1.00 24 ILE A N 13
ATOM 6283 C CA . ILE A 1 24 ? -6.198 5.341 5.261 1.00 1.00 24 ILE A CA 13
ATOM 6284 C C . ILE A 1 24 ? -6.600 6.496 4.393 1.00 1.00 24 ILE A C 13
ATOM 6285 O O . ILE A 1 24 ? -6.093 6.706 3.291 1.00 1.00 24 ILE A O 13
ATOM 6301 N N . GLY A 1 25 ? -7.515 7.220 4.952 1.00 1.00 25 GLY A N 13
ATOM 6302 C CA . GLY A 1 25 ? -8.089 8.397 4.377 1.00 1.00 25 GLY A CA 13
ATOM 6303 C C . GLY A 1 25 ? -7.360 8.881 3.197 1.00 1.00 25 GLY A C 13
ATOM 6304 O O . GLY A 1 25 ? -7.824 8.893 2.057 1.00 1.00 25 GLY A O 13
ATOM 6308 N N . ASP A 1 26 ? -6.186 9.261 3.545 1.00 1.00 26 ASP A N 13
ATOM 6309 C CA . ASP A 1 26 ? -5.216 9.776 2.607 1.00 1.00 26 ASP A CA 13
ATOM 6310 C C . ASP A 1 26 ? -3.910 9.064 2.818 1.00 1.00 26 ASP A C 13
ATOM 6311 O O . ASP A 1 26 ? -2.883 9.413 2.236 1.00 1.00 26 ASP A O 13
ATOM 6320 N N . LYS A 1 27 ? -3.968 8.052 3.663 1.00 1.00 27 LYS A N 13
ATOM 6321 C CA . LYS A 1 27 ? -2.812 7.269 3.971 1.00 1.00 27 LYS A CA 13
ATOM 6322 C C . LYS A 1 27 ? -2.724 6.045 3.107 1.00 1.00 27 LYS A C 13
ATOM 6323 O O . LYS A 1 27 ? -3.645 5.674 2.379 1.00 1.00 27 LYS A O 13
ATOM 6342 N N . CYS A 1 28 ? -1.582 5.444 3.229 1.00 1.00 28 CYS A N 13
ATOM 6343 C CA . CYS A 1 28 ? -1.236 4.226 2.502 1.00 1.00 28 CYS A CA 13
ATOM 6344 C C . CYS A 1 28 ? 0.201 3.813 2.800 1.00 1.00 28 CYS A C 13
ATOM 6345 O O . CYS A 1 28 ? 1.134 4.579 2.558 1.00 1.00 28 CYS A O 13
ATOM 6352 N N . LYS A 1 29 ? 0.381 2.605 3.327 1.00 1.00 29 LYS A N 13
ATOM 6353 C CA . LYS A 1 29 ? 1.716 2.119 3.648 1.00 1.00 29 LYS A CA 13
ATOM 6354 C C . LYS A 1 29 ? 1.711 0.617 3.897 1.00 1.00 29 LYS A C 13
ATOM 6355 O O . LYS A 1 29 ? 0.776 0.076 4.487 1.00 1.00 29 LYS A O 13
ATOM 6374 N N . CYS A 1 30 ? 2.769 -0.047 3.450 1.00 1.00 30 CYS A N 13
ATOM 6375 C CA . CYS A 1 30 ? 2.900 -1.486 3.632 1.00 1.00 30 CYS A CA 13
ATOM 6376 C C . CYS A 1 30 ? 2.978 -1.817 5.117 1.00 1.00 30 CYS A C 13
ATOM 6377 O O . CYS A 1 30 ? 2.648 -0.984 5.962 1.00 1.00 30 CYS A O 13
ATOM 6384 N N . TYR A 1 31 ? 3.422 -3.025 5.436 1.00 1.00 31 TYR A N 13
ATOM 6385 C CA . TYR A 1 31 ? 3.549 -3.450 6.779 1.00 1.00 31 TYR A CA 13
ATOM 6386 C C . TYR A 1 31 ? 4.893 -4.125 7.033 1.00 1.00 31 TYR A C 13
ATOM 6387 O O . TYR A 1 31 ? 5.009 -4.995 7.895 1.00 1.00 31 TYR A O 13
ATOM 6405 N N . GLY A 1 32 ? 5.910 -3.706 6.281 1.00 1.00 32 GLY A N 13
ATOM 6406 C CA . GLY A 1 32 ? 7.243 -4.266 6.437 1.00 1.00 32 GLY A CA 13
ATOM 6407 C C . GLY A 1 32 ? 7.241 -5.775 6.594 1.00 1.00 32 GLY A C 13
ATOM 6408 O O . GLY A 1 32 ? 8.091 -6.333 7.287 1.00 1.00 32 GLY A O 13
ATOM 6412 N N . CYS A 1 33 ? 6.282 -6.435 5.952 1.00 1.00 33 CYS A N 13
ATOM 6413 C CA . CYS A 1 33 ? 6.174 -7.889 6.027 1.00 1.00 33 CYS A CA 13
ATOM 6414 C C . CYS A 1 33 ? 5.889 -8.339 7.456 1.00 1.00 33 CYS A C 13
ATOM 6415 O O . CYS A 1 33 ? 5.599 -9.538 7.652 1.00 1.00 33 CYS A O 13
ATOM 6423 N N . ALA A 1 1 ? -14.781 1.871 3.894 1.00 1.00 1 ALA A N 14
ATOM 6424 C CA . ALA A 1 1 ? -14.411 2.037 2.464 1.00 1.00 1 ALA A CA 14
ATOM 6425 C C . ALA A 1 1 ? -12.912 1.843 2.261 1.00 1.00 1 ALA A C 14
ATOM 6426 O O . ALA A 1 1 ? -12.200 1.426 3.174 1.00 1.00 1 ALA A O 14
ATOM 6435 N N . PHE A 1 2 ? -12.439 2.149 1.057 1.00 1.00 2 PHE A N 14
ATOM 6436 C CA . PHE A 1 2 ? -11.024 2.009 0.733 1.00 1.00 2 PHE A CA 14
ATOM 6437 C C . PHE A 1 2 ? -10.546 3.171 -0.132 1.00 1.00 2 PHE A C 14
ATOM 6438 O O . PHE A 1 2 ? -11.330 3.782 -0.858 1.00 1.00 2 PHE A O 14
ATOM 6455 N N . CYS A 1 3 ? -9.254 3.468 -0.049 1.00 1.00 3 CYS A N 14
ATOM 6456 C CA . CYS A 1 3 ? -8.667 4.557 -0.824 1.00 1.00 3 CYS A CA 14
ATOM 6457 C C . CYS A 1 3 ? -7.601 4.032 -1.777 1.00 1.00 3 CYS A C 14
ATOM 6458 O O . CYS A 1 3 ? -6.406 4.109 -1.496 1.00 1.00 3 CYS A O 14
ATOM 6465 N N . ASN A 1 4 ? -8.049 3.497 -2.907 1.00 1.00 4 ASN A N 14
ATOM 6466 C CA . ASN A 1 4 ? -7.143 2.951 -3.916 1.00 1.00 4 ASN A CA 14
ATOM 6467 C C . ASN A 1 4 ? -6.071 2.076 -3.277 1.00 1.00 4 ASN A C 14
ATOM 6468 O O . ASN A 1 4 ? -4.941 2.514 -3.059 1.00 1.00 4 ASN A O 14
ATOM 6479 N N . LEU A 1 5 ? -6.439 0.838 -2.980 1.00 1.00 5 LEU A N 14
ATOM 6480 C CA . LEU A 1 5 ? -5.518 -0.108 -2.363 1.00 1.00 5 LEU A CA 14
ATOM 6481 C C . LEU A 1 5 ? -4.514 -0.636 -3.379 1.00 1.00 5 LEU A C 14
ATOM 6482 O O . LEU A 1 5 ? -3.305 -0.478 -3.207 1.00 1.00 5 LEU A O 14
ATOM 6498 N N . ARG A 1 6 ? -5.021 -1.259 -4.441 1.00 1.00 6 ARG A N 14
ATOM 6499 C CA . ARG A 1 6 ? -4.168 -1.810 -5.487 1.00 1.00 6 ARG A CA 14
ATOM 6500 C C . ARG A 1 6 ? -3.031 -0.852 -5.810 1.00 1.00 6 ARG A C 14
ATOM 6501 O O . ARG A 1 6 ? -1.857 -1.179 -5.640 1.00 1.00 6 ARG A O 14
ATOM 6522 N N . MET A 1 7 ? -3.389 0.346 -6.250 1.00 1.00 7 MET A N 14
ATOM 6523 C CA . MET A 1 7 ? -2.394 1.358 -6.574 1.00 1.00 7 MET A CA 14
ATOM 6524 C C . MET A 1 7 ? -1.416 1.512 -5.421 1.00 1.00 7 MET A C 14
ATOM 6525 O O . MET A 1 7 ? -0.201 1.550 -5.621 1.00 1.00 7 MET A O 14
ATOM 6539 N N . CYS A 1 8 ? -1.954 1.565 -4.206 1.00 1.00 8 CYS A N 14
ATOM 6540 C CA . CYS A 1 8 ? -1.122 1.685 -3.018 1.00 1.00 8 CYS A CA 14
ATOM 6541 C C . CYS A 1 8 ? -0.106 0.555 -2.993 1.00 1.00 8 CYS A C 14
ATOM 6542 O O . CYS A 1 8 ? 1.083 0.775 -2.749 1.00 1.00 8 CYS A O 14
ATOM 6549 N N . GLN A 1 9 ? -0.584 -0.654 -3.284 1.00 1.00 9 GLN A N 14
ATOM 6550 C CA . GLN A 1 9 ? 0.279 -1.829 -3.324 1.00 1.00 9 GLN A CA 14
ATOM 6551 C C . GLN A 1 9 ? 1.529 -1.524 -4.128 1.00 1.00 9 GLN A C 14
ATOM 6552 O O . GLN A 1 9 ? 2.641 -1.891 -3.748 1.00 1.00 9 GLN A O 14
ATOM 6566 N N . LEU A 1 10 ? 1.326 -0.829 -5.238 1.00 1.00 10 LEU A N 14
ATOM 6567 C CA . LEU A 1 10 ? 2.401 -0.438 -6.108 1.00 1.00 10 LEU A CA 14
ATOM 6568 C C . LEU A 1 10 ? 3.495 0.238 -5.306 1.00 1.00 10 LEU A C 14
ATOM 6569 O O . LEU A 1 10 ? 4.665 -0.143 -5.358 1.00 1.00 10 LEU A O 14
ATOM 6585 N N . SER A 1 11 ? 3.080 1.247 -4.552 1.00 1.00 11 SER A N 14
ATOM 6586 C CA . SER A 1 11 ? 3.993 2.010 -3.707 1.00 1.00 11 SER A CA 14
ATOM 6587 C C . SER A 1 11 ? 4.846 1.080 -2.854 1.00 1.00 11 SER A C 14
A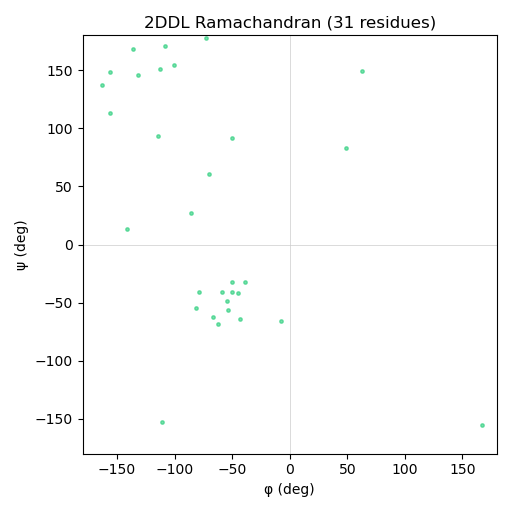TOM 6588 O O . SER A 1 11 ? 5.974 1.412 -2.493 1.00 1.00 11 SER A O 14
ATOM 6596 N N . CYS A 1 12 ? 4.303 -0.091 -2.546 1.00 1.00 12 CYS A N 14
ATOM 6597 C CA . CYS A 1 12 ? 5.009 -1.075 -1.751 1.00 1.00 12 CYS A CA 14
ATOM 6598 C C . CYS A 1 12 ? 6.136 -1.691 -2.564 1.00 1.00 12 CYS A C 14
ATOM 6599 O O . CYS A 1 12 ? 7.268 -1.815 -2.095 1.00 1.00 12 CYS A O 14
ATOM 6606 N N . ARG A 1 13 ? 5.808 -2.070 -3.791 1.00 1.00 13 ARG A N 14
ATOM 6607 C CA . ARG A 1 13 ? 6.781 -2.673 -4.694 1.00 1.00 13 ARG A CA 14
ATOM 6608 C C . ARG A 1 13 ? 7.941 -1.718 -4.949 1.00 1.00 13 ARG A C 14
ATOM 6609 O O . ARG A 1 13 ? 9.106 -2.116 -4.924 1.00 1.00 13 ARG A O 14
ATOM 6630 N N . LYS A 1 14 ? 7.613 -0.453 -5.191 1.00 1.00 14 LYS A N 14
ATOM 6631 C CA . LYS A 1 14 ? 8.625 0.564 -5.448 1.00 1.00 14 LYS A CA 14
ATOM 6632 C C . LYS A 1 14 ? 9.351 0.945 -4.161 1.00 1.00 14 LYS A C 14
ATOM 6633 O O . LYS A 1 14 ? 10.579 0.909 -4.096 1.00 1.00 14 LYS A O 14
ATOM 6652 N N . SER A 1 15 ? 8.582 1.312 -3.140 1.00 1.00 15 SER A N 14
ATOM 6653 C CA . SER A 1 15 ? 9.154 1.702 -1.855 1.00 1.00 15 SER A CA 14
ATOM 6654 C C . SER A 1 15 ? 10.008 0.581 -1.268 1.00 1.00 15 SER A C 14
ATOM 6655 O O . SER A 1 15 ? 11.219 0.731 -1.109 1.00 1.00 15 SER A O 14
ATOM 6663 N N . LEU A 1 16 ? 9.370 -0.540 -0.945 1.00 1.00 16 LEU A N 14
ATOM 6664 C CA . LEU A 1 16 ? 10.077 -1.681 -0.371 1.00 1.00 16 LEU A CA 14
ATOM 6665 C C . LEU A 1 16 ? 9.947 -2.916 -1.262 1.00 1.00 16 LEU A C 14
ATOM 6666 O O . LEU A 1 16 ? 10.831 -3.201 -2.070 1.00 1.00 16 LEU A O 14
ATOM 6682 N N . GLY A 1 17 ? 8.845 -3.647 -1.112 1.00 1.00 17 GLY A N 14
ATOM 6683 C CA . GLY A 1 17 ? 8.635 -4.839 -1.914 1.00 1.00 17 GLY A CA 14
ATOM 6684 C C . GLY A 1 17 ? 7.788 -5.855 -1.255 1.00 1.00 17 GLY A C 14
ATOM 6685 O O . GLY A 1 17 ? 7.197 -6.684 -1.951 1.00 1.00 17 GLY A O 14
ATOM 6689 N N . CYS A 1 18 ? 7.645 -5.815 0.054 1.00 1.00 18 CYS A N 14
ATOM 6690 C CA . CYS A 1 18 ? 6.766 -6.784 0.613 1.00 1.00 18 CYS A CA 14
ATOM 6691 C C . CYS A 1 18 ? 5.351 -6.377 0.377 1.00 1.00 18 CYS A C 14
ATOM 6692 O O . CYS A 1 18 ? 4.748 -5.573 1.087 1.00 1.00 18 CYS A O 14
ATOM 6699 N N . LEU A 1 19 ? 4.874 -6.973 -0.646 1.00 1.00 19 LEU A N 14
ATOM 6700 C CA . LEU A 1 19 ? 3.521 -6.790 -1.139 1.00 1.00 19 LEU A CA 14
ATOM 6701 C C . LEU A 1 19 ? 2.493 -6.942 -0.018 1.00 1.00 19 LEU A C 14
ATOM 6702 O O . LEU A 1 19 ? 1.968 -8.031 0.213 1.00 1.00 19 LEU A O 14
ATOM 6718 N N . LEU A 1 20 ? 2.213 -5.842 0.676 1.00 1.00 20 LEU A N 14
ATOM 6719 C CA . LEU A 1 20 ? 1.249 -5.848 1.773 1.00 1.00 20 LEU A CA 14
ATOM 6720 C C . LEU A 1 20 ? 1.169 -4.474 2.434 1.00 1.00 20 LEU A C 14
ATOM 6721 O O . LEU A 1 20 ? 2.149 -3.729 2.460 1.00 1.00 20 LEU A O 14
ATOM 6737 N N . GLY A 1 21 ? -0.001 -4.147 2.975 1.00 1.00 21 GLY A N 14
ATOM 6738 C CA . GLY A 1 21 ? -0.183 -2.871 3.630 1.00 1.00 21 GLY A CA 14
ATOM 6739 C C . GLY A 1 21 ? -1.632 -2.518 3.842 1.00 1.00 21 GLY A C 14
ATOM 6740 O O . GLY A 1 21 ? -2.499 -3.388 3.919 1.00 1.00 21 GLY A O 14
ATOM 6744 N N . LYS A 1 22 ? -1.879 -1.225 3.936 1.00 1.00 22 LYS A N 14
ATOM 6745 C CA . LYS A 1 22 ? -3.228 -0.712 4.144 1.00 1.00 22 LYS A CA 14
ATOM 6746 C C . LYS A 1 22 ? -3.280 0.792 3.911 1.00 1.00 22 LYS A C 14
ATOM 6747 O O . LYS A 1 22 ? -2.346 1.519 4.250 1.00 1.00 22 LYS A O 14
ATOM 6766 N N . CYS A 1 23 ? -4.381 1.249 3.329 1.00 1.00 23 CYS A N 14
ATOM 6767 C CA . CYS A 1 23 ? -4.564 2.667 3.044 1.00 1.00 23 CYS A CA 14
ATOM 6768 C C . CYS A 1 23 ? -5.464 3.321 4.086 1.00 1.00 23 CYS A C 14
ATOM 6769 O O . CYS A 1 23 ? -6.292 2.660 4.714 1.00 1.00 23 CYS A O 14
ATOM 6776 N N . ILE A 1 24 ? -5.294 4.625 4.259 1.00 1.00 24 ILE A N 14
ATOM 6777 C CA . ILE A 1 24 ? -6.075 5.387 5.210 1.00 1.00 24 ILE A CA 14
ATOM 6778 C C . ILE A 1 24 ? -6.529 6.671 4.584 1.00 1.00 24 ILE A C 14
ATOM 6779 O O . ILE A 1 24 ? -6.087 7.066 3.505 1.00 1.00 24 ILE A O 14
ATOM 6795 N N . GLY A 1 25 ? -7.409 7.288 5.313 1.00 1.00 25 GLY A N 14
ATOM 6796 C CA . GLY A 1 25 ? -8.006 8.545 4.971 1.00 1.00 25 GLY A CA 14
ATOM 6797 C C . GLY A 1 25 ? -7.379 9.161 3.797 1.00 1.00 25 GLY A C 14
ATOM 6798 O O . GLY A 1 25 ? -7.937 9.314 2.710 1.00 1.00 25 GLY A O 14
ATOM 6802 N N . ASP A 1 26 ? -6.174 9.474 4.089 1.00 1.00 26 ASP A N 14
ATOM 6803 C CA . ASP A 1 26 ? -5.259 10.076 3.148 1.00 1.00 26 ASP A CA 14
ATOM 6804 C C . ASP A 1 26 ? -3.898 9.448 3.317 1.00 1.00 26 ASP A C 14
ATOM 6805 O O . ASP A 1 26 ? -2.898 9.936 2.789 1.00 1.00 26 ASP A O 14
ATOM 6814 N N . LYS A 1 27 ? -3.869 8.359 4.073 1.00 1.00 27 LYS A N 14
ATOM 6815 C CA . LYS A 1 27 ? -2.653 7.661 4.334 1.00 1.00 27 LYS A CA 14
ATOM 6816 C C . LYS A 1 27 ? -2.559 6.391 3.541 1.00 1.00 27 LYS A C 14
ATOM 6817 O O . LYS A 1 27 ? -3.504 5.931 2.904 1.00 1.00 27 LYS A O 14
ATOM 6836 N N . CYS A 1 28 ? -1.383 5.856 3.616 1.00 1.00 28 CYS A N 14
ATOM 6837 C CA . CYS A 1 28 ? -1.028 4.614 2.938 1.00 1.00 28 CYS A CA 14
ATOM 6838 C C . CYS A 1 28 ? 0.348 4.135 3.384 1.00 1.00 28 CYS A C 14
ATOM 6839 O O . CYS A 1 28 ? 1.314 4.897 3.367 1.00 1.00 28 CYS A O 14
ATOM 6846 N N . LYS A 1 29 ? 0.433 2.871 3.788 1.00 1.00 29 LYS A N 14
ATOM 6847 C CA . LYS A 1 29 ? 1.700 2.307 4.242 1.00 1.00 29 LYS A CA 14
ATOM 6848 C C . LYS A 1 29 ? 1.654 0.786 4.256 1.00 1.00 29 LYS A C 14
ATOM 6849 O O . LYS A 1 29 ? 0.627 0.185 4.571 1.00 1.00 29 LYS A O 14
ATOM 6868 N N . CYS A 1 30 ? 2.779 0.172 3.912 1.00 1.00 30 CYS A N 14
ATOM 6869 C CA . CYS A 1 30 ? 2.877 -1.281 3.884 1.00 1.00 30 CYS A CA 14
ATOM 6870 C C . CYS A 1 30 ? 2.804 -1.858 5.293 1.00 1.00 30 CYS A C 14
ATOM 6871 O O . CYS A 1 30 ? 2.832 -1.122 6.279 1.00 1.00 30 CYS A O 14
ATOM 6878 N N . TYR A 1 31 ? 2.700 -3.179 5.378 1.00 1.00 31 TYR A N 14
ATOM 6879 C CA . TYR A 1 31 ? 2.612 -3.858 6.622 1.00 1.00 31 TYR A CA 14
ATOM 6880 C C . TYR A 1 31 ? 3.993 -4.080 7.222 1.00 1.00 31 TYR A C 14
ATOM 6881 O O . TYR A 1 31 ? 4.377 -5.211 7.524 1.00 1.00 31 TYR A O 14
ATOM 6899 N N . GLY A 1 32 ? 4.745 -2.998 7.373 1.00 1.00 32 GLY A N 14
ATOM 6900 C CA . GLY A 1 32 ? 6.083 -3.102 7.913 1.00 1.00 32 GLY A CA 14
ATOM 6901 C C . GLY A 1 32 ? 7.103 -3.447 6.843 1.00 1.00 32 GLY A C 14
ATOM 6902 O O . GLY A 1 32 ? 8.305 -3.473 7.112 1.00 1.00 32 GLY A O 14
ATOM 6906 N N . CYS A 1 33 ? 6.628 -3.710 5.624 1.00 1.00 33 CYS A N 14
ATOM 6907 C CA . CYS A 1 33 ? 7.519 -4.051 4.520 1.00 1.00 33 CYS A CA 14
ATOM 6908 C C . CYS A 1 33 ? 6.815 -3.874 3.179 1.00 1.00 33 CYS A C 14
ATOM 6909 O O . CYS A 1 33 ? 5.675 -4.362 3.042 1.00 1.00 33 CYS A O 14
ATOM 6917 N N . ALA A 1 1 ? -13.911 -1.259 -0.567 1.00 1.00 1 ALA A N 15
ATOM 6918 C CA . ALA A 1 1 ? -12.919 -0.611 -1.464 1.00 1.00 1 ALA A CA 15
ATOM 6919 C C . ALA A 1 1 ? -11.883 0.169 -0.662 1.00 1.00 1 ALA A C 15
ATOM 6920 O O . ALA A 1 1 ? -12.222 1.094 0.076 1.00 1.00 1 ALA A O 15
ATOM 6929 N N . PHE A 1 2 ? -10.618 -0.211 -0.811 1.00 1.00 2 PHE A N 15
ATOM 6930 C CA . PHE A 1 2 ? -9.532 0.453 -0.100 1.00 1.00 2 PHE A CA 15
ATOM 6931 C C . PHE A 1 2 ? -9.020 1.654 -0.889 1.00 1.00 2 PHE A C 15
ATOM 6932 O O . PHE A 1 2 ? -9.059 1.665 -2.119 1.00 1.00 2 PHE A O 15
ATOM 6949 N N . CYS A 1 3 ? -8.542 2.665 -0.169 1.00 1.00 3 CYS A N 15
ATOM 6950 C CA . CYS A 1 3 ? -8.019 3.880 -0.799 1.00 1.00 3 CYS A CA 15
ATOM 6951 C C . CYS A 1 3 ? -6.966 3.544 -1.852 1.00 1.00 3 CYS A C 15
ATOM 6952 O O . CYS A 1 3 ? -5.777 3.446 -1.549 1.00 1.00 3 CYS A O 15
ATOM 6959 N N . ASN A 1 4 ? -7.411 3.370 -3.094 1.00 1.00 4 ASN A N 15
ATOM 6960 C CA . ASN A 1 4 ? -6.509 3.045 -4.196 1.00 1.00 4 ASN A CA 15
ATOM 6961 C C . ASN A 1 4 ? -5.580 1.895 -3.821 1.00 1.00 4 ASN A C 15
ATOM 6962 O O . ASN A 1 4 ? -4.439 2.113 -3.414 1.00 1.00 4 ASN A O 15
ATOM 6973 N N . LEU A 1 5 ? -6.081 0.673 -3.956 1.00 1.00 5 LEU A N 15
ATOM 6974 C CA . LEU A 1 5 ? -5.302 -0.515 -3.626 1.00 1.00 5 LEU A CA 15
ATOM 6975 C C . LEU A 1 5 ? -4.228 -0.781 -4.672 1.00 1.00 5 LEU A C 15
ATOM 6976 O O . LEU A 1 5 ? -3.035 -0.678 -4.384 1.00 1.00 5 LEU A O 15
ATOM 6992 N N . ARG A 1 6 ? -4.651 -1.119 -5.888 1.00 1.00 6 ARG A N 15
ATOM 6993 C CA . ARG A 1 6 ? -3.718 -1.399 -6.970 1.00 1.00 6 ARG A CA 15
ATOM 6994 C C . ARG A 1 6 ? -2.588 -0.381 -6.973 1.00 1.00 6 ARG A C 15
ATOM 6995 O O . ARG A 1 6 ? -1.423 -0.724 -6.772 1.00 1.00 6 ARG A O 15
ATOM 7016 N N . MET A 1 7 ? -2.943 0.878 -7.172 1.00 1.00 7 MET A N 15
ATOM 7017 C CA . MET A 1 7 ? -1.955 1.947 -7.176 1.00 1.00 7 MET A CA 15
ATOM 7018 C C . MET A 1 7 ? -1.093 1.875 -5.923 1.00 1.00 7 MET A C 15
ATOM 7019 O O . MET A 1 7 ? 0.127 2.033 -5.987 1.00 1.00 7 MET A O 15
ATOM 7033 N N . CYS A 1 8 ? -1.728 1.606 -4.785 1.00 1.00 8 CYS A N 15
ATOM 7034 C CA . CYS A 1 8 ? -1.001 1.491 -3.531 1.00 1.00 8 CYS A CA 15
ATOM 7035 C C . CYS A 1 8 ? 0.086 0.437 -3.670 1.00 1.00 8 CYS A C 15
ATOM 7036 O O . CYS A 1 8 ? 1.236 0.659 -3.284 1.00 1.00 8 CYS A O 15
ATOM 7043 N N . GLN A 1 9 ? -0.284 -0.700 -4.262 1.00 1.00 9 GLN A N 15
ATOM 7044 C CA . GLN A 1 9 ? 0.660 -1.790 -4.488 1.00 1.00 9 GLN A CA 15
ATOM 7045 C C . GLN A 1 9 ? 1.954 -1.240 -5.051 1.00 1.00 9 GLN A C 15
ATOM 7046 O O . GLN A 1 9 ? 3.049 -1.649 -4.663 1.00 1.00 9 GLN A O 15
ATOM 7060 N N . LEU A 1 10 ? 1.807 -0.294 -5.967 1.00 1.00 10 LEU A N 15
ATOM 7061 C CA . LEU A 1 10 ? 2.928 0.344 -6.594 1.00 1.00 10 LEU A CA 15
ATOM 7062 C C . LEU A 1 10 ? 3.877 0.877 -5.540 1.00 1.00 10 LEU A C 15
ATOM 7063 O O . LEU A 1 10 ? 5.063 0.548 -5.516 1.00 1.00 10 LEU A O 15
ATOM 7079 N N . SER A 1 11 ? 3.319 1.694 -4.656 1.00 1.00 11 SER A N 15
ATOM 7080 C CA . SER A 1 11 ? 4.087 2.293 -3.564 1.00 1.00 11 SER A CA 15
ATOM 7081 C C . SER A 1 11 ? 4.879 1.231 -2.828 1.00 1.00 11 SER A C 15
ATOM 7082 O O . SER A 1 11 ? 5.970 1.491 -2.328 1.00 1.00 11 SER A O 15
ATOM 7090 N N . CYS A 1 12 ? 4.337 0.026 -2.790 1.00 1.00 12 CYS A N 15
ATOM 7091 C CA . CYS A 1 12 ? 5.002 -1.079 -2.150 1.00 1.00 12 CYS A CA 15
ATOM 7092 C C . CYS A 1 12 ? 6.068 -1.618 -3.086 1.00 1.00 12 CYS A C 15
ATOM 7093 O O . CYS A 1 12 ? 7.190 -1.908 -2.681 1.00 1.00 12 CYS A O 15
ATOM 7100 N N . ARG A 1 13 ? 5.703 -1.720 -4.358 1.00 1.00 13 ARG A N 15
ATOM 7101 C CA . ARG A 1 13 ? 6.626 -2.199 -5.378 1.00 1.00 13 ARG A CA 15
ATOM 7102 C C . ARG A 1 13 ? 7.882 -1.338 -5.389 1.00 1.00 13 ARG A C 15
ATOM 7103 O O . ARG A 1 13 ? 8.998 -1.842 -5.513 1.00 1.00 13 ARG A O 15
ATOM 7124 N N . LYS A 1 14 ? 7.685 -0.032 -5.243 1.00 1.00 14 LYS A N 15
ATOM 7125 C CA . LYS A 1 14 ? 8.792 0.913 -5.219 1.00 1.00 14 LYS A CA 15
ATOM 7126 C C . LYS A 1 14 ? 9.413 0.971 -3.827 1.00 1.00 14 LYS A C 15
ATOM 7127 O O . LYS A 1 14 ? 10.618 0.778 -3.665 1.00 1.00 14 LYS A O 15
ATOM 7146 N N . SER A 1 15 ? 8.582 1.243 -2.822 1.00 1.00 15 SER A N 15
ATOM 7147 C CA . SER A 1 15 ? 9.054 1.330 -1.444 1.00 1.00 15 SER A CA 15
ATOM 7148 C C . SER A 1 15 ? 9.647 0.003 -0.973 1.00 1.00 15 SER A C 15
ATOM 7149 O O . SER A 1 15 ? 10.848 -0.095 -0.723 1.00 1.00 15 SER A O 15
ATOM 7157 N N . LEU A 1 16 ? 8.798 -1.014 -0.846 1.00 1.00 16 LEU A N 15
ATOM 7158 C CA . LEU A 1 16 ? 9.246 -2.332 -0.394 1.00 1.00 16 LEU A CA 15
ATOM 7159 C C . LEU A 1 16 ? 8.256 -3.424 -0.799 1.00 1.00 16 LEU A C 15
ATOM 7160 O O . LEU A 1 16 ? 7.044 -3.249 -0.687 1.00 1.00 16 LEU A O 15
ATOM 7176 N N . GLY A 1 17 ? 8.784 -4.548 -1.274 1.00 1.00 17 GLY A N 15
ATOM 7177 C CA . GLY A 1 17 ? 7.942 -5.658 -1.699 1.00 1.00 17 GLY A CA 15
ATOM 7178 C C . GLY A 1 17 ? 7.305 -6.406 -0.596 1.00 1.00 17 GLY A C 15
ATOM 7179 O O . GLY A 1 17 ? 7.322 -7.638 -0.580 1.00 1.00 17 GLY A O 15
ATOM 7183 N N . CYS A 1 18 ? 6.622 -5.678 0.264 1.00 1.00 18 CYS A N 15
ATOM 7184 C CA . CYS A 1 18 ? 5.861 -6.331 1.269 1.00 1.00 18 CYS A CA 15
ATOM 7185 C C . CYS A 1 18 ? 4.418 -6.016 1.080 1.00 1.00 18 CYS A C 15
ATOM 7186 O O . CYS A 1 18 ? 3.869 -5.021 1.545 1.00 1.00 18 CYS A O 15
ATOM 7193 N N . LEU A 1 19 ? 3.854 -6.926 0.416 1.00 1.00 19 LEU A N 15
ATOM 7194 C CA . LEU A 1 19 ? 2.475 -6.963 0.069 1.00 1.00 19 LEU A CA 15
ATOM 7195 C C . LEU A 1 19 ? 1.584 -6.597 1.259 1.00 1.00 19 LEU A C 15
ATOM 7196 O O . LEU A 1 19 ? 0.483 -6.075 1.084 1.00 1.00 19 LEU A O 15
ATOM 7212 N N . LEU A 1 20 ? 2.074 -6.862 2.467 1.00 1.00 20 LEU A N 15
ATOM 7213 C CA . LEU A 1 20 ? 1.331 -6.549 3.677 1.00 1.00 20 LEU A CA 15
ATOM 7214 C C . LEU A 1 20 ? 1.406 -5.055 3.977 1.00 1.00 20 LEU A C 15
ATOM 7215 O O . LEU A 1 20 ? 2.356 -4.377 3.582 1.00 1.00 20 LEU A O 15
ATOM 7231 N N . GLY A 1 21 ? 0.397 -4.549 4.674 1.00 1.00 21 GLY A N 15
ATOM 7232 C CA . GLY A 1 21 ? 0.356 -3.141 5.015 1.00 1.00 21 GLY A CA 15
ATOM 7233 C C . GLY A 1 21 ? -1.029 -2.677 5.371 1.00 1.00 21 GLY A C 15
ATOM 7234 O O . GLY A 1 21 ? -1.869 -3.458 5.818 1.00 1.00 21 GLY A O 15
ATOM 7238 N N . LYS A 1 22 ? -1.257 -1.396 5.175 1.00 1.00 22 LYS A N 15
ATOM 7239 C CA . LYS A 1 22 ? -2.553 -0.799 5.481 1.00 1.00 22 LYS A CA 15
ATOM 7240 C C . LYS A 1 22 ? -2.745 0.534 4.772 1.00 1.00 22 LYS A C 15
ATOM 7241 O O . LYS A 1 22 ? -1.800 1.301 4.589 1.00 1.00 22 LYS A O 15
ATOM 7260 N N . CYS A 1 23 ? -3.987 0.800 4.383 1.00 1.00 23 CYS A N 15
ATOM 7261 C CA . CYS A 1 23 ? -4.333 2.039 3.699 1.00 1.00 23 CYS A CA 15
ATOM 7262 C C . CYS A 1 23 ? -5.323 2.851 4.528 1.00 1.00 23 CYS A C 15
ATOM 7263 O O . CYS A 1 23 ? -6.176 2.291 5.218 1.00 1.00 23 CYS A O 15
ATOM 7270 N N . ILE A 1 24 ? -5.204 4.171 4.456 1.00 1.00 24 ILE A N 15
ATOM 7271 C CA . ILE A 1 24 ? -6.078 5.062 5.192 1.00 1.00 24 ILE A CA 15
ATOM 7272 C C . ILE A 1 24 ? -6.485 6.223 4.333 1.00 1.00 24 ILE A C 15
ATOM 7273 O O . ILE A 1 24 ? -5.977 6.444 3.234 1.00 1.00 24 ILE A O 15
ATOM 7289 N N . GLY A 1 25 ? -7.404 6.937 4.898 1.00 1.00 25 GLY A N 15
ATOM 7290 C CA . GLY A 1 25 ? -7.982 8.117 4.331 1.00 1.00 25 GLY A CA 15
ATOM 7291 C C . GLY A 1 25 ? -7.254 8.611 3.156 1.00 1.00 25 GLY A C 15
ATOM 7292 O O . GLY A 1 25 ? -7.717 8.628 2.015 1.00 1.00 25 GLY A O 15
ATOM 7296 N N . ASP A 1 26 ? -6.083 8.9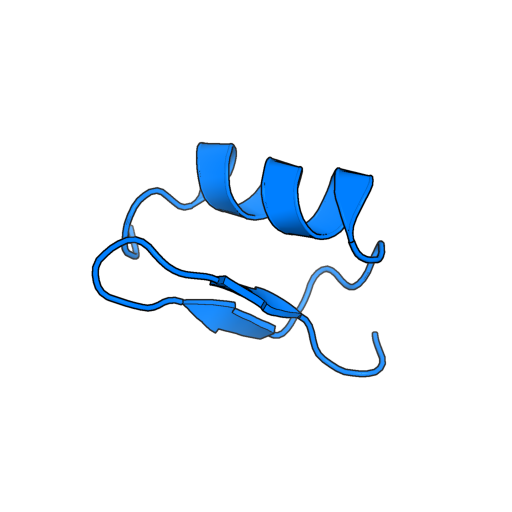94 3.509 1.00 1.00 26 ASP A N 15
ATOM 7297 C CA . ASP A 1 26 ? -5.113 9.519 2.576 1.00 1.00 26 ASP A CA 15
ATOM 7298 C C . ASP A 1 26 ? -3.802 8.818 2.792 1.00 1.00 26 ASP A C 15
ATOM 7299 O O . ASP A 1 26 ? -2.775 9.179 2.218 1.00 1.00 26 ASP A O 15
ATOM 7308 N N . LYS A 1 27 ? -3.854 7.802 3.633 1.00 1.00 27 LYS A N 15
ATOM 7309 C CA . LYS A 1 27 ? -2.692 7.030 3.945 1.00 1.00 27 LYS A CA 15
ATOM 7310 C C . LYS A 1 27 ? -2.603 5.796 3.094 1.00 1.00 27 LYS A C 15
ATOM 7311 O O . LYS A 1 27 ? -3.527 5.411 2.379 1.00 1.00 27 LYS A O 15
ATOM 7330 N N . CYS A 1 28 ? -1.456 5.204 3.214 1.00 1.00 28 CYS A N 15
ATOM 7331 C CA . CYS A 1 28 ? -1.107 3.979 2.498 1.00 1.00 28 CYS A CA 15
ATOM 7332 C C . CYS A 1 28 ? 0.353 3.612 2.742 1.00 1.00 28 CYS A C 15
ATOM 7333 O O . CYS A 1 28 ? 1.248 4.421 2.499 1.00 1.00 28 CYS A O 15
ATOM 7340 N N . LYS A 1 29 ? 0.596 2.395 3.221 1.00 1.00 29 LYS A N 15
ATOM 7341 C CA . LYS A 1 29 ? 1.959 1.955 3.484 1.00 1.00 29 LYS A CA 15
ATOM 7342 C C . LYS A 1 29 ? 2.011 0.469 3.812 1.00 1.00 29 LYS A C 15
ATOM 7343 O O . LYS A 1 29 ? 1.129 -0.063 4.487 1.00 1.00 29 LYS A O 15
ATOM 7362 N N . CYS A 1 30 ? 3.064 -0.189 3.342 1.00 1.00 30 CYS A N 15
ATOM 7363 C CA . CYS A 1 30 ? 3.253 -1.612 3.596 1.00 1.00 30 CYS A CA 15
ATOM 7364 C C . CYS A 1 30 ? 3.525 -1.824 5.084 1.00 1.00 30 CYS A C 15
ATOM 7365 O O . CYS A 1 30 ? 3.439 -0.877 5.866 1.00 1.00 30 CYS A O 15
ATOM 7372 N N . TYR A 1 31 ? 3.861 -3.049 5.488 1.00 1.00 31 TYR A N 15
ATOM 7373 C CA . TYR A 1 31 ? 4.137 -3.321 6.854 1.00 1.00 31 TYR A CA 15
ATOM 7374 C C . TYR A 1 31 ? 5.233 -4.373 7.033 1.00 1.00 31 TYR A C 15
ATOM 7375 O O . TYR A 1 31 ? 6.419 -4.047 6.985 1.00 1.00 31 TYR A O 15
ATOM 7393 N N . GLY A 1 32 ? 4.844 -5.626 7.256 1.00 1.00 32 GLY A N 15
ATOM 7394 C CA . GLY A 1 32 ? 5.829 -6.673 7.456 1.00 1.00 32 GLY A CA 15
ATOM 7395 C C . GLY A 1 32 ? 5.645 -7.847 6.519 1.00 1.00 32 GLY A C 15
ATOM 7396 O O . GLY A 1 32 ? 5.863 -8.994 6.909 1.00 1.00 32 GLY A O 15
ATOM 7400 N N . CYS A 1 33 ? 5.248 -7.567 5.283 1.00 1.00 33 CYS A N 15
ATOM 7401 C CA . CYS A 1 33 ? 5.046 -8.626 4.296 1.00 1.00 33 CYS A CA 15
ATOM 7402 C C . CYS A 1 33 ? 3.915 -9.556 4.724 1.00 1.00 33 CYS A C 15
ATOM 7403 O O . CYS A 1 33 ? 3.308 -10.195 3.839 1.00 1.00 33 CYS A O 15
ATOM 7411 N N . ALA A 1 1 ? -13.572 -0.673 -3.090 1.00 1.00 1 ALA A N 16
ATOM 7412 C CA . ALA A 1 1 ? -13.351 -0.565 -1.624 1.00 1.00 1 ALA A CA 16
ATOM 7413 C C . ALA A 1 1 ? -11.939 -0.078 -1.317 1.00 1.00 1 ALA A C 16
ATOM 7414 O O . ALA A 1 1 ? -11.036 -0.200 -2.145 1.00 1.00 1 ALA A O 16
ATOM 7423 N N . PHE A 1 2 ? -11.755 0.473 -0.122 1.00 1.00 2 PHE A N 16
ATOM 7424 C CA . PHE A 1 2 ? -10.453 0.979 0.296 1.00 1.00 2 PHE A CA 16
ATOM 7425 C C . PHE A 1 2 ? -9.996 2.120 -0.608 1.00 1.00 2 PHE A C 16
ATOM 7426 O O . PHE A 1 2 ? -10.325 2.158 -1.794 1.00 1.00 2 PHE A O 16
ATOM 7443 N N . CYS A 1 3 ? -9.232 3.046 -0.040 1.00 1.00 3 CYS A N 16
ATOM 7444 C CA . CYS A 1 3 ? -8.724 4.188 -0.796 1.00 1.00 3 CYS A CA 16
ATOM 7445 C C . CYS A 1 3 ? -7.739 3.732 -1.862 1.00 1.00 3 CYS A C 16
ATOM 7446 O O . CYS A 1 3 ? -6.525 3.827 -1.686 1.00 1.00 3 CYS A O 16
ATOM 7453 N N . ASN A 1 4 ? -8.276 3.234 -2.970 1.00 1.00 4 ASN A N 16
ATOM 7454 C CA . ASN A 1 4 ? -7.453 2.751 -4.078 1.00 1.00 4 ASN A CA 16
ATOM 7455 C C . ASN A 1 4 ? -6.302 1.895 -3.562 1.00 1.00 4 ASN A C 16
ATOM 7456 O O . ASN A 1 4 ? -5.169 2.360 -3.436 1.00 1.00 4 ASN A O 16
ATOM 7467 N N . LEU A 1 5 ? -6.612 0.644 -3.255 1.00 1.00 5 LEU A N 16
ATOM 7468 C CA . LEU A 1 5 ? -5.618 -0.288 -2.736 1.00 1.00 5 LEU A CA 16
ATOM 7469 C C . LEU A 1 5 ? -4.679 -0.776 -3.832 1.00 1.00 5 LEU A C 16
ATOM 7470 O O . LEU A 1 5 ? -3.458 -0.727 -3.679 1.00 1.00 5 LEU A O 16
ATOM 7486 N N . ARG A 1 6 ? -5.249 -1.243 -4.941 1.00 1.00 6 ARG A N 16
ATOM 7487 C CA . ARG A 1 6 ? -4.459 -1.741 -6.053 1.00 1.00 6 ARG A CA 16
ATOM 7488 C C . ARG A 1 6 ? -3.288 -0.809 -6.327 1.00 1.00 6 ARG A C 16
ATOM 7489 O O . ARG A 1 6 ? -2.128 -1.179 -6.155 1.00 1.00 6 ARG A O 16
ATOM 7510 N N . MET A 1 7 ? -3.603 0.411 -6.725 1.00 1.00 7 MET A N 16
ATOM 7511 C CA . MET A 1 7 ? -2.570 1.399 -7.000 1.00 1.00 7 MET A CA 16
ATOM 7512 C C . MET A 1 7 ? -1.633 1.530 -5.806 1.00 1.00 7 MET A C 16
ATOM 7513 O O . MET A 1 7 ? -0.421 1.681 -5.968 1.00 1.00 7 MET A O 16
ATOM 7527 N N . CYS A 1 8 ? -2.197 1.438 -4.603 1.00 1.00 8 CYS A N 16
ATOM 7528 C CA . CYS A 1 8 ? -1.399 1.526 -3.390 1.00 1.00 8 CYS A CA 16
ATOM 7529 C C . CYS A 1 8 ? -0.313 0.470 -3.419 1.00 1.00 8 CYS A C 16
ATOM 7530 O O . CYS A 1 8 ? 0.856 0.754 -3.146 1.00 1.00 8 CYS A O 16
ATOM 7537 N N . GLN A 1 9 ? -0.710 -0.748 -3.786 1.00 1.00 9 GLN A N 16
ATOM 7538 C CA . GLN A 1 9 ? 0.225 -1.863 -3.884 1.00 1.00 9 GLN A CA 16
ATOM 7539 C C . GLN A 1 9 ? 1.488 -1.402 -4.576 1.00 1.00 9 GLN A C 16
ATOM 7540 O O . GLN A 1 9 ? 2.602 -1.736 -4.174 1.00 1.00 9 GLN A O 16
ATOM 7554 N N . LEU A 1 10 ? 1.291 -0.606 -5.617 1.00 1.00 10 LEU A N 16
ATOM 7555 C CA . LEU A 1 10 ? 2.378 -0.063 -6.374 1.00 1.00 10 LEU A CA 16
ATOM 7556 C C . LEU A 1 10 ? 3.340 0.652 -5.446 1.00 1.00 10 LEU A C 16
ATOM 7557 O O . LEU A 1 10 ? 4.524 0.323 -5.367 1.00 1.00 10 LEU A O 16
ATOM 7573 N N . SER A 1 11 ? 2.793 1.621 -4.724 1.00 1.00 11 SER A N 16
ATOM 7574 C CA . SER A 1 11 ? 3.572 2.401 -3.767 1.00 1.00 11 SER A CA 16
ATOM 7575 C C . SER A 1 11 ? 4.218 1.487 -2.742 1.00 1.00 11 SER A C 16
ATOM 7576 O O . SER A 1 11 ? 5.267 1.806 -2.185 1.00 1.00 11 SER A O 16
ATOM 7584 N N . CYS A 1 12 ? 3.600 0.337 -2.517 1.00 1.00 12 CYS A N 16
ATOM 7585 C CA . CYS A 1 12 ? 4.122 -0.630 -1.590 1.00 1.00 12 CYS A CA 16
ATOM 7586 C C . CYS A 1 12 ? 5.293 -1.345 -2.236 1.00 1.00 12 CYS A C 16
ATOM 7587 O O . CYS A 1 12 ? 6.308 -1.614 -1.600 1.00 1.00 12 CYS A O 16
ATOM 7594 N N . ARG A 1 13 ? 5.134 -1.631 -3.524 1.00 1.00 13 ARG A N 16
ATOM 7595 C CA . ARG A 1 13 ? 6.172 -2.303 -4.295 1.00 1.00 13 ARG A CA 16
ATOM 7596 C C . ARG A 1 13 ? 7.398 -1.410 -4.414 1.00 1.00 13 ARG A C 16
ATOM 7597 O O . ARG A 1 13 ? 8.515 -1.823 -4.101 1.00 1.00 13 ARG A O 16
ATOM 7618 N N . LYS A 1 14 ? 7.179 -0.176 -4.855 1.00 1.00 14 LYS A N 16
ATOM 7619 C CA . LYS A 1 14 ? 8.263 0.784 -5.000 1.00 1.00 14 LYS A CA 16
ATOM 7620 C C . LYS A 1 14 ? 8.881 1.080 -3.639 1.00 1.00 14 LYS A C 16
ATOM 7621 O O . LYS A 1 14 ? 10.098 1.012 -3.469 1.00 1.00 14 LYS A O 16
ATOM 7640 N N . SER A 1 15 ? 8.029 1.402 -2.669 1.00 1.00 15 SER A N 16
ATOM 7641 C CA . SER A 1 15 ? 8.490 1.702 -1.316 1.00 1.00 15 SER A CA 16
ATOM 7642 C C . SER A 1 15 ? 9.330 0.555 -0.753 1.00 1.00 15 SER A C 16
ATOM 7643 O O . SER A 1 15 ? 10.501 0.739 -0.422 1.00 1.00 15 SER A O 16
ATOM 7651 N N . LEU A 1 16 ? 8.726 -0.627 -0.645 1.00 1.00 16 LEU A N 16
ATOM 7652 C CA . LEU A 1 16 ? 9.426 -1.797 -0.119 1.00 1.00 16 LEU A CA 16
ATOM 7653 C C . LEU A 1 16 ? 8.830 -3.092 -0.667 1.00 1.00 16 LEU A C 16
ATOM 7654 O O . LEU A 1 16 ? 7.615 -3.283 -0.654 1.00 1.00 16 LEU A O 16
ATOM 7670 N N . GLY A 1 17 ? 9.697 -3.982 -1.147 1.00 1.00 17 GLY A N 16
ATOM 7671 C CA . GLY A 1 17 ? 9.249 -5.255 -1.698 1.00 1.00 17 GLY A CA 16
ATOM 7672 C C . GLY A 1 17 ? 8.165 -5.906 -0.931 1.00 1.00 17 GLY A C 16
ATOM 7673 O O . GLY A 1 17 ? 7.381 -6.650 -1.523 1.00 1.00 17 GLY A O 16
ATOM 7677 N N . CYS A 1 18 ? 8.034 -5.639 0.352 1.00 1.00 18 CYS A N 16
ATOM 7678 C CA . CYS A 1 18 ? 6.932 -6.262 1.001 1.00 1.00 18 CYS A CA 16
ATOM 7679 C C . CYS A 1 18 ? 5.663 -5.591 0.599 1.00 1.00 18 CYS A C 16
ATOM 7680 O O . CYS A 1 18 ? 5.250 -4.552 1.112 1.00 1.00 18 CYS A O 16
ATOM 7687 N N . LEU A 1 19 ? 5.088 -6.242 -0.335 1.00 1.00 19 LEU A N 16
ATOM 7688 C CA . LEU A 1 19 ? 3.858 -5.879 -0.955 1.00 1.00 19 LEU A CA 16
ATOM 7689 C C . LEU A 1 19 ? 2.743 -5.654 0.073 1.00 1.00 19 LEU A C 16
ATOM 7690 O O . LEU A 1 19 ? 1.829 -4.863 -0.156 1.00 1.00 19 LEU A O 16
ATOM 7706 N N . LEU A 1 20 ? 2.826 -6.352 1.202 1.00 1.00 20 LEU A N 16
ATOM 7707 C CA . LEU A 1 20 ? 1.822 -6.221 2.255 1.00 1.00 20 LEU A CA 16
ATOM 7708 C C . LEU A 1 20 ? 1.704 -4.771 2.720 1.00 1.00 20 LEU A C 16
ATOM 7709 O O . LEU A 1 20 ? 2.676 -4.018 2.676 1.00 1.00 20 LEU A O 16
ATOM 7725 N N . GLY A 1 21 ? 0.512 -4.389 3.175 1.00 1.00 21 GLY A N 16
ATOM 7726 C CA . GLY A 1 21 ? 0.296 -3.042 3.646 1.00 1.00 21 GLY A CA 16
ATOM 7727 C C . GLY A 1 21 ? -1.158 -2.712 3.856 1.00 1.00 21 GLY A C 16
ATOM 7728 O O . GLY A 1 21 ? -1.989 -3.591 4.085 1.00 1.00 21 GLY A O 16
ATOM 7732 N N . LYS A 1 22 ? -1.452 -1.427 3.780 1.00 1.00 22 LYS A N 16
ATOM 7733 C CA . LYS A 1 22 ? -2.813 -0.935 3.965 1.00 1.00 22 LYS A CA 16
ATOM 7734 C C . LYS A 1 22 ? -2.906 0.554 3.665 1.00 1.00 22 LYS A C 16
ATOM 7735 O O . LYS A 1 22 ? -1.973 1.315 3.924 1.00 1.00 22 LYS A O 16
ATOM 7754 N N . CYS A 1 23 ? -4.046 0.957 3.120 1.00 1.00 23 CYS A N 16
ATOM 7755 C CA . CYS A 1 23 ? -4.284 2.354 2.780 1.00 1.00 23 CYS A CA 16
ATOM 7756 C C . CYS A 1 23 ? -5.171 3.021 3.826 1.00 1.00 23 CYS A C 16
ATOM 7757 O O . CYS A 1 23 ? -5.963 2.360 4.497 1.00 1.00 23 CYS A O 16
ATOM 7764 N N . ILE A 1 24 ? -5.029 4.333 3.957 1.00 1.00 24 ILE A N 16
ATOM 7765 C CA . ILE A 1 24 ? -5.804 5.101 4.908 1.00 1.00 24 ILE A CA 16
ATOM 7766 C C . ILE A 1 24 ? -6.285 6.372 4.274 1.00 1.00 24 ILE A C 16
ATOM 7767 O O . ILE A 1 24 ? -5.875 6.756 3.179 1.00 1.00 24 ILE A O 16
ATOM 7783 N N . GLY A 1 25 ? -7.153 6.989 5.017 1.00 1.00 25 GLY A N 16
ATOM 7784 C CA . GLY A 1 25 ? -7.773 8.234 4.676 1.00 1.00 25 GLY A CA 16
ATOM 7785 C C . GLY A 1 25 ? -7.178 8.852 3.486 1.00 1.00 25 GLY A C 16
ATOM 7786 O O . GLY A 1 25 ? -7.762 8.992 2.411 1.00 1.00 25 GLY A O 16
ATOM 7790 N N . ASP A 1 26 ? -5.972 9.184 3.749 1.00 1.00 26 ASP A N 16
ATOM 7791 C CA . ASP A 1 26 ? -5.089 9.795 2.784 1.00 1.00 26 ASP A CA 16
ATOM 7792 C C . ASP A 1 26 ? -3.724 9.164 2.900 1.00 1.00 26 ASP A C 16
ATOM 7793 O O . ASP A 1 26 ? -2.745 9.647 2.332 1.00 1.00 26 ASP A O 16
ATOM 7802 N N . LYS A 1 27 ? -3.671 8.076 3.654 1.00 1.00 27 LYS A N 16
ATOM 7803 C CA . LYS A 1 27 ? -2.449 7.372 3.866 1.00 1.00 27 LYS A CA 16
ATOM 7804 C C . LYS A 1 27 ? -2.378 6.120 3.043 1.00 1.00 27 LYS A C 16
ATOM 7805 O O . LYS A 1 27 ? -3.342 5.673 2.424 1.00 1.00 27 LYS A O 16
ATOM 7824 N N . CYS A 1 28 ? -1.200 5.585 3.070 1.00 1.00 28 CYS A N 16
ATOM 7825 C CA . CYS A 1 28 ? -0.866 4.360 2.354 1.00 1.00 28 CYS A CA 16
ATOM 7826 C C . CYS A 1 28 ? 0.567 3.936 2.654 1.00 1.00 28 CYS A C 16
ATOM 7827 O O . CYS A 1 28 ? 1.501 4.720 2.487 1.00 1.00 28 CYS A O 16
ATOM 7834 N N . LYS A 1 29 ? 0.739 2.696 3.104 1.00 1.00 29 LYS A N 16
ATOM 7835 C CA . LYS A 1 29 ? 2.069 2.192 3.429 1.00 1.00 29 LYS A CA 16
ATOM 7836 C C . LYS A 1 29 ? 2.040 0.705 3.737 1.00 1.00 29 LYS A C 16
ATOM 7837 O O . LYS A 1 29 ? 1.062 0.184 4.274 1.00 1.00 29 LYS A O 16
ATOM 7856 N N . CYS A 1 30 ? 3.127 0.032 3.393 1.00 1.00 30 CYS A N 16
ATOM 7857 C CA . CYS A 1 30 ? 3.246 -1.401 3.630 1.00 1.00 30 CYS A CA 16
ATOM 7858 C C . CYS A 1 30 ? 3.136 -1.708 5.120 1.00 1.00 30 CYS A C 16
ATOM 7859 O O . CYS A 1 30 ? 3.074 -0.797 5.946 1.00 1.00 30 CYS A O 16
ATOM 7866 N N . TYR A 1 31 ? 3.096 -2.992 5.459 1.00 1.00 31 TYR A N 16
ATOM 7867 C CA . TYR A 1 31 ? 2.977 -3.421 6.807 1.00 1.00 31 TYR A CA 16
ATOM 7868 C C . TYR A 1 31 ? 4.338 -3.510 7.482 1.00 1.00 31 TYR A C 16
ATOM 7869 O O . TYR A 1 31 ? 4.645 -4.495 8.155 1.00 1.00 31 TYR A O 16
ATOM 7887 N N . GLY A 1 32 ? 5.166 -2.490 7.282 1.00 1.00 32 GLY A N 16
ATOM 7888 C CA . GLY A 1 32 ? 6.491 -2.500 7.861 1.00 1.00 32 GLY A CA 16
ATOM 7889 C C . GLY A 1 32 ? 7.296 -3.700 7.399 1.00 1.00 32 GLY A C 16
ATOM 7890 O O . GLY A 1 32 ? 8.303 -4.053 8.011 1.00 1.00 32 GLY A O 16
ATOM 7894 N N . CYS A 1 33 ? 6.843 -4.333 6.314 1.00 1.00 33 CYS A N 16
ATOM 7895 C CA . CYS A 1 33 ? 7.522 -5.505 5.772 1.00 1.00 33 CYS A CA 16
ATOM 7896 C C . CYS A 1 33 ? 7.392 -6.694 6.721 1.00 1.00 33 CYS A C 16
ATOM 7897 O O . CYS A 1 33 ? 6.627 -6.586 7.702 1.00 1.00 33 CYS A O 16
ATOM 7905 N N . ALA A 1 1 ? -11.385 -1.596 -2.991 1.00 1.00 1 ALA A N 17
ATOM 7906 C CA . ALA A 1 1 ? -11.620 -0.988 -1.656 1.00 1.00 1 ALA A CA 17
ATOM 7907 C C . ALA A 1 1 ? -10.356 -0.317 -1.130 1.00 1.00 1 ALA A C 17
ATOM 7908 O O . ALA A 1 1 ? -9.301 -0.378 -1.761 1.00 1.00 1 ALA A O 17
ATOM 7917 N N . PHE A 1 2 ? -10.471 0.324 0.029 1.00 1.00 2 PHE A N 17
ATOM 7918 C CA . PHE A 1 2 ? -9.338 1.008 0.643 1.00 1.00 2 PHE A CA 17
ATOM 7919 C C . PHE A 1 2 ? -8.847 2.152 -0.239 1.00 1.00 2 PHE A C 17
ATOM 7920 O O . PHE A 1 2 ? -8.796 2.027 -1.462 1.00 1.00 2 PHE A O 17
ATOM 7937 N N . CYS A 1 3 ? -8.491 3.269 0.392 1.00 1.00 3 CYS A N 17
ATOM 7938 C CA . CYS A 1 3 ? -8.006 4.446 -0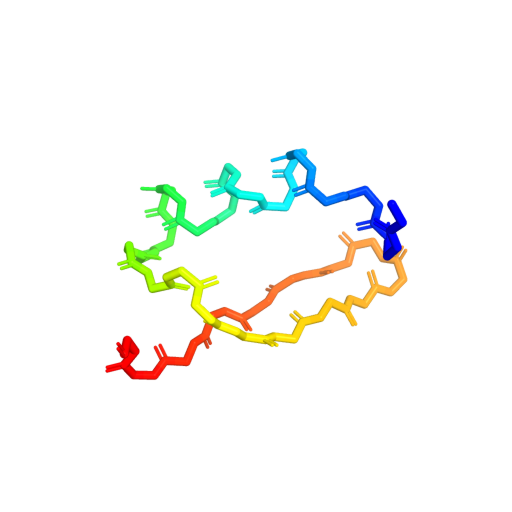.333 1.00 1.00 3 CYS A CA 17
ATOM 7939 C C . CYS A 1 3 ? -6.965 4.063 -1.385 1.00 1.00 3 CYS A C 17
ATOM 7940 O O . CYS A 1 3 ? -5.776 3.955 -1.087 1.00 1.00 3 CYS A O 17
ATOM 7947 N N . ASN A 1 4 ? -7.424 3.860 -2.618 1.00 1.00 4 ASN A N 17
ATOM 7948 C CA . ASN A 1 4 ? -6.538 3.490 -3.719 1.00 1.00 4 ASN A CA 17
ATOM 7949 C C . ASN A 1 4 ? -5.603 2.357 -3.313 1.00 1.00 4 ASN A C 17
ATOM 7950 O O . ASN A 1 4 ? -4.450 2.586 -2.952 1.00 1.00 4 ASN A O 17
ATOM 7961 N N . LEU A 1 5 ? -6.115 1.134 -3.373 1.00 1.00 5 LEU A N 17
ATOM 7962 C CA . LEU A 1 5 ? -5.334 -0.042 -3.009 1.00 1.00 5 LEU A CA 17
ATOM 7963 C C . LEU A 1 5 ? -4.327 -0.394 -4.097 1.00 1.00 5 LEU A C 17
ATOM 7964 O O . LEU A 1 5 ? -3.118 -0.275 -3.896 1.00 1.00 5 LEU A O 17
ATOM 7980 N N . ARG A 1 6 ? -4.831 -0.826 -5.252 1.00 1.00 6 ARG A N 17
ATOM 7981 C CA . ARG A 1 6 ? -3.975 -1.199 -6.372 1.00 1.00 6 ARG A CA 17
ATOM 7982 C C . ARG A 1 6 ? -2.835 -0.204 -6.529 1.00 1.00 6 ARG A C 17
ATOM 7983 O O . ARG A 1 6 ? -1.663 -0.555 -6.405 1.00 1.00 6 ARG A O 17
ATOM 8004 N N . MET A 1 7 ? -3.188 1.046 -6.777 1.00 1.00 7 MET A N 17
ATOM 8005 C CA . MET A 1 7 ? -2.189 2.093 -6.930 1.00 1.00 7 MET A CA 17
ATOM 8006 C C . MET A 1 7 ? -1.236 2.090 -5.745 1.00 1.00 7 MET A C 17
ATOM 8007 O O . MET A 1 7 ? -0.020 2.200 -5.914 1.00 1.00 7 MET A O 17
ATOM 8021 N N . CYS A 1 8 ? -1.787 1.934 -4.545 1.00 1.00 8 CYS A N 17
ATOM 8022 C CA . CYS A 1 8 ? -0.966 1.892 -3.346 1.00 1.00 8 CYS A CA 17
ATOM 8023 C C . CYS A 1 8 ? 0.061 0.780 -3.474 1.00 1.00 8 CYS A C 17
ATOM 8024 O O . CYS A 1 8 ? 1.240 0.969 -3.169 1.00 1.00 8 CYS A O 17
ATOM 8031 N N . GLN A 1 9 ? -0.393 -0.374 -3.969 1.00 1.00 9 GLN A N 17
ATOM 8032 C CA . GLN A 1 9 ? 0.488 -1.518 -4.177 1.00 1.00 9 GLN A CA 17
ATOM 8033 C C . GLN A 1 9 ? 1.761 -1.064 -4.860 1.00 1.00 9 GLN A C 17
ATOM 8034 O O . GLN A 1 9 ? 2.864 -1.484 -4.507 1.00 1.00 9 GLN A O 17
ATOM 8048 N N . LEU A 1 10 ? 1.590 -0.182 -5.835 1.00 1.00 10 LEU A N 17
ATOM 8049 C CA . LEU A 1 10 ? 2.694 0.365 -6.572 1.00 1.00 10 LEU A CA 17
ATOM 8050 C C . LEU A 1 10 ? 3.729 0.914 -5.610 1.00 1.00 10 LEU A C 17
ATOM 8051 O O . LEU A 1 10 ? 4.899 0.530 -5.634 1.00 1.00 10 LEU A O 17
ATOM 8067 N N . SER A 1 11 ? 3.260 1.804 -4.747 1.00 1.00 11 SER A N 17
ATOM 8068 C CA . SER A 1 11 ? 4.115 2.425 -3.737 1.00 1.00 11 SER A CA 17
ATOM 8069 C C . SER A 1 11 ? 4.831 1.362 -2.925 1.00 1.00 11 SER A C 17
ATOM 8070 O O . SER A 1 11 ? 5.927 1.588 -2.418 1.00 1.00 11 SER A O 17
ATOM 8078 N N . CYS A 1 12 ? 4.217 0.193 -2.829 1.00 1.00 12 CYS A N 17
ATOM 8079 C CA . CYS A 1 12 ? 4.803 -0.910 -2.113 1.00 1.00 12 CYS A CA 17
ATOM 8080 C C . CYS A 1 12 ? 5.882 -1.540 -2.975 1.00 1.00 12 CYS A C 17
ATOM 8081 O O . CYS A 1 12 ? 6.970 -1.862 -2.506 1.00 1.00 12 CYS A O 17
ATOM 8088 N N . ARG A 1 13 ? 5.568 -1.687 -4.256 1.00 1.00 13 ARG A N 17
ATOM 8089 C CA . ARG A 1 13 ? 6.509 -2.259 -5.211 1.00 1.00 13 ARG A CA 17
ATOM 8090 C C . ARG A 1 13 ? 7.787 -1.430 -5.245 1.00 1.00 13 ARG A C 17
ATOM 8091 O O . ARG A 1 13 ? 8.893 -1.971 -5.267 1.00 1.00 13 ARG A O 17
ATOM 8112 N N . LYS A 1 14 ? 7.621 -0.112 -5.235 1.00 1.00 14 LYS A N 17
ATOM 8113 C CA . LYS A 1 14 ? 8.753 0.802 -5.250 1.00 1.00 14 LYS A CA 17
ATOM 8114 C C . LYS A 1 14 ? 9.373 0.904 -3.860 1.00 1.00 14 LYS A C 17
ATOM 8115 O O . LYS A 1 14 ? 10.577 0.709 -3.690 1.00 1.00 14 LYS A O 17
ATOM 8134 N N . SER A 1 15 ? 8.542 1.211 -2.867 1.00 1.00 15 SER A N 17
ATOM 8135 C CA . SER A 1 15 ? 9.012 1.338 -1.491 1.00 1.00 15 SER A CA 17
ATOM 8136 C C . SER A 1 15 ? 9.626 0.031 -0.994 1.00 1.00 15 SER A C 17
ATOM 8137 O O . SER A 1 15 ? 10.827 -0.040 -0.734 1.00 1.00 15 SER A O 17
ATOM 8145 N N . LEU A 1 16 ? 8.796 -1.001 -0.862 1.00 1.00 16 LEU A N 17
ATOM 8146 C CA . LEU A 1 16 ? 9.266 -2.303 -0.391 1.00 1.00 16 LEU A CA 17
ATOM 8147 C C . LEU A 1 16 ? 8.271 -3.410 -0.738 1.00 1.00 16 LEU A C 17
ATOM 8148 O O . LEU A 1 16 ? 7.062 -3.249 -0.575 1.00 1.00 16 LEU A O 17
ATOM 8164 N N . GLY A 1 17 ? 8.795 -4.531 -1.224 1.00 1.00 17 GLY A N 17
ATOM 8165 C CA . GLY A 1 17 ? 7.957 -5.659 -1.608 1.00 1.00 17 GLY A CA 17
ATOM 8166 C C . GLY A 1 17 ? 7.300 -6.365 -0.484 1.00 1.00 17 GLY A C 17
ATOM 8167 O O . GLY A 1 17 ? 7.354 -7.593 -0.402 1.00 1.00 17 GLY A O 17
ATOM 8171 N N . CYS A 1 18 ? 6.563 -5.617 0.316 1.00 1.00 18 CYS A N 17
ATOM 8172 C CA . CYS A 1 18 ? 5.788 -6.253 1.326 1.00 1.00 18 CYS A CA 17
ATOM 8173 C C . CYS A 1 18 ? 4.342 -6.051 1.044 1.00 1.00 18 CYS A C 17
ATOM 8174 O O . CYS A 1 18 ? 3.709 -5.056 1.390 1.00 1.00 18 CYS A O 17
ATOM 8181 N N . LEU A 1 19 ? 3.877 -7.049 0.413 1.00 1.00 19 LEU A N 17
ATOM 8182 C CA . LEU A 1 19 ? 2.498 -7.179 -0.018 1.00 1.00 19 LEU A CA 17
ATOM 8183 C C . LEU A 1 19 ? 1.523 -6.716 1.065 1.00 1.00 19 LEU A C 17
ATOM 8184 O O . LEU A 1 19 ? 0.436 -6.221 0.764 1.00 1.00 19 LEU A O 17
ATOM 8200 N N . LEU A 1 20 ? 1.920 -6.878 2.321 1.00 1.00 20 LEU A N 17
ATOM 8201 C CA . LEU A 1 20 ? 1.086 -6.477 3.448 1.00 1.00 20 LEU A CA 17
ATOM 8202 C C . LEU A 1 20 ? 1.086 -4.965 3.623 1.00 1.00 20 LEU A C 17
ATOM 8203 O O . LEU A 1 20 ? 1.998 -4.269 3.174 1.00 1.00 20 LEU A O 17
ATOM 8219 N N . GLY A 1 21 ? 0.054 -4.473 4.291 1.00 1.00 21 GLY A N 17
ATOM 8220 C CA . GLY A 1 21 ? -0.077 -3.060 4.545 1.00 1.00 21 GLY A CA 17
ATOM 8221 C C . GLY A 1 21 ? -1.428 -2.695 5.091 1.00 1.00 21 GLY A C 17
ATOM 8222 O O . GLY A 1 21 ? -2.118 -3.519 5.692 1.00 1.00 21 GLY A O 17
ATOM 8226 N N . LYS A 1 22 ? -1.799 -1.449 4.879 1.00 1.00 22 LYS A N 17
ATOM 8227 C CA . LYS A 1 22 ? -3.084 -0.948 5.355 1.00 1.00 22 LYS A CA 17
ATOM 8228 C C . LYS A 1 22 ? -3.329 0.489 4.912 1.00 1.00 22 LYS A C 17
ATOM 8229 O O . LYS A 1 22 ? -2.403 1.297 4.828 1.00 1.00 22 LYS A O 17
ATOM 8248 N N . CYS A 1 23 ? -4.592 0.795 4.643 1.00 1.00 23 CYS A N 17
ATOM 8249 C CA . CYS A 1 23 ? -4.991 2.132 4.220 1.00 1.00 23 CYS A CA 17
ATOM 8250 C C . CYS A 1 23 ? -5.695 2.859 5.361 1.00 1.00 23 CYS A C 17
ATOM 8251 O O . CYS A 1 23 ? -6.305 2.230 6.226 1.00 1.00 23 CYS A O 17
ATOM 8258 N N . ILE A 1 24 ? -5.599 4.182 5.365 1.00 1.00 24 ILE A N 17
ATOM 8259 C CA . ILE A 1 24 ? -6.212 4.993 6.395 1.00 1.00 24 ILE A CA 17
ATOM 8260 C C . ILE A 1 24 ? -6.894 6.177 5.783 1.00 1.00 24 ILE A C 17
ATOM 8261 O O . ILE A 1 24 ? -6.732 6.488 4.604 1.00 1.00 24 ILE A O 17
ATOM 8277 N N . GLY A 1 25 ? -7.637 6.814 6.639 1.00 1.00 25 GLY A N 17
ATOM 8278 C CA . GLY A 1 25 ? -8.388 7.995 6.339 1.00 1.00 25 GLY A CA 17
ATOM 8279 C C . GLY A 1 25 ? -8.101 8.517 5.001 1.00 1.00 25 GLY A C 17
ATOM 8280 O O . GLY A 1 25 ? -8.905 8.527 4.070 1.00 1.00 25 GLY A O 17
ATOM 8284 N N . ASP A 1 26 ? -6.889 8.922 4.970 1.00 1.00 26 ASP A N 17
ATOM 8285 C CA . ASP A 1 26 ? -6.268 9.472 3.791 1.00 1.00 26 ASP A CA 17
ATOM 8286 C C . ASP A 1 26 ? -4.855 8.958 3.690 1.00 1.00 26 ASP A C 17
ATOM 8287 O O . ASP A 1 26 ? -4.055 9.445 2.891 1.00 1.00 26 ASP A O 17
ATOM 8296 N N . LYS A 1 27 ? -4.551 7.965 4.515 1.00 1.00 27 LYS A N 17
ATOM 8297 C CA . LYS A 1 27 ? -3.250 7.387 4.528 1.00 1.00 27 LYS A CA 17
ATOM 8298 C C . LYS A 1 27 ? -3.246 6.035 3.883 1.00 1.00 27 LYS A C 17
ATOM 8299 O O . LYS A 1 27 ? -4.276 5.449 3.555 1.00 1.00 27 LYS A O 17
ATOM 8318 N N . CYS A 1 28 ? -2.049 5.582 3.712 1.00 1.00 28 CYS A N 17
ATOM 8319 C CA . CYS A 1 28 ? -1.772 4.289 3.098 1.00 1.00 28 CYS A CA 17
ATOM 8320 C C . CYS A 1 28 ? -0.298 3.932 3.236 1.00 1.00 28 CYS A C 17
ATOM 8321 O O . CYS A 1 28 ? 0.574 4.771 3.009 1.00 1.00 28 CYS A O 17
ATOM 8328 N N . LYS A 1 29 ? -0.021 2.687 3.610 1.00 1.00 29 LYS A N 17
ATOM 8329 C CA . LYS A 1 29 ? 1.357 2.243 3.775 1.00 1.00 29 LYS A CA 17
ATOM 8330 C C . LYS A 1 29 ? 1.431 0.739 3.989 1.00 1.00 29 LYS A C 17
ATOM 8331 O O . LYS A 1 29 ? 0.560 0.144 4.623 1.00 1.00 29 LYS A O 17
ATOM 8350 N N . CYS A 1 30 ? 2.485 0.136 3.457 1.00 1.00 30 CYS A N 17
ATOM 8351 C CA . CYS A 1 30 ? 2.687 -1.300 3.590 1.00 1.00 30 CYS A CA 17
ATOM 8352 C C . CYS A 1 30 ? 2.860 -1.676 5.058 1.00 1.00 30 CYS A C 17
ATOM 8353 O O . CYS A 1 30 ? 2.698 -0.837 5.944 1.00 1.00 30 CYS A O 17
ATOM 8360 N N . TYR A 1 31 ? 3.177 -2.939 5.313 1.00 1.00 31 TYR A N 17
ATOM 8361 C CA . TYR A 1 31 ? 3.354 -3.425 6.638 1.00 1.00 31 TYR A CA 17
ATOM 8362 C C . TYR A 1 31 ? 4.735 -3.066 7.161 1.00 1.00 31 TYR A C 17
ATOM 8363 O O . TYR A 1 31 ? 5.531 -3.939 7.507 1.00 1.00 31 TYR A O 17
ATOM 8381 N N . GLY A 1 32 ? 5.023 -1.773 7.188 1.00 1.00 32 GLY A N 17
ATOM 8382 C CA . GLY A 1 32 ? 6.318 -1.321 7.639 1.00 1.00 32 GLY A CA 17
ATOM 8383 C C . GLY A 1 32 ? 7.360 -1.411 6.540 1.00 1.00 32 GLY A C 17
ATOM 8384 O O . GLY A 1 32 ? 8.502 -0.991 6.728 1.00 1.00 32 GLY A O 17
ATOM 8388 N N . CYS A 1 33 ? 6.972 -1.959 5.383 1.00 1.00 33 CYS A N 17
ATOM 8389 C CA . CYS A 1 33 ? 7.900 -2.089 4.265 1.00 1.00 33 CYS A CA 17
ATOM 8390 C C . CYS A 1 33 ? 7.155 -2.112 2.934 1.00 1.00 33 CYS A C 17
ATOM 8391 O O . CYS A 1 33 ? 6.797 -1.022 2.440 1.00 1.00 33 CYS A O 17
ATOM 8399 N N . ALA A 1 1 ? -14.854 2.839 0.655 1.00 1.00 1 ALA A N 18
ATOM 8400 C CA . ALA A 1 1 ? -14.245 1.506 0.901 1.00 1.00 1 ALA A CA 18
ATOM 8401 C C . ALA A 1 1 ? -12.836 1.432 0.323 1.00 1.00 1 ALA A C 18
ATOM 8402 O O . ALA A 1 1 ? -12.657 1.322 -0.890 1.00 1.00 1 ALA A O 18
ATOM 8411 N N . PHE A 1 2 ? -11.839 1.492 1.200 1.00 1.00 2 PHE A N 18
ATOM 8412 C CA . PHE A 1 2 ? -10.445 1.432 0.777 1.00 1.00 2 PHE A CA 18
ATOM 8413 C C . PHE A 1 2 ? -10.102 2.603 -0.139 1.00 1.00 2 PHE A C 18
ATOM 8414 O O . PHE A 1 2 ? -10.973 3.155 -0.811 1.00 1.00 2 PHE A O 18
ATOM 8431 N N . CYS A 1 3 ? -8.827 2.975 -0.157 1.00 1.00 3 CYS A N 18
ATOM 8432 C CA . CYS A 1 3 ? -8.363 4.082 -0.989 1.00 1.00 3 CYS A CA 18
ATOM 8433 C C . CYS A 1 3 ? -7.323 3.605 -1.996 1.00 1.00 3 CYS A C 18
ATOM 8434 O O . CYS A 1 3 ? -6.120 3.744 -1.777 1.00 1.00 3 CYS A O 18
ATOM 8441 N N . ASN A 1 4 ? -7.797 3.041 -3.101 1.00 1.00 4 ASN A N 18
ATOM 8442 C CA . ASN A 1 4 ? -6.912 2.540 -4.148 1.00 1.00 4 ASN A CA 18
ATOM 8443 C C . ASN A 1 4 ? -5.879 1.577 -3.573 1.00 1.00 4 ASN A C 18
ATOM 8444 O O . ASN A 1 4 ? -4.745 1.962 -3.287 1.00 1.00 4 ASN A O 18
ATOM 8455 N N . LEU A 1 5 ? -6.281 0.323 -3.405 1.00 1.00 5 LEU A N 18
ATOM 8456 C CA . LEU A 1 5 ? -5.395 -0.699 -2.862 1.00 1.00 5 LEU A CA 18
ATOM 8457 C C . LEU A 1 5 ? -4.315 -1.076 -3.867 1.00 1.00 5 LEU A C 18
ATOM 8458 O O . LEU A 1 5 ? -3.124 -0.918 -3.596 1.00 1.00 5 LEU A O 18
ATOM 8474 N N . ARG A 1 6 ? -4.734 -1.570 -5.031 1.00 1.00 6 ARG A N 18
ATOM 8475 C CA . ARG A 1 6 ? -3.798 -1.965 -6.075 1.00 1.00 6 ARG A CA 18
ATOM 8476 C C . ARG A 1 6 ? -2.681 -0.941 -6.200 1.00 1.00 6 ARG A C 18
ATOM 8477 O O . ARG A 1 6 ? -1.512 -1.242 -5.961 1.00 1.00 6 ARG A O 18
ATOM 8498 N N . MET A 1 7 ? -3.054 0.282 -6.545 1.00 1.00 7 MET A N 18
ATOM 8499 C CA . MET A 1 7 ? -2.083 1.359 -6.676 1.00 1.00 7 MET A CA 18
ATOM 8500 C C . MET A 1 7 ? -1.211 1.432 -5.432 1.00 1.00 7 MET A C 18
ATOM 8501 O O . MET A 1 7 ? 0.010 1.574 -5.523 1.00 1.00 7 MET A O 18
ATOM 8515 N N . CYS A 1 8 ? -1.841 1.301 -4.267 1.00 1.00 8 CYS A N 18
ATOM 8516 C CA . CYS A 1 8 ? -1.112 1.330 -3.007 1.00 1.00 8 CYS A CA 18
ATOM 8517 C C . CYS A 1 8 ? -0.014 0.280 -3.029 1.00 1.00 8 CYS A C 18
ATOM 8518 O O . CYS A 1 8 ? 1.134 0.554 -2.676 1.00 1.00 8 CYS A O 18
ATOM 8525 N N . GLN A 1 9 ? -0.376 -0.921 -3.480 1.00 1.00 9 GLN A N 18
ATOM 8526 C CA . GLN A 1 9 ? 0.578 -2.021 -3.583 1.00 1.00 9 GLN A CA 18
ATOM 8527 C C . GLN A 1 9 ? 1.856 -1.537 -4.240 1.00 1.00 9 GLN A C 18
ATOM 8528 O O . GLN A 1 9 ? 2.962 -1.875 -3.818 1.00 1.00 9 GLN A O 18
ATOM 8542 N N . LEU A 1 10 ? 1.682 -0.726 -5.273 1.00 1.00 10 LEU A N 18
ATOM 8543 C CA . LEU A 1 10 ? 2.785 -0.163 -6.002 1.00 1.00 10 LEU A CA 18
ATOM 8544 C C . LEU A 1 10 ? 3.758 0.491 -5.042 1.00 1.00 10 LEU A C 18
ATOM 8545 O O . LEU A 1 10 ? 4.952 0.188 -5.028 1.00 1.00 10 LEU A O 18
ATOM 8561 N N . SER A 1 11 ? 3.212 1.384 -4.229 1.00 1.00 11 SER A N 18
ATOM 8562 C CA . SER A 1 11 ? 3.999 2.106 -3.231 1.00 1.00 11 SER A CA 18
ATOM 8563 C C . SER A 1 11 ? 4.880 1.144 -2.449 1.00 1.00 11 SER A C 18
ATOM 8564 O O . SER A 1 11 ? 6.006 1.474 -2.079 1.00 1.00 11 SER A O 18
ATOM 8572 N N . CYS A 1 12 ? 4.364 -0.056 -2.222 1.00 1.00 12 CYS A N 18
ATOM 8573 C CA . CYS A 1 12 ? 5.099 -1.079 -1.510 1.00 1.00 12 CYS A CA 18
ATOM 8574 C C . CYS A 1 12 ? 6.190 -1.637 -2.406 1.00 1.00 12 CYS A C 18
ATOM 8575 O O . CYS A 1 12 ? 7.332 -1.820 -1.987 1.00 1.00 12 CYS A O 18
ATOM 8582 N N . ARG A 1 13 ? 5.816 -1.892 -3.652 1.00 1.00 13 ARG A N 18
ATOM 8583 C CA . ARG A 1 13 ? 6.748 -2.421 -4.640 1.00 1.00 13 ARG A CA 18
ATOM 8584 C C . ARG A 1 13 ? 7.906 -1.454 -4.849 1.00 1.00 13 ARG A C 18
ATOM 8585 O O . ARG A 1 13 ? 9.069 -1.857 -4.882 1.00 1.00 13 ARG A O 18
ATOM 8606 N N . LYS A 1 14 ? 7.578 -0.173 -4.983 1.00 1.00 14 LYS A N 18
ATOM 8607 C CA . LYS A 1 14 ? 8.588 0.858 -5.180 1.00 1.00 14 LYS A CA 18
ATOM 8608 C C . LYS A 1 14 ? 9.350 1.116 -3.884 1.00 1.00 14 LYS A C 18
ATOM 8609 O O . LYS A 1 14 ? 10.579 1.051 -3.852 1.00 1.00 14 LYS A O 18
ATOM 8628 N N . SER A 1 15 ? 8.612 1.407 -2.817 1.00 1.00 15 SER A N 18
ATOM 8629 C CA . SER A 1 15 ? 9.220 1.673 -1.517 1.00 1.00 15 SER A CA 18
ATOM 8630 C C . SER A 1 15 ? 10.083 0.499 -1.063 1.00 1.00 15 SER A C 18
ATOM 8631 O O . SER A 1 15 ? 11.297 0.633 -0.909 1.00 1.00 15 SER A O 18
ATOM 8639 N N . LEU A 1 16 ? 9.451 -0.652 -0.847 1.00 1.00 16 LEU A N 18
ATOM 8640 C CA . LEU A 1 16 ? 10.167 -1.846 -0.408 1.00 1.00 16 LEU A CA 18
ATOM 8641 C C . LEU A 1 16 ? 9.962 -3.002 -1.387 1.00 1.00 16 LEU A C 18
ATOM 8642 O O . LEU A 1 16 ? 10.785 -3.223 -2.276 1.00 1.00 16 LEU A O 18
ATOM 8658 N N . GLY A 1 17 ? 8.864 -3.737 -1.223 1.00 1.00 17 GLY A N 18
ATOM 8659 C CA . GLY A 1 17 ? 8.584 -4.856 -2.105 1.00 1.00 17 GLY A CA 18
ATOM 8660 C C . GLY A 1 17 ? 7.668 -5.855 -1.520 1.00 1.00 17 GLY A C 18
ATOM 8661 O O . GLY A 1 17 ? 6.883 -6.450 -2.262 1.00 1.00 17 GLY A O 18
ATOM 8665 N N . CYS A 1 18 ? 7.682 -6.057 -0.219 1.00 1.00 18 CYS A N 18
ATOM 8666 C CA . CYS A 1 18 ? 6.735 -7.000 0.268 1.00 1.00 18 CYS A CA 18
ATOM 8667 C C . CYS A 1 18 ? 5.372 -6.407 0.247 1.00 1.00 18 CYS A C 18
ATOM 8668 O O . CYS A 1 18 ? 4.935 -5.675 1.133 1.00 1.00 18 CYS A O 18
ATOM 8675 N N . LEU A 1 19 ? 4.742 -6.767 -0.800 1.00 1.00 19 LEU A N 18
ATOM 8676 C CA . LEU A 1 19 ? 3.413 -6.375 -1.124 1.00 1.00 19 LEU A CA 18
ATOM 8677 C C . LEU A 1 19 ? 2.443 -6.717 0.014 1.00 1.00 19 LEU A C 18
ATOM 8678 O O . LEU A 1 19 ? 1.946 -7.838 0.118 1.00 1.00 19 LEU A O 18
ATOM 8694 N N . LEU A 1 20 ? 2.196 -5.736 0.878 1.00 1.00 20 LEU A N 18
ATOM 8695 C CA . LEU A 1 20 ? 1.307 -5.912 2.014 1.00 1.00 20 LEU A CA 18
ATOM 8696 C C . LEU A 1 20 ? 1.266 -4.635 2.856 1.00 1.00 20 LEU A C 18
ATOM 8697 O O . LEU A 1 20 ? 2.307 -4.059 3.179 1.00 1.00 20 LEU A O 18
ATOM 8713 N N . GLY A 1 21 ? 0.061 -4.205 3.218 1.00 1.00 21 GLY A N 18
ATOM 8714 C CA . GLY A 1 21 ? -0.093 -3.019 4.016 1.00 1.00 21 GLY A CA 18
ATOM 8715 C C . GLY A 1 21 ? -1.526 -2.590 4.166 1.00 1.00 21 GLY A C 18
ATOM 8716 O O . GLY A 1 21 ? -2.450 -3.398 4.070 1.00 1.00 21 GLY A O 18
ATOM 8720 N N . LYS A 1 22 ? -1.699 -1.306 4.410 1.00 1.00 22 LYS A N 18
ATOM 8721 C CA . LYS A 1 22 ? -3.027 -0.733 4.589 1.00 1.00 22 LYS A CA 18
ATOM 8722 C C . LYS A 1 22 ? -3.064 0.721 4.141 1.00 1.00 22 LYS A C 18
ATOM 8723 O O . LYS A 1 22 ? -2.104 1.468 4.329 1.00 1.00 22 LYS A O 18
ATOM 8742 N N . CYS A 1 23 ? -4.184 1.113 3.548 1.00 1.00 23 CYS A N 18
ATOM 8743 C CA . CYS A 1 23 ? -4.361 2.476 3.070 1.00 1.00 23 CYS A CA 18
ATOM 8744 C C . CYS A 1 23 ? -5.290 3.257 3.992 1.00 1.00 23 CYS A C 18
ATOM 8745 O O . CYS A 1 23 ? -6.138 2.680 4.672 1.00 1.00 23 CYS A O 18
ATOM 8752 N N . ILE A 1 24 ? -5.120 4.573 4.008 1.00 1.00 24 ILE A N 18
ATOM 8753 C CA . ILE A 1 24 ? -5.926 5.447 4.835 1.00 1.00 24 ILE A CA 18
ATOM 8754 C C . ILE A 1 24 ? -6.348 6.649 4.057 1.00 1.00 24 ILE A C 18
ATOM 8755 O O . ILE A 1 24 ? -5.904 6.900 2.937 1.00 1.00 24 ILE A O 18
ATOM 8771 N N . GLY A 1 25 ? -7.200 7.372 4.713 1.00 1.00 25 GLY A N 18
ATOM 8772 C CA . GLY A 1 25 ? -7.763 8.596 4.227 1.00 1.00 25 GLY A CA 18
ATOM 8773 C C . GLY A 1 25 ? -7.089 9.076 3.015 1.00 1.00 25 GLY A C 18
ATOM 8774 O O . GLY A 1 25 ? -7.612 9.118 1.902 1.00 1.00 25 GLY A O 18
ATOM 8778 N N . ASP A 1 26 ? -5.885 9.403 3.306 1.00 1.00 26 ASP A N 18
ATOM 8779 C CA . ASP A 1 26 ? -4.939 9.886 2.331 1.00 1.00 26 ASP A CA 18
ATOM 8780 C C . ASP A 1 26 ? -3.601 9.239 2.585 1.00 1.00 26 ASP A C 18
ATOM 8781 O O . ASP A 1 26 ? -2.582 9.636 2.021 1.00 1.00 26 ASP A O 18
ATOM 8790 N N . LYS A 1 27 ? -3.614 8.236 3.452 1.00 1.00 27 LYS A N 18
ATOM 8791 C CA . LYS A 1 27 ? -2.4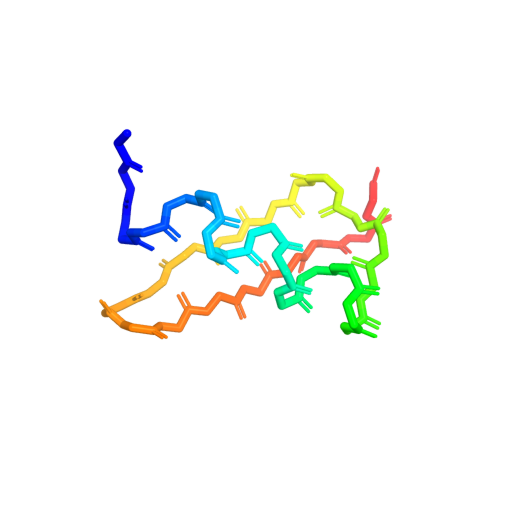23 7.534 3.796 1.00 1.00 27 LYS A CA 18
ATOM 8792 C C . LYS A 1 27 ? -2.366 6.190 3.135 1.00 1.00 27 LYS A C 18
ATOM 8793 O O . LYS A 1 27 ? -3.322 5.700 2.537 1.00 1.00 27 LYS A O 18
ATOM 8812 N N . CYS A 1 28 ? -1.210 5.628 3.269 1.00 1.00 28 CYS A N 18
ATOM 8813 C CA . CYS A 1 28 ? -0.897 4.315 2.718 1.00 1.00 28 CYS A CA 18
ATOM 8814 C C . CYS A 1 28 ? 0.505 3.883 3.122 1.00 1.00 28 CYS A C 18
ATOM 8815 O O . CYS A 1 28 ? 1.458 4.653 3.000 1.00 1.00 28 CYS A O 18
ATOM 8822 N N . LYS A 1 29 ? 0.633 2.652 3.610 1.00 1.00 29 LYS A N 18
ATOM 8823 C CA . LYS A 1 29 ? 1.936 2.148 4.030 1.00 1.00 29 LYS A CA 18
ATOM 8824 C C . LYS A 1 29 ? 1.908 0.644 4.261 1.00 1.00 29 LYS A C 18
ATOM 8825 O O . LYS A 1 29 ? 0.915 0.091 4.733 1.00 1.00 29 LYS A O 18
ATOM 8844 N N . CYS A 1 30 ? 3.017 -0.007 3.932 1.00 1.00 30 CYS A N 18
ATOM 8845 C CA . CYS A 1 30 ? 3.139 -1.447 4.107 1.00 1.00 30 CYS A CA 18
ATOM 8846 C C . CYS A 1 30 ? 3.146 -1.800 5.591 1.00 1.00 30 CYS A C 18
ATOM 8847 O O . CYS A 1 30 ? 3.176 -0.914 6.444 1.00 1.00 30 CYS A O 18
ATOM 8854 N N . TYR A 1 31 ? 3.104 -3.093 5.900 1.00 1.00 31 TYR A N 18
ATOM 8855 C CA . TYR A 1 31 ? 3.090 -3.538 7.248 1.00 1.00 31 TYR A CA 18
ATOM 8856 C C . TYR A 1 31 ? 4.497 -3.568 7.820 1.00 1.00 31 TYR A C 18
ATOM 8857 O O . TYR A 1 31 ? 4.938 -2.627 8.480 1.00 1.00 31 TYR A O 18
ATOM 8875 N N . GLY A 1 32 ? 5.204 -4.651 7.535 1.00 1.00 32 GLY A N 18
ATOM 8876 C CA . GLY A 1 32 ? 6.565 -4.796 7.994 1.00 1.00 32 GLY A CA 18
ATOM 8877 C C . GLY A 1 32 ? 7.520 -4.986 6.835 1.00 1.00 32 GLY A C 18
ATOM 8878 O O . GLY A 1 32 ? 8.690 -5.313 7.033 1.00 1.00 32 GLY A O 18
ATOM 8882 N N . CYS A 1 33 ? 7.018 -4.784 5.614 1.00 1.00 33 CYS A N 18
ATOM 8883 C CA . CYS A 1 33 ? 7.844 -4.943 4.422 1.00 1.00 33 CYS A CA 18
ATOM 8884 C C . CYS A 1 33 ? 7.065 -4.569 3.167 1.00 1.00 33 CYS A C 18
ATOM 8885 O O . CYS A 1 33 ? 5.822 -4.678 3.190 1.00 1.00 33 CYS A O 18
ATOM 8893 N N . ALA A 1 1 ? -13.487 -0.004 -3.414 1.00 1.00 1 ALA A N 19
ATOM 8894 C CA . ALA A 1 1 ? -13.139 -0.507 -2.060 1.00 1.00 1 ALA A CA 19
ATOM 8895 C C . ALA A 1 1 ? -11.783 0.024 -1.611 1.00 1.00 1 ALA A C 19
ATOM 8896 O O . ALA A 1 1 ? -10.808 -0.020 -2.361 1.00 1.00 1 ALA A O 19
ATOM 8905 N N . PHE A 1 2 ? -11.728 0.526 -0.381 1.00 1.00 2 PHE A N 19
ATOM 8906 C CA . PHE A 1 2 ? -10.490 1.067 0.170 1.00 1.00 2 PHE A CA 19
ATOM 8907 C C . PHE A 1 2 ? -10.011 2.267 -0.641 1.00 1.00 2 PHE A C 19
ATOM 8908 O O . PHE A 1 2 ? -10.241 2.347 -1.847 1.00 1.00 2 PHE A O 19
ATOM 8925 N N . CYS A 1 3 ? -9.342 3.197 0.032 1.00 1.00 3 CYS A N 19
ATOM 8926 C CA . CYS A 1 3 ? -8.825 4.395 -0.627 1.00 1.00 3 CYS A CA 19
ATOM 8927 C C . CYS A 1 3 ? -7.738 4.034 -1.628 1.00 1.00 3 CYS A C 19
ATOM 8928 O O . CYS A 1 3 ? -6.548 4.175 -1.352 1.00 1.00 3 CYS A O 19
ATOM 8935 N N . ASN A 1 4 ? -8.162 3.564 -2.796 1.00 1.00 4 ASN A N 19
ATOM 8936 C CA . ASN A 1 4 ? -7.236 3.171 -3.857 1.00 1.00 4 ASN A CA 19
ATOM 8937 C C . ASN A 1 4 ? -6.073 2.365 -3.292 1.00 1.00 4 ASN A C 19
ATOM 8938 O O . ASN A 1 4 ? -4.972 2.882 -3.099 1.00 1.00 4 ASN A O 19
ATOM 8949 N N . LEU A 1 5 ? -6.338 1.096 -3.022 1.00 1.00 5 LEU A N 19
ATOM 8950 C CA . LEU A 1 5 ? -5.330 0.202 -2.467 1.00 1.00 5 LEU A CA 19
ATOM 8951 C C . LEU A 1 5 ? -4.420 -0.358 -3.554 1.00 1.00 5 LEU A C 19
ATOM 8952 O O . LEU A 1 5 ? -3.196 -0.312 -3.433 1.00 1.00 5 LEU A O 19
ATOM 8968 N N . ARG A 1 6 ? -5.023 -0.884 -4.619 1.00 1.00 6 ARG A N 19
ATOM 8969 C CA . ARG A 1 6 ? -4.267 -1.458 -5.724 1.00 1.00 6 ARG A CA 19
ATOM 8970 C C . ARG A 1 6 ? -3.075 -0.581 -6.068 1.00 1.00 6 ARG A C 19
ATOM 8971 O O . ARG A 1 6 ? -1.923 -0.993 -5.941 1.00 1.00 6 ARG A O 19
ATOM 8992 N N . MET A 1 7 ? -3.360 0.641 -6.480 1.00 1.00 7 MET A N 19
ATOM 8993 C CA . MET A 1 7 ? -2.303 1.581 -6.824 1.00 1.00 7 MET A CA 19
ATOM 8994 C C . MET A 1 7 ? -1.322 1.722 -5.669 1.00 1.00 7 MET A C 19
ATOM 8995 O O . MET A 1 7 ? -0.109 1.782 -5.876 1.00 1.00 7 MET A O 19
ATOM 9009 N N . CYS A 1 8 ? -1.848 1.744 -4.447 1.00 1.00 8 CYS A N 19
ATOM 9010 C CA . CYS A 1 8 ? -1.001 1.854 -3.270 1.00 1.00 8 CYS A CA 19
ATOM 9011 C C . CYS A 1 8 ? -0.005 0.707 -3.253 1.00 1.00 8 CYS A C 19
ATOM 9012 O O . CYS A 1 8 ? 1.181 0.903 -2.978 1.00 1.00 8 CYS A O 19
ATOM 9019 N N . GLN A 1 9 ? -0.492 -0.489 -3.588 1.00 1.00 9 GLN A N 19
ATOM 9020 C CA . GLN A 1 9 ? 0.358 -1.673 -3.643 1.00 1.00 9 GLN A CA 19
ATOM 9021 C C . GLN A 1 9 ? 1.637 -1.348 -4.386 1.00 1.00 9 GLN A C 19
ATOM 9022 O O . GLN A 1 9 ? 2.731 -1.750 -3.988 1.00 1.00 9 GLN A O 19
ATOM 9036 N N . LEU A 1 10 ? 1.480 -0.597 -5.467 1.00 1.00 10 LEU A N 19
ATOM 9037 C CA . LEU A 1 10 ? 2.589 -0.182 -6.277 1.00 1.00 10 LEU A CA 19
ATOM 9038 C C . LEU A 1 10 ? 3.648 0.465 -5.406 1.00 1.00 10 LEU A C 19
ATOM 9039 O O . LEU A 1 10 ? 4.810 0.057 -5.393 1.00 1.00 10 LEU A O 19
ATOM 9055 N N . SER A 1 11 ? 3.210 1.475 -4.664 1.00 1.00 11 SER A N 19
ATOM 9056 C CA . SER A 1 11 ? 4.092 2.208 -3.757 1.00 1.00 11 SER A CA 19
ATOM 9057 C C . SER A 1 11 ? 4.893 1.244 -2.900 1.00 1.00 11 SER A C 19
ATOM 9058 O O . SER A 1 11 ? 6.032 1.523 -2.536 1.00 1.00 11 SER A O 19
ATOM 9066 N N . CYS A 1 12 ? 4.301 0.098 -2.606 1.00 1.00 12 CYS A N 19
ATOM 9067 C CA . CYS A 1 12 ? 4.969 -0.914 -1.826 1.00 1.00 12 CYS A CA 19
ATOM 9068 C C . CYS A 1 12 ? 5.979 -1.627 -2.704 1.00 1.00 12 CYS A C 19
ATOM 9069 O O . CYS A 1 12 ? 7.125 -1.837 -2.319 1.00 1.00 12 CYS A O 19
ATOM 9076 N N . ARG A 1 13 ? 5.539 -1.976 -3.906 1.00 1.00 13 ARG A N 19
ATOM 9077 C CA . ARG A 1 13 ? 6.399 -2.653 -4.869 1.00 1.00 13 ARG A CA 19
ATOM 9078 C C . ARG A 1 13 ? 7.668 -1.843 -5.105 1.00 1.00 13 ARG A C 19
ATOM 9079 O O . ARG A 1 13 ? 8.769 -2.391 -5.158 1.00 1.00 13 ARG A O 19
ATOM 9100 N N . LYS A 1 14 ? 7.502 -0.531 -5.235 1.00 1.00 14 LYS A N 19
ATOM 9101 C CA . LYS A 1 14 ? 8.628 0.366 -5.453 1.00 1.00 14 LYS A CA 19
ATOM 9102 C C . LYS A 1 14 ? 9.352 0.647 -4.140 1.00 1.00 14 LYS A C 19
ATOM 9103 O O . LYS A 1 14 ? 10.562 0.448 -4.032 1.00 1.00 14 LYS A O 19
ATOM 9122 N N . SER A 1 15 ? 8.603 1.116 -3.145 1.00 1.00 15 SER A N 19
ATOM 9123 C CA . SER A 1 15 ? 9.178 1.430 -1.840 1.00 1.00 15 SER A CA 19
ATOM 9124 C C . SER A 1 15 ? 9.797 0.194 -1.190 1.00 1.00 15 SER A C 19
ATOM 9125 O O . SER A 1 15 ? 11.011 0.127 -0.997 1.00 1.00 15 SER A O 19
ATOM 9133 N N . LEU A 1 16 ? 8.957 -0.779 -0.844 1.00 1.00 16 LEU A N 19
ATOM 9134 C CA . LEU A 1 16 ? 9.431 -2.006 -0.205 1.00 1.00 16 LEU A CA 19
ATOM 9135 C C . LEU A 1 16 ? 8.786 -3.243 -0.826 1.00 1.00 16 LEU A C 19
ATOM 9136 O O . LEU A 1 16 ? 7.591 -3.487 -0.653 1.00 1.00 16 LEU A O 19
ATOM 9152 N N . GLY A 1 17 ? 9.588 -4.022 -1.547 1.00 1.00 17 GLY A N 19
ATOM 9153 C CA . GLY A 1 17 ? 9.093 -5.230 -2.194 1.00 1.00 17 GLY A CA 19
ATOM 9154 C C . GLY A 1 17 ? 8.194 -6.053 -1.355 1.00 1.00 17 GLY A C 19
ATOM 9155 O O . GLY A 1 17 ? 7.384 -6.801 -1.907 1.00 1.00 17 GLY A O 19
ATOM 9159 N N . CYS A 1 18 ? 8.248 -5.938 -0.043 1.00 1.00 18 CYS A N 19
ATOM 9160 C CA . CYS A 1 18 ? 7.317 -6.728 0.687 1.00 1.00 18 CYS A CA 19
ATOM 9161 C C . CYS A 1 18 ? 5.944 -6.154 0.559 1.00 1.00 18 CYS A C 19
ATOM 9162 O O . CYS A 1 18 ? 5.527 -5.225 1.250 1.00 1.00 18 CYS A O 19
ATOM 9169 N N . LEU A 1 19 ? 5.287 -6.759 -0.352 1.00 1.00 19 LEU A N 19
ATOM 9170 C CA . LEU A 1 19 ? 3.921 -6.438 -0.722 1.00 1.00 19 LEU A CA 19
ATOM 9171 C C . LEU A 1 19 ? 2.966 -6.640 0.452 1.00 1.00 19 LEU A C 19
ATOM 9172 O O . LEU A 1 19 ? 2.639 -7.771 0.813 1.00 1.00 19 LEU A O 19
ATOM 9188 N N . LEU A 1 20 ? 2.522 -5.533 1.042 1.00 1.00 20 LEU A N 19
ATOM 9189 C CA . LEU A 1 20 ? 1.602 -5.572 2.177 1.00 1.00 20 LEU A CA 19
ATOM 9190 C C . LEU A 1 20 ? 1.482 -4.191 2.813 1.00 1.00 20 LEU A C 19
ATOM 9191 O O . LEU A 1 20 ? 2.421 -3.398 2.767 1.00 1.00 20 LEU A O 19
ATOM 9207 N N . GLY A 1 21 ? 0.327 -3.912 3.409 1.00 1.00 21 GLY A N 19
ATOM 9208 C CA . GLY A 1 21 ? 0.116 -2.629 4.047 1.00 1.00 21 GLY A CA 19
ATOM 9209 C C . GLY A 1 21 ? -1.338 -2.319 4.293 1.00 1.00 21 GLY A C 19
ATOM 9210 O O . GLY A 1 21 ? -2.173 -3.215 4.411 1.00 1.00 21 GLY A O 19
ATOM 9214 N N . LYS A 1 22 ? -1.626 -1.032 4.370 1.00 1.00 22 LYS A N 19
ATOM 9215 C CA . LYS A 1 22 ? -2.984 -0.554 4.607 1.00 1.00 22 LYS A CA 19
ATOM 9216 C C . LYS A 1 22 ? -3.111 0.920 4.248 1.00 1.00 22 LYS A C 19
ATOM 9217 O O . LYS A 1 22 ? -2.187 1.706 4.458 1.00 1.00 22 LYS A O 19
ATOM 9236 N N . CYS A 1 23 ? -4.263 1.284 3.704 1.00 1.00 23 CYS A N 19
ATOM 9237 C CA . CYS A 1 23 ? -4.523 2.663 3.310 1.00 1.00 23 CYS A CA 19
ATOM 9238 C C . CYS A 1 23 ? -5.408 3.366 4.333 1.00 1.00 23 CYS A C 19
ATOM 9239 O O . CYS A 1 23 ? -6.172 2.727 5.056 1.00 1.00 23 CYS A O 19
ATOM 9246 N N . ILE A 1 24 ? -5.294 4.686 4.384 1.00 1.00 24 ILE A N 19
ATOM 9247 C CA . ILE A 1 24 ? -6.066 5.496 5.301 1.00 1.00 24 ILE A CA 19
ATOM 9248 C C . ILE A 1 24 ? -6.615 6.693 4.584 1.00 1.00 24 ILE A C 19
ATOM 9249 O O . ILE A 1 24 ? -6.247 7.005 3.451 1.00 1.00 24 ILE A O 19
ATOM 9265 N N . GLY A 1 25 ? -7.490 7.334 5.298 1.00 1.00 25 GLY A N 19
ATOM 9266 C CA . GLY A 1 25 ? -8.166 8.524 4.874 1.00 1.00 25 GLY A CA 19
ATOM 9267 C C . GLY A 1 25 ? -7.627 9.059 3.618 1.00 1.00 25 GLY A C 19
ATOM 9268 O O . GLY A 1 25 ? -8.243 9.084 2.553 1.00 1.00 25 GLY A O 19
ATOM 9272 N N . ASP A 1 26 ? -6.428 9.454 3.819 1.00 1.00 26 ASP A N 19
ATOM 9273 C CA . ASP A 1 26 ? -5.590 10.011 2.783 1.00 1.00 26 ASP A CA 19
ATOM 9274 C C . ASP A 1 26 ? -4.192 9.467 2.938 1.00 1.00 26 ASP A C 19
ATOM 9275 O O . ASP A 1 26 ? -3.244 9.951 2.319 1.00 1.00 26 ASP A O 19
ATOM 9284 N N . LYS A 1 27 ? -4.072 8.454 3.785 1.00 1.00 27 LYS A N 19
ATOM 9285 C CA . LYS A 1 27 ? -2.812 7.840 4.045 1.00 1.00 27 LYS A CA 19
ATOM 9286 C C . LYS A 1 27 ? -2.706 6.499 3.388 1.00 1.00 27 LYS A C 19
ATOM 9287 O O . LYS A 1 27 ? -3.663 5.939 2.859 1.00 1.00 27 LYS A O 19
ATOM 9306 N N . CYS A 1 28 ? -1.508 6.019 3.449 1.00 1.00 28 CYS A N 19
ATOM 9307 C CA . CYS A 1 28 ? -1.146 4.723 2.887 1.00 1.00 28 CYS A CA 19
ATOM 9308 C C . CYS A 1 28 ? 0.290 4.361 3.242 1.00 1.00 28 CYS A C 19
ATOM 9309 O O . CYS A 1 28 ? 1.197 5.182 3.115 1.00 1.00 28 CYS A O 19
ATOM 9316 N N . LYS A 1 29 ? 0.489 3.126 3.691 1.00 1.00 29 LYS A N 19
ATOM 9317 C CA . LYS A 1 29 ? 1.821 2.665 4.067 1.00 1.00 29 LYS A CA 19
ATOM 9318 C C . LYS A 1 29 ? 1.862 1.150 4.204 1.00 1.00 29 LYS A C 19
ATOM 9319 O O . LYS A 1 29 ? 0.901 0.528 4.656 1.00 1.00 29 LYS A O 19
ATOM 9338 N N . CYS A 1 30 ? 2.987 0.566 3.811 1.00 1.00 30 CYS A N 19
ATOM 9339 C CA . CYS A 1 30 ? 3.164 -0.878 3.890 1.00 1.00 30 CYS A CA 19
ATOM 9340 C C . CYS A 1 30 ? 3.161 -1.339 5.344 1.00 1.00 30 CYS A C 19
ATOM 9341 O O . CYS A 1 30 ? 3.139 -0.520 6.262 1.00 1.00 30 CYS A O 19
ATOM 9348 N N . TYR A 1 31 ? 3.170 -2.654 5.551 1.00 1.00 31 TYR A N 19
ATOM 9349 C CA . TYR A 1 31 ? 3.154 -3.217 6.850 1.00 1.00 31 TYR A CA 19
ATOM 9350 C C . TYR A 1 31 ? 4.565 -3.449 7.371 1.00 1.00 31 TYR A C 19
ATOM 9351 O O . TYR A 1 31 ? 4.801 -4.363 8.162 1.00 1.00 31 TYR A O 19
ATOM 9369 N N . GLY A 1 32 ? 5.507 -2.635 6.907 1.00 1.00 32 GLY A N 19
ATOM 9370 C CA . GLY A 1 32 ? 6.882 -2.795 7.325 1.00 1.00 32 GLY A CA 19
ATOM 9371 C C . GLY A 1 32 ? 7.427 -4.155 6.937 1.00 1.00 32 GLY A C 19
ATOM 9372 O O . GLY A 1 32 ? 8.425 -4.612 7.493 1.00 1.00 32 GLY A O 19
ATOM 9376 N N . CYS A 1 33 ? 6.761 -4.807 5.981 1.00 1.00 33 CYS A N 19
ATOM 9377 C CA . CYS A 1 33 ? 7.180 -6.128 5.524 1.00 1.00 33 CYS A CA 19
ATOM 9378 C C . CYS A 1 33 ? 7.068 -7.150 6.652 1.00 1.00 33 CYS A C 19
ATOM 9379 O O . CYS A 1 33 ? 6.199 -8.042 6.556 1.00 1.00 33 CYS A O 19
ATOM 9387 N N . ALA A 1 1 ? -15.076 1.714 -2.046 1.00 1.00 1 ALA A N 20
ATOM 9388 C CA . ALA A 1 1 ? -14.385 1.619 -0.733 1.00 1.00 1 ALA A CA 20
ATOM 9389 C C . ALA A 1 1 ? -12.870 1.6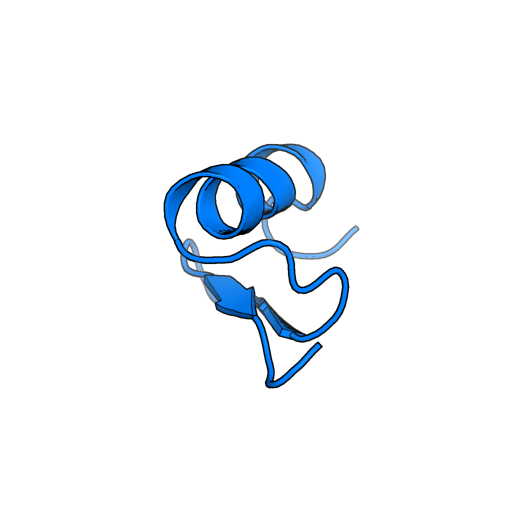32 -0.910 1.00 1.00 1 ALA A C 20
ATOM 9390 O O . ALA A 1 1 ? -12.367 1.662 -2.032 1.00 1.00 1 ALA A O 20
ATOM 9399 N N . PHE A 1 2 ? -12.149 1.610 0.207 1.00 1.00 2 PHE A N 20
ATOM 9400 C CA . PHE A 1 2 ? -10.692 1.619 0.175 1.00 1.00 2 PHE A CA 20
ATOM 9401 C C . PHE A 1 2 ? -10.168 2.883 -0.494 1.00 1.00 2 PHE A C 20
ATOM 9402 O O . PHE A 1 2 ? -10.862 3.513 -1.292 1.00 1.00 2 PHE A O 20
ATOM 9419 N N . CYS A 1 3 ? -8.937 3.245 -0.158 1.00 1.00 3 CYS A N 20
ATOM 9420 C CA . CYS A 1 3 ? -8.306 4.437 -0.721 1.00 1.00 3 CYS A CA 20
ATOM 9421 C C . CYS A 1 3 ? -7.185 4.057 -1.682 1.00 1.00 3 CYS A C 20
ATOM 9422 O O . CYS A 1 3 ? -6.011 4.050 -1.314 1.00 1.00 3 CYS A O 20
ATOM 9429 N N . ASN A 1 4 ? -7.558 3.740 -2.919 1.00 1.00 4 ASN A N 20
ATOM 9430 C CA . ASN A 1 4 ? -6.588 3.357 -3.941 1.00 1.00 4 ASN A CA 20
ATOM 9431 C C . ASN A 1 4 ? -5.644 2.280 -3.420 1.00 1.00 4 ASN A C 20
ATOM 9432 O O . ASN A 1 4 ? -4.521 2.566 -3.007 1.00 1.00 4 ASN A O 20
ATOM 9443 N N . LEU A 1 5 ? -6.116 1.040 -3.443 1.00 1.00 5 LEU A N 20
ATOM 9444 C CA . LEU A 1 5 ? -5.324 -0.090 -2.972 1.00 1.00 5 LEU A CA 20
ATOM 9445 C C . LEU A 1 5 ? -4.281 -0.500 -4.003 1.00 1.00 5 LEU A C 20
ATOM 9446 O O . LEU A 1 5 ? -3.080 -0.358 -3.772 1.00 1.00 5 LEU A O 20
ATOM 9462 N N . ARG A 1 6 ? -4.746 -1.007 -5.144 1.00 1.00 6 ARG A N 20
ATOM 9463 C CA . ARG A 1 6 ? -3.855 -1.442 -6.213 1.00 1.00 6 ARG A CA 20
ATOM 9464 C C . ARG A 1 6 ? -2.715 -0.452 -6.398 1.00 1.00 6 ARG A C 20
ATOM 9465 O O . ARG A 1 6 ? -1.545 -0.788 -6.222 1.00 1.00 6 ARG A O 20
ATOM 9486 N N . MET A 1 7 ? -3.067 0.781 -6.728 1.00 1.00 7 MET A N 20
ATOM 9487 C CA . MET A 1 7 ? -2.067 1.822 -6.916 1.00 1.00 7 MET A CA 20
ATOM 9488 C C . MET A 1 7 ? -1.137 1.877 -5.714 1.00 1.00 7 MET A C 20
ATOM 9489 O O . MET A 1 7 ? 0.083 1.960 -5.863 1.00 1.00 7 MET A O 20
ATOM 9503 N N . CYS A 1 8 ? -1.718 1.795 -4.521 1.00 1.00 8 CYS A N 20
ATOM 9504 C CA . CYS A 1 8 ? -0.928 1.810 -3.301 1.00 1.00 8 CYS A CA 20
ATOM 9505 C C . CYS A 1 8 ? 0.096 0.687 -3.347 1.00 1.00 8 CYS A C 20
ATOM 9506 O O . CYS A 1 8 ? 1.273 0.888 -3.037 1.00 1.00 8 CYS A O 20
ATOM 9513 N N . GLN A 1 9 ? -0.360 -0.491 -3.776 1.00 1.00 9 GLN A N 20
ATOM 9514 C CA . GLN A 1 9 ? 0.513 -1.652 -3.902 1.00 1.00 9 GLN A CA 20
ATOM 9515 C C . GLN A 1 9 ? 1.797 -1.258 -4.601 1.00 1.00 9 GLN A C 20
ATOM 9516 O O . GLN A 1 9 ? 2.891 -1.670 -4.215 1.00 1.00 9 GLN A O 20
ATOM 9530 N N . LEU A 1 10 ? 1.645 -0.438 -5.632 1.00 1.00 10 LEU A N 20
ATOM 9531 C CA . LEU A 1 10 ? 2.760 0.044 -6.395 1.00 1.00 10 LEU A CA 20
ATOM 9532 C C . LEU A 1 10 ? 3.804 0.626 -5.466 1.00 1.00 10 LEU A C 20
ATOM 9533 O O . LEU A 1 10 ? 4.969 0.225 -5.472 1.00 1.00 10 LEU A O 20
ATOM 9549 N N . SER A 1 11 ? 3.351 1.566 -4.650 1.00 1.00 11 SER A N 20
ATOM 9550 C CA . SER A 1 11 ? 4.217 2.228 -3.677 1.00 1.00 11 SER A CA 20
ATOM 9551 C C . SER A 1 11 ? 4.962 1.199 -2.845 1.00 1.00 11 SER A C 20
ATOM 9552 O O . SER A 1 11 ? 6.128 1.383 -2.506 1.00 1.00 11 SER A O 20
ATOM 9560 N N . CYS A 1 12 ? 4.288 0.102 -2.542 1.00 1.00 12 CYS A N 20
ATOM 9561 C CA . CYS A 1 12 ? 4.885 -0.966 -1.778 1.00 1.00 12 CYS A CA 20
ATOM 9562 C C . CYS A 1 12 ? 5.968 -1.630 -2.606 1.00 1.00 12 CYS A C 20
ATOM 9563 O O . CYS A 1 12 ? 7.055 -1.930 -2.116 1.00 1.00 12 CYS A O 20
ATOM 9570 N N . ARG A 1 13 ? 5.653 -1.840 -3.875 1.00 1.00 13 ARG A N 20
ATOM 9571 C CA . ARG A 1 13 ? 6.589 -2.458 -4.805 1.00 1.00 13 ARG A CA 20
ATOM 9572 C C . ARG A 1 13 ? 7.744 -1.510 -5.110 1.00 1.00 13 ARG A C 20
ATOM 9573 O O . ARG A 1 13 ? 8.860 -1.945 -5.394 1.00 1.00 13 ARG A O 20
ATOM 9594 N N . LYS A 1 14 ? 7.466 -0.211 -5.047 1.00 1.00 14 LYS A N 20
ATOM 9595 C CA . LYS A 1 14 ? 8.477 0.802 -5.312 1.00 1.00 14 LYS A CA 20
ATOM 9596 C C . LYS A 1 14 ? 9.408 0.962 -4.115 1.00 1.00 14 LYS A C 20
ATOM 9597 O O . LYS A 1 14 ? 10.594 0.642 -4.192 1.00 1.00 14 LYS A O 20
ATOM 9616 N N . SER A 1 15 ? 8.865 1.465 -3.010 1.00 1.00 15 SER A N 20
ATOM 9617 C CA . SER A 1 15 ? 9.622 1.676 -1.810 1.00 1.00 15 SER A CA 20
ATOM 9618 C C . SER A 1 15 ? 10.273 0.387 -1.311 1.00 1.00 15 SER A C 20
ATOM 9619 O O . SER A 1 15 ? 11.499 0.285 -1.254 1.00 1.00 15 SER A O 20
ATOM 9627 N N . LEU A 1 16 ? 9.452 -0.594 -0.940 1.00 1.00 16 LEU A N 20
ATOM 9628 C CA . LEU A 1 16 ? 9.967 -1.866 -0.438 1.00 1.00 16 LEU A CA 20
ATOM 9629 C C . LEU A 1 16 ? 9.512 -3.041 -1.310 1.00 1.00 16 LEU A C 20
ATOM 9630 O O . LEU A 1 16 ? 10.161 -3.365 -2.304 1.00 1.00 16 LEU A O 20
ATOM 9646 N N . GLY A 1 17 ? 8.400 -3.679 -0.939 1.00 1.00 17 GLY A N 20
ATOM 9647 C CA . GLY A 1 17 ? 7.907 -4.805 -1.715 1.00 1.00 17 GLY A CA 20
ATOM 9648 C C . GLY A 1 17 ? 7.049 -5.741 -0.955 1.00 1.00 17 GLY A C 20
ATOM 9649 O O . GLY A 1 17 ? 6.389 -6.580 -1.572 1.00 1.00 17 GLY A O 20
ATOM 9653 N N . CYS A 1 18 ? 6.969 -5.621 0.357 1.00 1.00 18 CYS A N 20
ATOM 9654 C CA . CYS A 1 18 ? 6.074 -6.516 1.009 1.00 1.00 18 CYS A CA 20
ATOM 9655 C C . CYS A 1 18 ? 4.672 -6.046 0.841 1.00 1.00 18 CYS A C 20
ATOM 9656 O O . CYS A 1 18 ? 4.152 -5.190 1.555 1.00 1.00 18 CYS A O 20
ATOM 9663 N N . LEU A 1 19 ? 4.108 -6.661 -0.128 1.00 1.00 19 LEU A N 20
ATOM 9664 C CA . LEU A 1 19 ? 2.740 -6.447 -0.562 1.00 1.00 19 LEU A CA 20
ATOM 9665 C C . LEU A 1 19 ? 1.811 -6.100 0.603 1.00 1.00 19 LEU A C 20
ATOM 9666 O O . LEU A 1 19 ? 0.892 -5.294 0.456 1.00 1.00 19 LEU A O 20
ATOM 9682 N N . LEU A 1 20 ? 2.057 -6.711 1.757 1.00 1.00 20 LEU A N 20
ATOM 9683 C CA . LEU A 1 20 ? 1.242 -6.461 2.944 1.00 1.00 20 LEU A CA 20
ATOM 9684 C C . LEU A 1 20 ? 1.221 -4.974 3.292 1.00 1.00 20 LEU A C 20
ATOM 9685 O O . LEU A 1 20 ? 2.161 -4.240 2.988 1.00 1.00 20 LEU A O 20
ATOM 9701 N N . GLY A 1 21 ? 0.142 -4.540 3.937 1.00 1.00 21 GLY A N 20
ATOM 9702 C CA . GLY A 1 21 ? 0.008 -3.153 4.324 1.00 1.00 21 GLY A CA 20
ATOM 9703 C C . GLY A 1 21 ? -1.394 -2.794 4.735 1.00 1.00 21 GLY A C 20
ATOM 9704 O O . GLY A 1 21 ? -2.173 -3.646 5.161 1.00 1.00 21 GLY A O 20
ATOM 9708 N N . LYS A 1 22 ? -1.703 -1.519 4.603 1.00 1.00 22 LYS A N 20
ATOM 9709 C CA . LYS A 1 22 ? -3.023 -1.009 4.960 1.00 1.00 22 LYS A CA 20
ATOM 9710 C C . LYS A 1 22 ? -3.197 0.438 4.527 1.00 1.00 22 LYS A C 20
ATOM 9711 O O . LYS A 1 22 ? -2.244 1.217 4.499 1.00 1.00 22 LYS A O 20
ATOM 9730 N N . CYS A 1 23 ? -4.432 0.783 4.195 1.00 1.00 23 CYS A N 20
ATOM 9731 C CA . CYS A 1 23 ? -4.768 2.134 3.763 1.00 1.00 23 CYS A CA 20
ATOM 9732 C C . CYS A 1 23 ? -5.645 2.827 4.800 1.00 1.00 23 CYS A C 20
ATOM 9733 O O . CYS A 1 23 ? -6.382 2.175 5.540 1.00 1.00 23 CYS A O 20
ATOM 9740 N N . ILE A 1 24 ? -5.560 4.151 4.850 1.00 1.00 24 ILE A N 20
ATOM 9741 C CA . ILE A 1 24 ? -6.334 4.937 5.789 1.00 1.00 24 ILE A CA 20
ATOM 9742 C C . ILE A 1 24 ? -6.915 6.133 5.109 1.00 1.00 24 ILE A C 20
ATOM 9743 O O . ILE A 1 24 ? -6.604 6.456 3.963 1.00 1.00 24 ILE A O 20
ATOM 9759 N N . GLY A 1 25 ? -7.747 6.767 5.876 1.00 1.00 25 GLY A N 20
ATOM 9760 C CA . GLY A 1 25 ? -8.440 7.962 5.501 1.00 1.00 25 GLY A CA 20
ATOM 9761 C C . GLY A 1 25 ? -7.934 8.529 4.246 1.00 1.00 25 GLY A C 20
ATOM 9762 O O . GLY A 1 25 ? -8.574 8.570 3.196 1.00 1.00 25 GLY A O 20
ATOM 9766 N N . ASP A 1 26 ? -6.731 8.931 4.424 1.00 1.00 26 ASP A N 20
ATOM 9767 C CA . ASP A 1 26 ? -5.928 9.512 3.378 1.00 1.00 26 ASP A CA 20
ATOM 9768 C C . ASP A 1 26 ? -4.528 8.963 3.473 1.00 1.00 26 ASP A C 20
ATOM 9769 O O . ASP A 1 26 ? -3.603 9.455 2.827 1.00 1.00 26 ASP A O 20
ATOM 9778 N N . LYS A 1 27 ? -4.379 7.934 4.296 1.00 1.00 27 LYS A N 20
ATOM 9779 C CA . LYS A 1 27 ? -3.110 7.316 4.491 1.00 1.00 27 LYS A CA 20
ATOM 9780 C C . LYS A 1 27 ? -3.016 6.008 3.764 1.00 1.00 27 LYS A C 20
ATOM 9781 O O . LYS A 1 27 ? -3.988 5.465 3.241 1.00 1.00 27 LYS A O 20
ATOM 9800 N N . CYS A 1 28 ? -1.811 5.538 3.759 1.00 1.00 28 CYS A N 20
ATOM 9801 C CA . CYS A 1 28 ? -1.454 4.277 3.119 1.00 1.00 28 CYS A CA 20
ATOM 9802 C C . CYS A 1 28 ? -0.004 3.918 3.413 1.00 1.00 28 CYS A C 20
ATOM 9803 O O . CYS A 1 28 ? 0.886 4.761 3.302 1.00 1.00 28 CYS A O 20
ATOM 9810 N N . LYS A 1 29 ? 0.233 2.667 3.793 1.00 1.00 29 LYS A N 20
ATOM 9811 C CA . LYS A 1 29 ? 1.585 2.219 4.103 1.00 1.00 29 LYS A CA 20
ATOM 9812 C C . LYS A 1 29 ? 1.640 0.708 4.276 1.00 1.00 29 LYS A C 20
ATOM 9813 O O . LYS A 1 29 ? 0.715 0.096 4.809 1.00 1.00 29 LYS A O 20
ATOM 9832 N N . CYS A 1 30 ? 2.737 0.116 3.823 1.00 1.00 30 CYS A N 20
ATOM 9833 C CA . CYS A 1 30 ? 2.927 -1.323 3.928 1.00 1.00 30 CYS A CA 20
ATOM 9834 C C . CYS A 1 30 ? 3.054 -1.740 5.390 1.00 1.00 30 CYS A C 20
ATOM 9835 O O . CYS A 1 30 ? 3.108 -0.893 6.283 1.00 1.00 30 CYS A O 20
ATOM 9842 N N . TYR A 1 31 ? 3.089 -3.045 5.631 1.00 1.00 31 TYR A N 20
ATOM 9843 C CA . TYR A 1 31 ? 3.194 -3.572 6.949 1.00 1.00 31 TYR A CA 20
ATOM 9844 C C . TYR A 1 31 ? 4.628 -3.488 7.440 1.00 1.00 31 TYR A C 20
ATOM 9845 O O . TYR A 1 31 ? 5.266 -4.503 7.718 1.00 1.00 31 TYR A O 20
ATOM 9863 N N . GLY A 1 32 ? 5.143 -2.269 7.510 1.00 1.00 32 GLY A N 20
ATOM 9864 C CA . GLY A 1 32 ? 6.511 -2.076 7.927 1.00 1.00 32 GLY A CA 20
ATOM 9865 C C . GLY A 1 32 ? 7.478 -2.288 6.777 1.00 1.00 32 GLY A C 20
ATOM 9866 O O . GLY A 1 32 ? 8.682 -2.082 6.927 1.00 1.00 32 GLY A O 20
ATOM 9870 N N . CYS A 1 33 ? 6.950 -2.701 5.619 1.00 1.00 33 CYS A N 20
ATOM 9871 C CA . CYS A 1 33 ? 7.784 -2.935 4.447 1.00 1.00 33 CYS A CA 20
ATOM 9872 C C . CYS A 1 33 ? 7.647 -1.790 3.448 1.00 1.00 33 CYS A C 20
ATOM 9873 O O . CYS A 1 33 ? 8.325 -0.758 3.636 1.00 1.00 33 CYS A O 20
#

Foldseek 3Di:
DFDPLVVLLVVCVVVPHPSAWGADPPGTDHPVD

Secondary structure (DSSP, 8-state):
-TTTHHHHHHHHHHH---S-EEE-SS-EEE---

Sequence (33 aa):
AFCNLRMCQLSCRKSLGCLLGKCIGDKCKCYGCAFCNLRMCQLSCRKSLGCLLGKCIGDKCKCYGCAFCNLRMCQLSCRKSLGCLLGKCIGDKCKCYGCAFCNLRMCQLSCRKSLGCLLGKCIGDKCKCYGCAFCNLRMCQLSCRKSLGCLLGKCIGDKCKCYGCAFCNLRMCQLSCRKSLGCLLGKCIGDKCKCYGCAFCNLRMCQLSCRKSLGCLLGKCIGDKCKCYGCAFCNLRMCQLSCRKSLGCLLGKCIGDKCKCYGCAFCNLRMCQLSCRKSLGCLLGKCIGDKCKCYGCAFCNLRMCQLSCRKSLGCLLGKCIGDKCKCYGCAFCNLRMCQLSCRKSLGCLLGKCIGDKCKCYGCAFCNLRMCQLSCRKSLGCLLGKCIGDKCKCYGCAFCNLRMCQLSCRKSLGCLLGKCIGDKCKCYGCAFCNLRMCQLSCRKSLGCLLGKCIGDKCKCYGCAFCNLRMCQLSCRKSLGCLLGKCIGDKCKCYGCAFCNLRMCQLSCRKSLGCLLGKCIGDKCKCYGCAFCNLRMCQLSCRKSLGCLLGKCIGDKCKCYGCAFCNLRMCQLSCRKSLGCLLGKCIGDKCKCYGCAFCNLRMCQLSCRKSLGCLLGKCIGDKCKCYGCAFCNLRMCQLSCRKSLGCLLGKCIGDKCKCYGC

B-factor: mean 1.0, std 0.0, range [1.0, 1.0]

Radius of gyration: 8.15 Å; Cα contacts (8 Å, |Δi|>4): 47; chains: 1; bounding box: 20×17×14 Å